Protein AF-A0AB38Z7F6-F1 (afdb_monomer)

Solvent-accessible surface area (backbone atoms only — not comparable to full-atom values): 23213 Å² total; per-residue (Å²): 134,88,69,74,42,47,42,31,42,40,29,32,28,50,55,64,40,100,91,40,76,76,48,71,77,45,78,44,80,48,77,22,74,46,70,71,53,39,54,54,52,50,42,54,49,39,36,71,78,69,65,44,47,69,91,53,35,43,80,74,47,77,43,79,60,77,67,92,59,64,85,48,78,42,36,37,37,38,34,32,38,31,53,54,97,90,45,78,46,79,48,78,48,69,36,78,30,41,35,72,50,56,36,50,49,54,48,51,53,46,36,36,66,81,67,66,35,57,76,91,45,53,42,78,77,46,75,45,81,43,58,81,88,72,60,82,51,65,89,52,58,74,70,70,57,88,83,73,77,82,81,67,73,64,50,80,88,68,62,94,44,76,89,68,60,66,98,72,71,99,67,84,82,79,39,67,64,94,72,93,72,84,89,78,90,81,82,87,81,91,76,74,98,72,76,67,96,70,68,72,42,44,41,32,42,40,31,32,27,49,55,65,41,101,90,39,80,75,48,71,78,44,76,46,79,47,76,24,76,44,70,71,53,39,54,51,52,51,42,54,49,38,34,72,77,68,66,44,46,68,90,53,35,43,82,74,48,78,44,78,60,77,68,92,59,63,87,46,80,44,36,37,37,38,34,32,40,33,50,56,98,87,47,77,46,78,48,77,50,72,36,76,31,43,36,70,48,56,36,52,50,52,48,52,52,46,36,38,67,79,68,65,36,57,74,91,44,51,43,77,76,48,75,45,82,42,58,82,89,72,62,82,53,64,89,54,58,75,71,70,59,88,84,71,77,82,80,68,74,63,50,80,89,68,62,94,46,77,89,66,58,63,97,72,68,97,66,83,80,80,42,65,120

Structure (mmCIF, N/CA/C/O backbone):
data_AF-A0AB38Z7F6-F1
#
_entry.id   AF-A0AB38Z7F6-F1
#
loop_
_atom_site.group_PDB
_atom_site.id
_atom_site.type_symbol
_atom_site.label_atom_id
_atom_site.label_alt_id
_atom_site.label_comp_id
_atom_site.label_asym_id
_atom_site.label_entity_id
_atom_site.label_seq_id
_atom_site.pdbx_PDB_ins_code
_atom_site.Cartn_x
_atom_site.Cartn_y
_atom_site.Cartn_z
_atom_site.occupancy
_atom_site.B_iso_or_equiv
_atom_site.auth_seq_id
_atom_site.auth_comp_id
_atom_site.auth_asym_id
_atom_site.auth_atom_id
_atom_site.pdbx_PDB_model_num
ATOM 1 N N . MET A 1 1 ? 20.007 15.053 19.240 1.00 53.16 1 MET A N 1
ATOM 2 C CA . MET A 1 1 ? 18.920 14.554 18.364 1.00 53.16 1 MET A CA 1
ATOM 3 C C . MET A 1 1 ? 17.788 15.556 18.433 1.00 53.16 1 MET A C 1
ATOM 5 O O . MET A 1 1 ? 17.289 15.779 19.524 1.00 53.16 1 MET A O 1
ATOM 9 N N . ALA A 1 2 ? 17.428 16.191 17.320 1.00 74.56 2 ALA A N 1
ATOM 10 C CA . ALA A 1 2 ? 16.229 17.022 17.270 1.00 74.56 2 ALA A CA 1
ATOM 11 C C . ALA A 1 2 ? 15.061 16.128 16.843 1.00 74.56 2 ALA A C 1
ATOM 13 O O . ALA A 1 2 ? 15.073 15.603 15.730 1.00 74.56 2 ALA A O 1
ATOM 14 N N . PHE A 1 3 ? 14.098 15.905 17.737 1.00 83.62 3 PHE A N 1
ATOM 15 C CA . PHE A 1 3 ? 12.873 15.192 17.389 1.00 83.62 3 PHE A CA 1
ATOM 16 C C . PHE A 1 3 ? 11.905 16.168 16.737 1.00 83.62 3 PHE A C 1
ATOM 18 O O . PHE A 1 3 ? 11.774 17.307 17.168 1.00 83.62 3 PHE A O 1
ATOM 25 N N . ARG A 1 4 ? 11.179 15.726 15.711 1.00 87.31 4 ARG A N 1
ATOM 26 C CA . ARG A 1 4 ? 10.110 16.558 15.142 1.00 87.31 4 ARG A CA 1
ATOM 27 C C . ARG A 1 4 ? 8.886 16.640 16.056 1.00 87.31 4 ARG A C 1
ATOM 29 O O . ARG A 1 4 ? 8.121 17.600 15.988 1.00 87.31 4 ARG A O 1
ATOM 36 N N . PHE A 1 5 ? 8.649 15.594 16.843 1.00 91.06 5 PHE A N 1
ATOM 37 C CA . PHE A 1 5 ? 7.501 15.478 17.731 1.00 91.06 5 PHE A CA 1
ATOM 38 C C . PHE A 1 5 ? 7.971 15.220 19.154 1.00 91.06 5 PHE A C 1
ATOM 40 O O . PHE A 1 5 ? 8.671 14.244 19.415 1.00 91.06 5 PHE A O 1
ATOM 47 N N . HIS A 1 6 ? 7.497 16.057 20.064 1.00 92.81 6 HIS A N 1
ATOM 48 C CA . HIS A 1 6 ? 7.786 15.985 21.484 1.00 92.81 6 HIS A CA 1
ATOM 49 C C . HIS A 1 6 ? 6.554 15.482 22.230 1.00 92.81 6 HIS A C 1
ATOM 51 O O . HIS A 1 6 ? 5.410 15.741 21.827 1.00 92.81 6 HIS A O 1
ATOM 57 N N . GLN A 1 7 ? 6.785 14.723 23.296 1.00 94.31 7 GLN A N 1
ATOM 58 C CA . GLN A 1 7 ? 5.725 14.273 24.180 1.00 94.31 7 GLN A CA 1
ATOM 59 C C . GLN A 1 7 ? 5.397 15.391 25.168 1.00 94.31 7 GLN A C 1
ATOM 61 O O . GLN A 1 7 ? 6.237 15.780 25.968 1.00 94.31 7 GLN A O 1
ATOM 66 N N . TYR A 1 8 ? 4.157 15.865 25.152 1.00 95.25 8 TYR A N 1
ATOM 67 C CA . TYR A 1 8 ? 3.657 16.840 26.112 1.00 95.25 8 TYR A CA 1
ATOM 68 C C . TYR A 1 8 ? 2.679 16.180 27.075 1.00 95.25 8 TYR A C 1
ATOM 70 O O . TYR A 1 8 ? 1.793 15.420 26.667 1.00 95.25 8 TYR A O 1
ATOM 78 N N . GLN A 1 9 ? 2.819 16.514 28.351 1.00 95.38 9 GLN A N 1
ATOM 79 C CA . GLN A 1 9 ? 1.796 16.346 29.365 1.00 95.38 9 GLN A CA 1
ATOM 80 C C . GLN A 1 9 ? 0.998 17.641 29.459 1.00 95.38 9 GLN A C 1
ATOM 82 O O . GLN A 1 9 ? 1.470 18.640 29.994 1.00 95.38 9 GLN A O 1
ATOM 87 N N . VAL A 1 10 ? -0.219 17.607 28.931 1.00 96.06 10 VAL A N 1
ATOM 88 C CA . VAL A 1 10 ? -1.130 18.751 28.905 1.00 96.06 10 VAL A CA 1
ATOM 89 C C . VAL A 1 10 ? -2.188 18.549 29.984 1.00 96.06 10 VAL A C 1
ATOM 91 O O . VAL A 1 10 ? -2.845 17.503 30.009 1.00 96.06 10 VAL A O 1
ATOM 94 N N . VAL A 1 11 ? -2.329 19.522 30.883 1.00 95.94 11 VAL A N 1
ATOM 95 C CA . VAL A 1 11 ? -3.282 19.511 32.000 1.00 95.94 11 VAL A CA 1
ATOM 96 C C . VAL A 1 11 ? -4.228 20.696 31.862 1.00 95.94 11 VAL A C 1
ATOM 98 O O . VAL A 1 11 ? -3.781 21.836 31.759 1.00 95.94 11 VAL A O 1
ATOM 101 N N . GLY A 1 12 ? -5.531 20.448 31.877 1.00 94.44 12 GLY A N 1
ATOM 102 C CA . GLY A 1 12 ? -6.546 21.495 31.786 1.00 94.44 12 GLY A CA 1
ATOM 103 C C . GLY A 1 12 ? -7.879 21.052 32.371 1.00 94.44 12 GLY A C 1
ATOM 104 O O . GLY A 1 12 ? -8.101 19.863 32.600 1.00 94.44 12 GLY A O 1
ATOM 105 N N . ARG A 1 13 ? -8.765 22.011 32.613 1.00 91.56 13 ARG A N 1
ATOM 106 C CA . ARG A 1 13 ? -10.089 21.802 33.216 1.00 91.56 13 ARG A CA 1
ATOM 107 C C . ARG A 1 13 ? -11.142 22.663 32.520 1.00 91.56 13 ARG A C 1
ATOM 109 O O . ARG A 1 13 ? -10.795 23.523 31.708 1.00 91.56 13 ARG A O 1
ATOM 116 N N . ALA A 1 14 ? -12.417 22.413 32.802 1.00 91.94 14 ALA A N 1
ATOM 117 C CA . ALA A 1 14 ? -13.458 23.390 32.486 1.00 91.94 14 ALA A CA 1
ATOM 118 C C . ALA A 1 14 ? -13.260 24.646 33.355 1.00 91.94 14 ALA A C 1
ATOM 120 O O . ALA A 1 14 ? -12.619 24.567 34.404 1.00 91.94 14 ALA A O 1
ATOM 121 N N . LEU A 1 15 ? -13.748 25.798 32.900 1.00 89.56 15 LEU A N 1
ATOM 122 C CA . LEU A 1 15 ? -13.790 26.985 33.749 1.00 89.56 15 LEU A CA 1
ATOM 123 C C . LEU A 1 15 ? -14.744 26.713 34.924 1.00 89.56 15 LEU A C 1
ATOM 125 O O . LEU A 1 15 ? -15.826 26.179 34.671 1.00 89.56 15 LEU A O 1
ATOM 129 N N . PRO A 1 16 ? -14.349 27.034 36.169 1.00 89.81 16 PRO A N 1
ATOM 130 C CA . PRO A 1 16 ? -15.254 26.965 37.311 1.00 89.81 16 PRO A CA 1
ATOM 131 C C . PRO A 1 16 ? -16.500 27.821 37.067 1.00 89.81 16 PRO A C 1
ATOM 133 O O . PRO A 1 16 ? -16.405 28.907 36.493 1.00 89.81 16 PRO A O 1
ATOM 136 N N . SER A 1 17 ? -17.655 27.312 37.478 1.00 86.88 17 SER A N 1
ATOM 137 C CA . SER A 1 17 ? -18.952 27.997 37.449 1.00 86.88 17 SER A CA 1
ATOM 138 C C . SER A 1 17 ? -19.544 27.943 38.854 1.00 86.88 17 SER A C 1
ATOM 140 O O . SER A 1 17 ? -19.206 27.038 39.607 1.00 86.88 17 SER A O 1
ATOM 142 N N . GLU A 1 18 ? -20.472 28.840 39.185 1.00 84.00 18 GLU A N 1
ATOM 143 C CA . GLU A 1 18 ? -21.258 28.781 40.431 1.00 84.00 18 GLU A CA 1
ATOM 144 C C . GLU A 1 18 ? -21.943 27.416 40.643 1.00 84.00 18 GLU A C 1
ATOM 146 O O . GLU A 1 18 ? -22.177 26.996 41.767 1.00 84.00 18 GLU A O 1
ATOM 151 N N . THR A 1 19 ? -22.216 26.681 39.558 1.00 84.50 19 THR A N 1
ATOM 152 C CA . THR A 1 19 ? -22.800 25.327 39.610 1.00 84.50 19 THR A CA 1
ATOM 153 C C . THR A 1 19 ? -21.774 24.194 39.756 1.00 84.50 19 THR A C 1
ATOM 155 O O . THR A 1 19 ? -22.136 23.092 40.160 1.00 84.50 19 THR A O 1
ATOM 158 N N . ASP A 1 20 ? -20.504 24.431 39.415 1.00 83.25 20 ASP A N 1
ATOM 159 C CA . ASP A 1 20 ? -19.399 23.465 39.520 1.00 83.25 20 ASP A CA 1
ATOM 160 C C . ASP A 1 20 ? -18.118 24.227 39.885 1.00 83.25 20 ASP A C 1
ATOM 162 O O . ASP A 1 20 ? -17.327 24.625 39.019 1.00 83.25 20 ASP A O 1
ATOM 166 N N . GLU A 1 21 ? -17.940 24.474 41.185 1.00 81.88 21 GLU A N 1
ATOM 167 C CA . GLU A 1 21 ? -16.805 25.231 41.728 1.00 81.88 21 GLU A CA 1
ATOM 168 C C . GLU A 1 21 ? -15.467 24.498 41.530 1.00 81.88 21 GLU A C 1
ATOM 170 O O . GLU A 1 21 ? -14.397 25.111 41.413 1.00 81.88 21 GLU A O 1
ATOM 175 N N . HIS A 1 22 ? -15.500 23.163 41.456 1.00 86.56 22 HIS A N 1
ATOM 176 C CA . HIS A 1 22 ? -14.315 22.309 41.382 1.00 86.56 22 HIS A CA 1
ATOM 177 C C . HIS A 1 22 ? -14.369 21.344 40.191 1.00 86.56 22 HIS A C 1
ATOM 179 O O . HIS A 1 22 ? -14.389 20.116 40.357 1.00 86.56 22 HIS A O 1
ATOM 185 N N . PRO A 1 23 ? -14.283 21.879 38.957 1.00 88.62 23 PRO A N 1
ATOM 186 C CA . PRO A 1 23 ? -14.394 21.061 37.767 1.00 88.62 23 PRO A CA 1
ATOM 187 C C . PRO A 1 23 ? -13.217 20.092 37.652 1.00 88.62 23 PRO A C 1
ATOM 189 O O . PRO A 1 23 ? -12.049 20.428 37.891 1.00 88.62 23 PRO A O 1
ATOM 192 N N . LYS A 1 24 ? -13.524 18.871 37.201 1.00 91.69 24 LYS A N 1
ATOM 193 C CA . LYS A 1 24 ? -12.549 17.779 37.062 1.00 91.69 24 LYS A CA 1
ATOM 194 C C . LYS A 1 24 ? -11.348 18.195 36.208 1.00 91.69 24 LYS A C 1
ATOM 196 O O . LYS A 1 24 ? -11.489 18.660 35.074 1.00 91.69 24 LYS A O 1
ATOM 201 N N . ILE A 1 25 ? -10.152 17.940 36.733 1.00 94.31 25 ILE A N 1
ATOM 202 C CA . ILE A 1 25 ? -8.894 18.181 36.029 1.00 94.31 25 ILE A CA 1
ATOM 203 C C . ILE A 1 25 ? -8.604 17.019 35.079 1.00 94.31 25 ILE A C 1
ATOM 205 O O . ILE A 1 25 ? -8.550 15.852 35.471 1.00 94.31 25 ILE A O 1
ATOM 209 N N . TYR A 1 26 ? -8.357 17.342 33.813 1.00 94.25 26 TYR A N 1
ATOM 210 C CA . TYR A 1 26 ? -7.997 16.380 32.784 1.00 94.25 26 TYR A CA 1
ATOM 211 C C . TYR A 1 26 ? -6.520 16.492 32.431 1.00 94.25 26 TYR A C 1
ATOM 213 O O . TYR A 1 26 ? -6.010 17.565 32.114 1.00 94.25 26 TYR A O 1
ATOM 221 N N . ARG A 1 27 ? -5.842 15.343 32.409 1.00 93.94 27 ARG A N 1
ATOM 222 C CA . ARG A 1 27 ? -4.443 15.219 31.996 1.00 93.94 27 ARG A CA 1
ATOM 223 C C . ARG A 1 27 ? -4.330 14.309 30.783 1.00 93.94 27 ARG A C 1
ATOM 225 O O . ARG A 1 27 ? -4.857 13.199 30.787 1.00 93.94 27 ARG A O 1
ATOM 232 N N . MET A 1 28 ? -3.591 14.746 29.768 1.00 93.69 28 MET A N 1
ATOM 233 C CA . MET A 1 28 ? -3.363 13.979 28.546 1.00 93.69 28 MET A CA 1
ATOM 234 C C . MET A 1 28 ? -1.892 13.982 28.154 1.00 93.69 28 MET A C 1
ATOM 236 O O . MET A 1 28 ? -1.256 15.032 28.107 1.00 93.69 28 MET A O 1
ATOM 240 N N . LYS A 1 29 ? -1.372 12.799 27.814 1.00 93.88 29 LYS A N 1
ATOM 241 C CA . LYS A 1 29 ? -0.083 12.662 27.132 1.00 93.88 29 LYS A CA 1
ATOM 242 C C . LYS A 1 29 ? -0.327 12.635 25.630 1.00 93.88 29 LYS A C 1
ATOM 244 O O . LYS A 1 29 ? -1.075 11.786 25.147 1.00 93.88 29 LYS A O 1
ATOM 249 N N . LEU A 1 30 ? 0.283 13.556 24.896 1.00 93.31 30 LEU A N 1
ATOM 250 C CA . LEU A 1 30 ? 0.120 13.658 23.447 1.00 93.31 30 LEU A CA 1
ATOM 251 C C . LEU A 1 30 ? 1.422 14.083 22.773 1.00 93.31 30 LEU A C 1
ATOM 253 O O . LEU A 1 30 ? 2.291 14.673 23.401 1.00 93.31 30 LEU A O 1
ATOM 257 N N . TRP A 1 31 ? 1.532 13.801 21.476 1.00 93.69 31 TRP A N 1
ATOM 258 C CA . TRP A 1 31 ? 2.686 14.196 20.671 1.00 93.69 31 TRP A CA 1
ATOM 259 C C . TRP A 1 31 ? 2.337 15.365 19.767 1.00 93.69 31 TRP A C 1
ATOM 261 O O . TRP A 1 31 ? 1.367 15.301 18.992 1.00 93.69 31 TRP A O 1
ATOM 271 N N . ALA A 1 32 ? 3.145 16.413 19.842 1.00 92.75 32 ALA A N 1
ATOM 272 C CA . ALA A 1 32 ? 2.996 17.627 19.057 1.00 92.75 32 ALA A CA 1
ATOM 273 C C . ALA A 1 32 ? 4.367 18.176 18.652 1.00 92.75 32 ALA A C 1
ATOM 275 O O . ALA A 1 32 ? 5.386 17.814 19.225 1.00 92.75 32 ALA A O 1
ATOM 276 N N . THR A 1 33 ? 4.386 19.025 17.628 1.00 92.50 33 THR A N 1
ATOM 277 C CA . THR A 1 33 ? 5.618 19.678 17.161 1.00 92.50 33 THR A CA 1
ATOM 278 C C . THR A 1 33 ? 6.026 20.854 18.043 1.00 92.50 33 THR A C 1
ATOM 280 O O . THR A 1 33 ? 7.168 21.275 17.998 1.00 92.50 33 THR A O 1
ATOM 283 N N . ASN A 1 34 ? 5.072 21.431 18.774 1.00 93.44 34 ASN A N 1
ATOM 284 C CA . ASN A 1 34 ? 5.267 22.538 19.700 1.00 93.44 34 ASN A CA 1
ATOM 285 C C . ASN A 1 34 ? 4.078 22.621 20.672 1.00 93.44 34 ASN A C 1
ATOM 287 O O . ASN A 1 34 ? 3.055 21.943 20.492 1.00 93.44 34 ASN A O 1
ATOM 291 N N . GLU A 1 35 ? 4.186 23.508 21.657 1.00 93.38 35 GLU A N 1
ATOM 292 C CA . GLU A 1 35 ? 3.168 23.745 22.683 1.00 93.38 35 GLU A CA 1
ATOM 293 C C . GLU A 1 35 ? 1.811 24.183 22.095 1.00 93.38 35 GLU A C 1
ATOM 295 O O . GLU A 1 35 ? 0.750 23.715 22.510 1.00 93.38 35 GLU A O 1
ATOM 300 N N . VAL A 1 36 ? 1.815 25.022 21.056 1.00 93.50 36 VAL A N 1
ATOM 301 C CA . VAL A 1 36 ? 0.584 25.505 20.400 1.00 93.50 36 VAL A CA 1
ATOM 302 C C . VAL A 1 36 ? -0.207 24.347 19.784 1.00 93.50 36 VAL A C 1
ATOM 304 O O . VAL A 1 36 ? -1.427 24.229 19.955 1.00 93.50 36 VAL A O 1
ATOM 307 N N . ARG A 1 37 ? 0.481 23.434 19.089 1.00 92.19 37 ARG A N 1
ATOM 308 C CA . ARG A 1 37 ? -0.134 22.218 18.539 1.00 92.19 37 ARG A CA 1
ATOM 309 C C . ARG A 1 37 ? -0.571 21.263 19.645 1.00 92.19 37 ARG A C 1
ATOM 311 O O . ARG A 1 37 ? -1.582 20.581 19.460 1.00 92.19 37 ARG A O 1
ATOM 318 N N . ALA A 1 38 ? 0.133 21.234 20.777 1.00 93.94 38 ALA A N 1
ATOM 319 C CA . ALA A 1 38 ? -0.267 20.461 21.947 1.00 93.94 38 ALA A CA 1
ATOM 320 C C . ALA A 1 38 ? -1.603 20.963 22.522 1.00 93.94 38 ALA A C 1
ATOM 322 O O . ALA A 1 38 ? -2.537 20.166 22.652 1.00 93.94 38 ALA A O 1
ATOM 323 N N . LYS A 1 39 ? -1.747 22.283 22.730 1.00 94.50 39 LYS A N 1
ATOM 324 C CA . LYS A 1 39 ? -3.006 22.942 23.145 1.00 94.50 39 LYS A CA 1
ATOM 325 C C . LYS A 1 39 ? -4.156 22.592 22.202 1.00 94.50 39 LYS A C 1
ATOM 327 O O . LYS A 1 39 ? -5.224 22.166 22.635 1.00 94.50 39 LYS A O 1
ATOM 332 N N . SER A 1 40 ? -3.936 22.730 20.894 1.00 93.69 40 SER A N 1
ATOM 333 C CA . SER A 1 40 ? -4.961 22.441 19.882 1.00 93.69 40 SER A CA 1
ATOM 334 C C . SER A 1 40 ? -5.426 20.978 19.917 1.00 93.69 40 SER A C 1
ATOM 336 O O . SER A 1 40 ? -6.632 20.711 19.917 1.00 93.69 40 SER A O 1
ATOM 338 N N . LYS A 1 41 ? -4.491 20.019 20.006 1.00 92.50 41 LYS A N 1
ATOM 339 C CA . LYS A 1 41 ? -4.830 18.591 20.120 1.00 92.50 41 LYS A CA 1
ATOM 340 C C . LYS A 1 41 ? -5.575 18.274 21.416 1.00 92.50 41 LYS A C 1
ATOM 342 O O . LYS A 1 41 ? -6.527 17.498 21.376 1.00 92.50 41 LYS A O 1
ATOM 347 N N . PHE A 1 42 ? -5.175 18.869 22.537 1.00 94.94 42 PHE A N 1
ATOM 348 C CA . PHE A 1 42 ? -5.833 18.668 23.826 1.00 94.94 42 PHE A CA 1
ATOM 349 C C . PHE A 1 42 ? -7.311 19.073 23.780 1.00 94.94 42 PHE A C 1
ATOM 351 O O . PHE A 1 42 ? -8.185 18.252 24.066 1.00 94.94 42 PHE A O 1
ATOM 358 N N . TRP A 1 43 ? -7.606 20.284 23.296 1.00 95.12 43 TRP A N 1
ATOM 359 C CA . TRP A 1 43 ? -8.986 20.758 23.144 1.00 95.12 43 TRP A CA 1
ATOM 360 C C . TRP A 1 43 ? -9.797 19.932 22.146 1.00 95.12 43 TRP A C 1
ATOM 362 O O . TRP A 1 43 ? -10.982 19.687 22.373 1.00 95.12 43 TRP A O 1
ATOM 372 N N . TYR A 1 44 ? -9.174 19.445 21.066 1.00 93.31 44 TYR A N 1
ATOM 373 C CA . TYR A 1 44 ? -9.835 18.522 20.140 1.00 93.31 44 TYR A CA 1
ATOM 374 C C . TYR A 1 44 ? -10.344 17.265 20.860 1.00 93.31 44 TYR A C 1
ATOM 376 O O . TYR A 1 44 ? -11.496 16.868 20.657 1.00 93.31 44 TYR A O 1
ATOM 384 N N . PHE A 1 45 ? -9.513 16.646 21.706 1.00 92.88 45 PHE A N 1
ATOM 385 C CA . PHE A 1 45 ? -9.904 15.441 22.433 1.00 92.88 45 PHE A CA 1
ATOM 386 C C . PHE A 1 45 ? -10.898 15.726 23.558 1.00 92.88 45 PHE A C 1
ATOM 388 O O . PHE A 1 45 ? -11.875 14.986 23.665 1.00 92.88 45 PHE A O 1
ATOM 395 N N . LEU A 1 46 ? -10.719 16.794 24.343 1.00 93.69 46 LEU A N 1
ATOM 396 C CA . LEU A 1 46 ? -11.678 17.162 25.392 1.00 93.69 46 LEU A CA 1
ATOM 397 C C . LEU A 1 46 ? -13.070 17.435 24.827 1.00 93.69 46 LEU A C 1
ATOM 399 O O . LEU A 1 46 ? -14.051 16.885 25.326 1.00 93.69 46 LEU A O 1
ATOM 403 N N . ARG A 1 47 ? -13.162 18.172 23.718 1.00 95.06 47 ARG A N 1
ATOM 404 C CA . ARG A 1 47 ? -14.438 18.408 23.033 1.00 95.06 47 ARG A CA 1
ATOM 405 C C . ARG A 1 47 ? -15.083 17.107 22.561 1.00 95.06 47 ARG A C 1
ATOM 407 O O . ARG A 1 47 ? -16.301 16.974 22.597 1.00 95.06 47 ARG A O 1
ATOM 414 N N . LYS A 1 48 ? -14.286 16.143 22.093 1.00 92.12 48 LYS A N 1
ATOM 415 C CA . LYS A 1 48 ? -14.801 14.881 21.542 1.00 92.12 48 LYS A CA 1
ATOM 416 C C . LYS A 1 48 ? -15.211 13.879 22.624 1.00 92.12 48 LYS A C 1
ATOM 418 O O . LYS A 1 48 ? -16.204 13.189 22.434 1.00 92.12 48 LYS A O 1
ATOM 423 N N . LEU A 1 49 ? -14.457 13.801 23.722 1.00 92.38 49 LEU A N 1
ATOM 424 C CA . LEU A 1 49 ? -14.638 12.806 24.786 1.00 92.38 49 LEU A CA 1
ATOM 425 C C . LEU A 1 49 ? -15.493 13.307 25.953 1.00 92.38 49 LEU A C 1
ATOM 427 O O . LEU A 1 49 ? -16.231 12.524 26.537 1.00 92.38 49 LEU A O 1
ATOM 431 N N . LYS A 1 50 ? -15.371 14.587 26.312 1.00 91.81 50 LYS A N 1
ATOM 432 C CA . LYS A 1 50 ? -15.999 15.191 27.499 1.00 91.81 50 LYS A CA 1
ATOM 433 C C . LYS A 1 50 ? -16.850 16.420 27.181 1.00 91.81 50 LYS A C 1
ATOM 435 O O . LYS A 1 50 ? -17.349 17.053 28.094 1.00 91.81 50 LYS A O 1
ATOM 440 N N . LYS A 1 51 ? -17.010 16.763 25.896 1.00 91.88 51 LYS A N 1
ATOM 441 C CA . LYS A 1 51 ? -17.823 17.894 25.406 1.00 91.88 51 LYS A CA 1
ATOM 442 C C . LYS A 1 51 ? -17.406 19.280 25.928 1.00 91.88 51 LYS A C 1
ATOM 444 O O . LYS A 1 51 ? -18.104 20.252 25.672 1.00 91.88 51 LYS A O 1
A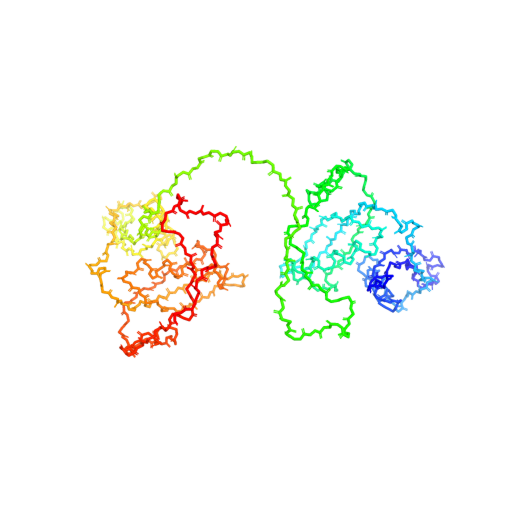TOM 449 N N . VAL A 1 52 ? -16.220 19.406 26.527 1.00 91.06 52 VAL A N 1
ATOM 450 C CA . VAL A 1 52 ? -15.663 20.694 26.970 1.00 91.06 52 VAL A CA 1
ATOM 451 C C . VAL A 1 52 ? -15.086 21.460 25.775 1.00 91.06 52 VAL A C 1
ATOM 453 O O . VAL A 1 52 ? -14.271 20.927 25.014 1.00 91.06 52 VAL A O 1
ATOM 456 N N . LYS A 1 53 ? -15.512 22.713 25.587 1.00 91.75 53 LYS A N 1
ATOM 457 C CA . LYS A 1 53 ? -15.007 23.620 24.540 1.00 91.75 53 LYS A CA 1
ATOM 458 C C . LYS A 1 53 ? -13.832 24.450 25.065 1.00 91.75 53 LYS A C 1
ATOM 460 O O . LYS A 1 53 ? -13.750 24.715 26.255 1.00 91.75 53 LYS A O 1
ATOM 465 N N . LYS A 1 54 ? -12.968 24.921 24.155 1.00 92.12 54 LYS A N 1
ATOM 466 C CA . LYS A 1 54 ? -11.838 25.812 24.486 1.00 92.12 54 LYS A CA 1
ATOM 467 C C . LYS A 1 54 ? -12.289 27.125 25.146 1.00 92.12 54 LYS A C 1
ATOM 469 O O . LYS A 1 54 ? -11.562 27.637 25.977 1.00 92.12 54 LYS A O 1
ATOM 474 N N . SER A 1 55 ? -13.453 27.660 24.768 1.00 91.69 55 SER A N 1
ATOM 475 C CA . SER A 1 55 ? -14.018 28.888 25.349 1.00 91.69 55 SER A CA 1
ATOM 476 C C . SER A 1 55 ? -14.372 28.733 26.828 1.00 91.69 55 SER A C 1
ATOM 478 O O . SER A 1 55 ? -14.205 29.665 27.597 1.00 91.69 55 SER A O 1
ATOM 480 N N . ASN A 1 56 ? -14.821 27.539 27.220 1.00 89.88 56 ASN A N 1
ATOM 481 C CA . ASN A 1 56 ? -15.327 27.249 28.561 1.00 89.88 56 ASN A CA 1
ATOM 482 C C . ASN A 1 56 ? -14.303 26.426 29.352 1.00 89.88 56 ASN A C 1
ATOM 484 O O . ASN A 1 56 ? -14.667 25.601 30.188 1.00 89.88 56 ASN A O 1
ATOM 488 N N . GLY A 1 57 ? -13.023 26.549 29.013 1.00 90.00 57 GLY A N 1
ATOM 489 C CA . GLY A 1 57 ? -11.985 25.707 29.569 1.00 90.00 57 GLY A CA 1
ATOM 490 C C . GLY A 1 57 ? -10.664 26.439 29.714 1.00 90.00 57 GLY A C 1
ATOM 491 O O . GLY A 1 57 ? -10.304 27.291 28.907 1.00 90.00 57 GLY A O 1
ATOM 492 N N . GLN A 1 58 ? -9.926 26.065 30.750 1.00 91.56 58 GLN A N 1
ATOM 493 C CA . GLN A 1 58 ? -8.669 26.684 31.132 1.00 91.56 58 GLN A CA 1
ATOM 494 C C . GLN A 1 58 ? -7.527 25.671 31.043 1.00 91.56 58 GLN A C 1
ATOM 496 O O . GLN A 1 58 ? -7.655 24.506 31.435 1.00 91.56 58 GLN A O 1
ATOM 501 N N . MET A 1 59 ? -6.391 26.131 30.524 1.00 92.88 59 MET A N 1
ATOM 502 C CA . MET A 1 59 ? -5.135 25.391 30.577 1.00 92.88 59 MET A CA 1
ATOM 503 C C . MET A 1 59 ? -4.464 25.618 31.930 1.00 92.88 59 MET A C 1
ATOM 505 O O . MET A 1 59 ? -4.255 26.763 32.303 1.00 92.88 59 MET A O 1
ATOM 509 N N . LEU A 1 60 ? -4.114 24.540 32.634 1.00 93.69 60 LEU A N 1
ATOM 510 C CA . LEU A 1 60 ? -3.411 24.615 33.918 1.00 93.69 60 LEU A CA 1
ATOM 511 C C . LEU A 1 60 ? -1.897 24.524 33.727 1.00 93.69 60 LEU A C 1
ATOM 513 O O . LEU A 1 60 ? -1.160 25.352 34.242 1.00 93.69 60 LEU A O 1
ATOM 517 N N . ALA A 1 61 ? -1.429 23.526 32.975 1.00 94.88 61 ALA A N 1
ATOM 518 C CA . ALA A 1 61 ? -0.001 23.317 32.749 1.00 94.88 61 ALA A CA 1
ATOM 519 C C . ALA A 1 61 ? 0.267 22.575 31.437 1.00 94.88 61 ALA A C 1
ATOM 521 O O . ALA A 1 61 ? -0.536 21.744 30.993 1.00 94.88 61 ALA A O 1
ATOM 522 N N . ILE A 1 62 ? 1.422 22.851 30.830 1.00 95.69 62 ILE A N 1
ATOM 523 C CA . ILE A 1 62 ? 1.935 22.117 29.673 1.00 95.69 62 ILE A CA 1
ATOM 524 C C . ILE A 1 62 ? 3.405 21.843 29.900 1.00 95.69 62 ILE A C 1
ATOM 526 O O . ILE A 1 62 ? 4.236 22.735 29.785 1.00 95.69 62 ILE A O 1
ATOM 530 N N . ASN A 1 63 ? 3.709 20.583 30.181 1.00 95.38 63 ASN A N 1
ATOM 531 C CA . ASN A 1 63 ? 5.065 20.163 30.488 1.00 95.38 63 ASN A CA 1
ATOM 532 C C . ASN A 1 63 ? 5.550 19.235 29.383 1.00 95.38 63 ASN A C 1
ATOM 534 O O . ASN A 1 63 ? 4.858 18.281 29.014 1.00 95.38 63 ASN A O 1
ATOM 538 N N . GLU A 1 64 ? 6.737 19.499 28.855 1.00 93.75 64 GLU A N 1
ATOM 539 C CA . GLU A 1 64 ? 7.405 18.562 27.962 1.00 93.75 64 GLU A CA 1
ATOM 540 C C . GLU A 1 64 ? 7.977 17.389 28.768 1.00 93.75 64 GLU A C 1
ATOM 542 O O . GLU A 1 64 ? 8.555 17.573 29.838 1.00 93.75 64 GLU A O 1
ATOM 547 N N . ILE A 1 65 ? 7.770 16.165 28.280 1.00 93.25 65 ILE A N 1
ATOM 548 C CA . ILE A 1 65 ? 8.274 14.943 28.904 1.00 93.25 65 ILE A CA 1
ATOM 549 C C . ILE A 1 65 ? 9.539 14.501 28.175 1.00 93.25 65 ILE A C 1
ATOM 551 O O . ILE A 1 65 ? 9.518 14.229 26.971 1.00 93.25 65 ILE A O 1
ATOM 555 N N . TYR A 1 66 ? 10.604 14.329 28.950 1.00 89.69 66 TYR A N 1
ATOM 556 C CA . TYR A 1 66 ? 11.861 13.748 28.499 1.00 89.69 66 TYR A CA 1
ATOM 557 C C . TYR A 1 66 ? 11.986 12.288 28.951 1.00 89.69 66 TYR A C 1
ATOM 559 O O . TYR A 1 66 ? 11.478 11.885 30.001 1.00 89.69 66 TYR A O 1
ATOM 567 N N . GLU A 1 67 ? 12.645 11.473 28.127 1.00 88.88 67 GLU A N 1
ATOM 568 C CA . GLU A 1 67 ? 12.927 10.075 28.455 1.00 88.88 67 GLU A CA 1
ATOM 569 C C . GLU A 1 67 ? 13.979 10.008 29.569 1.00 88.88 67 GLU A C 1
ATOM 571 O O . GLU A 1 67 ? 15.025 10.640 29.458 1.00 88.88 67 GLU A O 1
ATOM 576 N N . LYS A 1 68 ? 13.731 9.205 30.612 1.00 85.25 68 LYS A N 1
ATOM 577 C CA . LYS A 1 68 ? 14.637 9.103 31.770 1.00 85.25 68 LYS A CA 1
ATOM 578 C C . LYS A 1 68 ? 16.036 8.592 31.394 1.00 85.25 68 LYS A C 1
ATOM 580 O O . LYS A 1 68 ? 17.027 9.173 31.808 1.00 85.25 68 LYS A O 1
ATOM 585 N N . ASN A 1 69 ? 16.101 7.522 30.590 1.00 86.81 69 ASN A N 1
ATOM 586 C CA . ASN A 1 69 ? 17.351 6.826 30.245 1.00 86.81 69 ASN A CA 1
ATOM 587 C C . ASN A 1 69 ? 17.505 6.708 28.714 1.00 86.81 69 ASN A C 1
ATOM 589 O O . ASN A 1 69 ? 17.229 5.636 28.159 1.00 86.81 69 ASN A O 1
ATOM 593 N N . PRO A 1 70 ? 17.934 7.777 28.014 1.00 87.50 70 PRO A N 1
ATOM 594 C CA . PRO A 1 70 ? 17.971 7.839 26.548 1.00 87.50 70 PRO A CA 1
ATOM 595 C C . PRO A 1 70 ? 19.118 7.037 25.907 1.00 87.50 70 PRO A C 1
ATOM 597 O O . PRO A 1 70 ? 19.245 7.015 24.686 1.00 87.50 70 PRO A O 1
ATOM 600 N N . THR A 1 71 ? 19.965 6.386 26.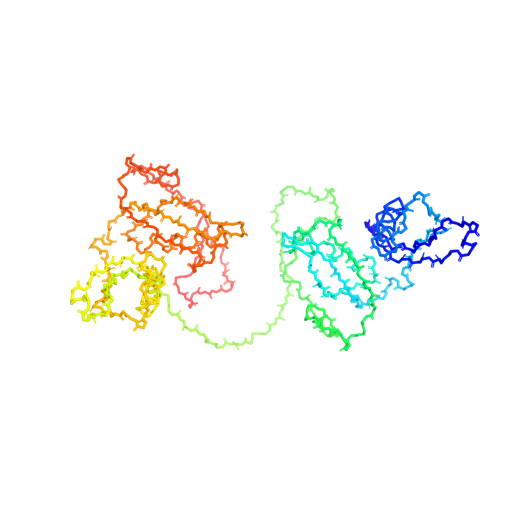704 1.00 90.44 71 THR A N 1
ATOM 601 C CA . THR A 1 71 ? 21.060 5.517 26.241 1.00 90.44 71 THR A CA 1
ATOM 602 C C . THR A 1 71 ? 20.632 4.055 26.112 1.00 90.44 71 THR A C 1
ATOM 604 O O . THR A 1 71 ? 21.224 3.291 25.353 1.00 90.44 71 THR A O 1
ATOM 607 N N . THR A 1 72 ? 19.581 3.655 26.832 1.00 91.12 72 THR A N 1
ATOM 608 C CA . THR A 1 72 ? 19.120 2.264 26.882 1.00 91.12 72 THR A CA 1
ATOM 609 C C . THR A 1 72 ? 18.088 1.981 25.797 1.00 91.12 72 THR A C 1
ATOM 611 O O . THR A 1 72 ? 17.113 2.714 25.649 1.00 91.12 72 THR A O 1
ATOM 614 N N . ILE A 1 73 ? 18.273 0.892 25.048 1.00 92.00 73 ILE A N 1
ATOM 615 C CA . ILE A 1 73 ? 17.304 0.473 24.031 1.00 92.00 73 ILE A CA 1
ATOM 616 C C . ILE A 1 73 ? 16.125 -0.223 24.710 1.00 92.00 73 ILE A C 1
ATOM 618 O O . ILE A 1 73 ? 16.303 -1.203 25.435 1.00 92.00 73 ILE A O 1
ATOM 622 N N . LYS A 1 74 ? 14.911 0.235 24.411 1.00 93.31 74 LYS A N 1
ATOM 623 C CA . LYS A 1 74 ? 13.658 -0.356 24.889 1.00 93.31 74 LYS A CA 1
ATOM 624 C C . LYS A 1 74 ? 12.775 -0.730 23.703 1.00 93.31 74 LYS A C 1
ATOM 626 O O . LYS A 1 74 ? 12.939 -0.234 22.588 1.00 93.31 74 LYS A O 1
ATOM 631 N N . ASN A 1 75 ? 11.816 -1.616 23.948 1.00 94.88 75 ASN A N 1
ATOM 632 C CA . ASN A 1 75 ? 10.755 -1.890 22.988 1.00 94.88 75 ASN A CA 1
ATOM 633 C C . ASN A 1 75 ? 9.504 -1.119 23.422 1.00 94.88 75 ASN A C 1
ATOM 635 O O . ASN A 1 75 ? 9.069 -1.229 24.568 1.00 94.88 75 ASN A O 1
ATOM 639 N N . TYR A 1 76 ? 8.921 -0.348 22.512 1.00 95.44 76 TYR A N 1
ATOM 640 C CA . TYR A 1 76 ? 7.739 0.469 22.755 1.00 95.44 76 TYR A CA 1
ATOM 641 C C . TYR A 1 76 ? 6.554 -0.075 21.964 1.00 95.44 76 TYR A C 1
ATOM 643 O O . TYR A 1 76 ? 6.573 -0.105 20.733 1.00 95.44 76 TYR A O 1
ATOM 651 N N . GLY A 1 77 ? 5.509 -0.480 22.678 1.00 96.19 77 GLY A N 1
ATOM 652 C CA . GLY A 1 77 ? 4.204 -0.804 22.120 1.00 96.19 77 GLY A CA 1
ATOM 653 C C . GLY A 1 77 ? 3.375 0.465 21.949 1.00 96.19 77 GLY A C 1
ATOM 654 O O . GLY A 1 77 ? 3.159 1.207 22.909 1.00 96.19 77 GLY A O 1
ATOM 655 N N . ILE A 1 78 ? 2.901 0.711 20.732 1.00 96.56 78 ILE A N 1
ATOM 656 C CA . ILE A 1 78 ? 2.084 1.865 20.355 1.00 96.56 78 ILE A CA 1
ATOM 657 C C . ILE A 1 78 ? 0.752 1.354 19.809 1.00 96.56 78 ILE A C 1
ATOM 659 O O . ILE A 1 78 ? 0.691 0.718 18.754 1.00 96.56 78 ILE A O 1
ATOM 663 N N . TRP A 1 79 ? -0.328 1.673 20.517 1.00 96.50 79 TRP A N 1
ATOM 664 C CA . TRP A 1 79 ? -1.692 1.513 20.024 1.00 96.50 79 TRP A CA 1
ATOM 665 C C . TRP A 1 79 ? -2.111 2.809 19.361 1.00 96.50 79 TRP A C 1
ATOM 667 O O . TRP A 1 79 ? -2.108 3.868 19.989 1.00 96.50 79 TRP A O 1
ATOM 677 N N . LEU A 1 80 ? -2.482 2.726 18.093 1.00 95.31 80 LEU A N 1
ATOM 678 C CA . LEU A 1 80 ? -2.870 3.874 17.296 1.00 95.31 80 LEU A CA 1
ATOM 679 C C . LEU A 1 80 ? -4.198 3.621 16.590 1.00 95.31 80 LEU A C 1
ATOM 681 O O . LEU A 1 80 ? -4.505 2.512 16.159 1.00 95.31 80 LEU A O 1
ATOM 685 N N . ARG A 1 81 ? -4.968 4.687 16.436 1.00 95.25 81 ARG A N 1
ATOM 686 C CA . ARG A 1 81 ? -6.125 4.766 15.557 1.00 95.25 81 ARG A CA 1
ATOM 687 C C . ARG A 1 81 ? -5.773 5.703 14.423 1.00 95.25 81 ARG A C 1
ATOM 689 O O . ARG A 1 81 ? -5.315 6.817 14.664 1.00 95.25 81 ARG A O 1
ATOM 696 N N . TYR A 1 82 ? -5.994 5.279 13.190 1.00 95.06 82 TYR A N 1
ATOM 697 C CA . TYR A 1 82 ? -5.717 6.122 12.035 1.00 95.06 82 TYR A CA 1
ATOM 698 C C . TYR A 1 82 ? -6.905 6.196 11.091 1.00 95.06 82 TYR A C 1
ATOM 700 O O . TYR A 1 82 ? -7.677 5.248 10.954 1.00 95.06 82 TYR A O 1
ATOM 708 N N . GLN A 1 83 ? -7.047 7.341 10.431 1.00 92.50 83 GLN A N 1
ATOM 709 C CA . GLN A 1 83 ? -8.034 7.525 9.379 1.00 92.50 83 GLN A CA 1
ATOM 710 C C . GLN A 1 83 ? -7.479 6.988 8.060 1.00 92.50 83 GLN A C 1
ATOM 712 O O . GLN A 1 83 ? -6.504 7.501 7.509 1.00 92.50 83 GLN A O 1
ATOM 717 N N . SER A 1 84 ? -8.109 5.935 7.559 1.00 88.00 84 SER A N 1
ATOM 718 C CA . SER A 1 84 ? -7.939 5.463 6.190 1.00 88.00 84 SER A CA 1
ATOM 719 C C . SER A 1 84 ? -8.974 6.114 5.269 1.00 88.00 84 SER A C 1
ATOM 721 O O . SER A 1 84 ? -9.847 6.860 5.709 1.00 88.00 84 SER A O 1
ATOM 723 N N . ARG A 1 85 ? -8.930 5.760 3.983 1.00 79.62 85 ARG A N 1
ATOM 724 C CA . ARG A 1 85 ? -9.930 6.197 2.998 1.00 79.62 85 ARG A CA 1
ATOM 725 C C . ARG A 1 85 ? -11.346 5.689 3.287 1.00 79.62 85 ARG A C 1
ATOM 727 O O . ARG A 1 85 ? -12.288 6.308 2.824 1.00 79.62 85 ARG A O 1
ATOM 734 N N . THR A 1 86 ? -11.493 4.574 4.003 1.00 86.19 86 THR A N 1
ATOM 735 C CA . THR A 1 86 ? -12.802 3.954 4.274 1.00 86.19 86 THR A CA 1
ATOM 736 C C . THR A 1 86 ? -13.353 4.287 5.656 1.00 86.19 86 THR A C 1
ATOM 738 O O . THR A 1 86 ? -14.498 3.971 5.945 1.00 86.19 86 THR A O 1
ATOM 741 N N . GLY A 1 87 ? -12.545 4.888 6.531 1.00 89.44 87 GLY A N 1
ATOM 742 C CA . GLY A 1 87 ? -12.895 5.097 7.932 1.00 89.44 87 GLY A CA 1
ATOM 743 C C . GLY A 1 87 ? -11.702 4.900 8.859 1.00 89.44 87 GLY A C 1
ATOM 744 O O . GLY A 1 87 ? -10.548 4.863 8.417 1.00 89.44 87 GLY A O 1
ATOM 745 N N . TYR A 1 88 ? -11.979 4.782 10.155 1.00 92.44 88 TYR A N 1
ATOM 746 C CA . TYR A 1 88 ? -10.952 4.647 11.183 1.00 92.44 88 TYR A CA 1
ATOM 747 C C . TYR A 1 88 ? -10.592 3.189 11.458 1.00 92.44 88 TYR A C 1
ATOM 749 O O . TYR A 1 88 ? -11.479 2.361 11.628 1.00 92.44 88 TYR A O 1
ATOM 757 N N . HIS A 1 89 ? -9.297 2.909 11.591 1.00 94.56 89 HIS A N 1
ATOM 758 C CA . HIS A 1 89 ? -8.779 1.579 11.913 1.00 94.56 89 HIS A CA 1
ATOM 759 C C . HIS A 1 89 ? -7.863 1.643 13.124 1.00 94.56 89 HIS A C 1
ATOM 761 O O . HIS A 1 89 ? -7.056 2.569 13.246 1.00 94.56 89 HIS A O 1
ATOM 767 N N . ASN A 1 90 ? -7.977 0.643 13.994 1.00 95.44 90 ASN A N 1
ATOM 768 C CA . ASN A 1 90 ? -7.080 0.460 15.126 1.00 95.44 90 ASN A CA 1
ATOM 769 C C . ASN A 1 90 ? -5.905 -0.423 14.709 1.00 95.44 90 ASN A C 1
ATOM 771 O O . ASN A 1 90 ? -6.060 -1.394 13.970 1.00 95.44 90 ASN A O 1
ATOM 775 N N . MET A 1 91 ? -4.718 -0.086 15.192 1.00 95.19 91 MET A N 1
ATOM 776 C CA . MET A 1 91 ? -3.495 -0.810 14.906 1.00 95.19 91 MET A CA 1
ATOM 777 C C . MET A 1 91 ? -2.596 -0.804 16.135 1.00 95.19 91 MET A C 1
ATOM 779 O O . MET A 1 91 ? -2.492 0.184 16.855 1.00 95.19 91 MET A O 1
ATOM 783 N N . TYR A 1 92 ? -1.921 -1.923 16.352 1.00 95.38 92 TYR A N 1
ATOM 784 C CA . TYR A 1 92 ? -0.882 -2.052 17.360 1.00 95.38 92 TYR A CA 1
ATOM 785 C C . TYR A 1 92 ? 0.467 -2.254 16.673 1.00 95.38 92 TYR A C 1
ATOM 787 O O . TYR A 1 92 ? 0.589 -3.127 15.810 1.00 95.38 92 TYR A O 1
ATOM 795 N N . LYS A 1 93 ? 1.475 -1.466 17.033 1.00 94.81 93 LYS A N 1
ATOM 796 C CA . LYS A 1 93 ? 2.835 -1.544 16.487 1.00 94.81 93 LYS A CA 1
ATOM 797 C C . LYS A 1 93 ? 3.854 -1.573 17.615 1.00 94.81 93 LYS A C 1
ATOM 799 O O . LYS A 1 93 ? 3.608 -1.021 18.678 1.00 94.81 93 LYS A O 1
ATOM 804 N N . GLU A 1 94 ? 4.987 -2.211 17.362 1.00 95.38 94 GLU A N 1
ATOM 805 C CA . GLU A 1 94 ? 6.100 -2.298 18.305 1.00 95.38 94 GLU A CA 1
ATOM 806 C C . GLU A 1 94 ? 7.349 -1.760 17.620 1.00 95.38 94 GLU A C 1
ATOM 808 O O . GLU A 1 94 ? 7.676 -2.213 16.523 1.00 95.38 94 GLU A O 1
ATOM 813 N N . TYR A 1 95 ? 8.035 -0.824 18.266 1.00 95.12 95 TYR A N 1
ATOM 814 C CA . TYR A 1 95 ? 9.275 -0.235 17.766 1.00 95.12 95 TYR A CA 1
ATOM 815 C C . TYR A 1 95 ? 10.381 -0.418 18.795 1.00 95.12 95 TYR A C 1
ATOM 817 O O . TYR A 1 95 ? 10.133 -0.345 19.997 1.00 95.12 95 TYR A O 1
ATOM 825 N N . ARG A 1 96 ? 11.599 -0.663 18.315 1.00 93.38 96 ARG A N 1
ATOM 826 C CA . ARG A 1 96 ? 12.803 -0.738 19.140 1.00 93.38 96 ARG A CA 1
ATOM 827 C C . ARG A 1 96 ? 13.561 0.571 18.971 1.00 93.38 96 ARG A C 1
ATOM 829 O O . ARG A 1 96 ? 14.013 0.872 17.870 1.00 93.38 96 ARG A O 1
ATOM 836 N N . ASP A 1 97 ? 13.648 1.349 20.040 1.00 94.25 97 ASP A N 1
ATOM 837 C CA . ASP A 1 97 ? 14.254 2.682 20.031 1.00 94.25 97 ASP A CA 1
ATOM 838 C C . ASP A 1 97 ? 14.842 2.989 21.418 1.00 94.25 97 ASP A C 1
ATOM 840 O O . ASP A 1 97 ? 14.552 2.294 22.396 1.00 94.25 97 ASP A O 1
ATOM 844 N N . THR A 1 98 ? 15.676 4.015 21.526 1.00 92.50 98 THR A N 1
ATOM 845 C CA . THR A 1 98 ? 16.198 4.493 22.809 1.00 92.50 98 THR A CA 1
ATOM 846 C C . THR A 1 98 ? 15.207 5.404 23.528 1.00 92.50 98 THR A C 1
ATOM 848 O O . THR A 1 98 ? 15.149 5.415 24.755 1.00 92.50 98 THR A O 1
ATOM 851 N N . THR A 1 99 ? 14.353 6.116 22.786 1.00 93.81 99 THR A N 1
ATOM 852 C CA . THR A 1 99 ? 13.371 7.055 23.353 1.00 93.81 99 THR A CA 1
ATOM 853 C C . THR A 1 99 ? 11.966 6.814 22.818 1.00 93.81 99 THR A C 1
ATOM 855 O O . THR A 1 99 ? 11.777 6.363 21.684 1.00 93.81 99 THR A O 1
ATOM 858 N N . LEU A 1 100 ? 10.954 7.171 23.611 1.00 93.50 100 LEU A N 1
ATOM 859 C CA . LEU A 1 100 ? 9.567 7.100 23.158 1.00 93.50 100 LEU A CA 1
ATOM 860 C C . LEU A 1 100 ? 9.271 8.075 21.999 1.00 93.50 100 LEU A C 1
ATOM 862 O O . LEU A 1 100 ? 8.468 7.756 21.122 1.00 93.50 100 LEU A O 1
ATOM 866 N N . ASN A 1 101 ? 9.940 9.233 21.957 1.00 93.50 101 ASN A N 1
ATOM 867 C CA . ASN A 1 101 ? 9.803 10.198 20.858 1.00 93.50 101 ASN A CA 1
ATOM 868 C C . ASN A 1 101 ? 10.344 9.630 19.538 1.00 93.50 101 ASN A C 1
ATOM 870 O O . ASN A 1 101 ? 9.649 9.709 18.524 1.00 93.50 101 ASN A O 1
ATOM 874 N N . GLY A 1 102 ? 11.506 8.967 19.566 1.00 93.25 102 GLY A N 1
ATOM 875 C CA . GLY A 1 102 ? 12.049 8.253 18.407 1.00 93.25 102 GLY A CA 1
ATOM 876 C C . GLY A 1 102 ? 11.099 7.162 17.903 1.00 93.25 102 GLY A C 1
ATOM 877 O O . GLY A 1 102 ? 10.754 7.128 16.720 1.00 93.25 102 GLY A O 1
ATOM 878 N N . ALA A 1 103 ? 10.549 6.350 18.814 1.00 94.19 103 ALA A N 1
ATOM 879 C CA . ALA A 1 103 ? 9.590 5.303 18.459 1.00 94.19 103 ALA A CA 1
ATOM 880 C C . ALA A 1 103 ? 8.323 5.863 17.780 1.00 94.19 103 ALA A C 1
ATOM 882 O O . ALA A 1 103 ? 7.801 5.283 16.823 1.00 94.19 103 ALA A O 1
ATOM 883 N N . VAL A 1 104 ? 7.825 7.012 18.245 1.00 94.44 104 VAL A N 1
ATOM 884 C CA . VAL A 1 104 ? 6.670 7.692 17.645 1.00 94.44 104 VAL A CA 1
ATOM 885 C C . VAL A 1 104 ? 7.014 8.313 16.287 1.00 94.44 104 VAL A C 1
ATOM 887 O O . VAL A 1 104 ? 6.187 8.272 15.375 1.00 94.44 104 VAL A O 1
ATOM 890 N N . GLU A 1 105 ? 8.221 8.839 16.100 1.00 93.56 105 GLU A N 1
ATOM 891 C CA . GLU A 1 105 ? 8.681 9.362 14.809 1.00 93.56 105 GLU A CA 1
ATOM 892 C C . GLU A 1 105 ? 8.845 8.254 13.756 1.00 93.56 105 GLU A C 1
ATOM 894 O O . GLU A 1 105 ? 8.380 8.400 12.615 1.00 93.56 105 GLU A O 1
ATOM 899 N N . GLN A 1 106 ? 9.400 7.103 14.151 1.00 94.12 106 GLN A N 1
ATOM 900 C CA . GLN A 1 106 ? 9.420 5.899 13.316 1.00 94.12 106 GLN A CA 1
ATOM 901 C C . GLN A 1 106 ? 7.996 5.478 12.931 1.00 94.12 106 GLN A C 1
ATOM 903 O O . GLN A 1 106 ? 7.722 5.225 11.755 1.00 94.12 106 GLN A O 1
ATOM 908 N N . MET A 1 107 ? 7.065 5.485 13.893 1.00 95.38 107 MET A N 1
ATOM 909 C CA . MET A 1 107 ? 5.654 5.178 13.650 1.00 95.38 107 MET A CA 1
ATOM 910 C C . MET A 1 107 ? 5.022 6.128 12.634 1.00 95.38 107 MET A C 1
ATOM 912 O O . MET A 1 107 ? 4.399 5.672 11.675 1.00 95.38 107 MET A O 1
ATOM 916 N N . TYR A 1 108 ? 5.207 7.439 12.791 1.00 94.69 108 TYR A N 1
ATOM 917 C CA . TYR A 1 108 ? 4.686 8.425 11.845 1.00 94.69 108 TYR A CA 1
ATOM 918 C C . TYR A 1 108 ? 5.245 8.218 10.433 1.00 94.69 108 TYR A C 1
ATOM 920 O O . TYR A 1 108 ? 4.484 8.264 9.463 1.00 94.69 108 TYR A O 1
ATOM 928 N N . THR A 1 109 ? 6.543 7.941 10.312 1.00 93.44 109 THR A N 1
ATOM 929 C CA . THR A 1 109 ? 7.206 7.682 9.025 1.00 93.44 109 THR A CA 1
ATOM 930 C C . THR A 1 109 ? 6.672 6.412 8.365 1.00 93.44 109 THR A C 1
ATOM 932 O O . THR A 1 109 ? 6.344 6.403 7.174 1.00 93.44 109 THR A O 1
ATOM 935 N N . GLU A 1 110 ? 6.507 5.340 9.138 1.00 93.94 110 GLU A N 1
ATOM 936 C CA . GLU A 1 110 ? 5.933 4.090 8.653 1.00 93.94 110 GLU A CA 1
ATOM 937 C C . GLU A 1 110 ? 4.480 4.268 8.193 1.00 93.94 110 GLU A C 1
ATOM 939 O O . GLU A 1 110 ? 4.108 3.794 7.115 1.00 93.94 110 GLU A O 1
ATOM 944 N N . MET A 1 111 ? 3.660 4.979 8.970 1.00 94.56 111 MET A N 1
ATOM 945 C CA . MET A 1 111 ? 2.260 5.248 8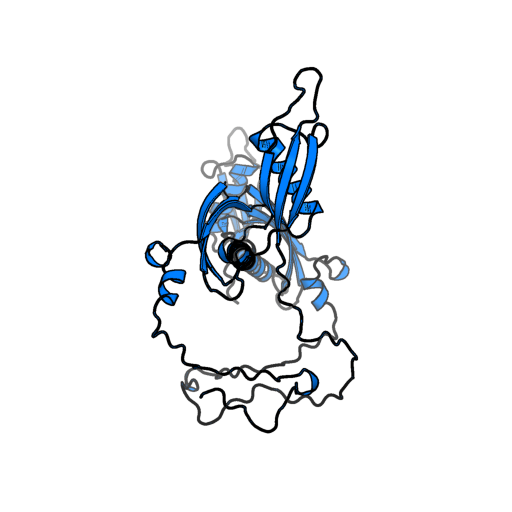.636 1.00 94.56 111 MET A CA 1
ATOM 946 C C . MET A 1 111 ? 2.125 6.125 7.387 1.00 94.56 111 MET A C 1
ATOM 948 O O . MET A 1 111 ? 1.247 5.878 6.552 1.00 94.56 111 MET A O 1
ATOM 952 N N . ALA A 1 112 ? 3.018 7.101 7.211 1.00 92.19 112 ALA A N 1
ATOM 953 C CA . ALA A 1 112 ? 3.087 7.915 6.002 1.00 92.19 112 ALA A CA 1
ATOM 954 C C . ALA A 1 112 ? 3.490 7.081 4.775 1.00 92.19 112 ALA A C 1
ATOM 956 O O . ALA A 1 112 ? 2.899 7.232 3.708 1.00 92.19 112 ALA A O 1
ATOM 957 N N . SER A 1 113 ? 4.439 6.154 4.923 1.00 92.00 113 SER A N 1
ATOM 958 C CA . SER A 1 113 ? 4.936 5.325 3.818 1.00 92.00 113 SER A CA 1
ATOM 959 C C . SER A 1 113 ? 3.977 4.186 3.447 1.00 92.00 113 SER A C 1
ATOM 961 O O . SER A 1 113 ? 3.455 4.128 2.328 1.00 92.00 113 SER A O 1
ATOM 963 N N . ARG A 1 114 ? 3.688 3.283 4.392 1.00 91.62 114 ARG A N 1
ATOM 964 C CA . ARG A 1 114 ? 2.922 2.050 4.142 1.00 91.62 114 ARG A CA 1
ATOM 965 C C . ARG A 1 114 ? 1.429 2.308 4.001 1.00 91.62 114 ARG A C 1
ATOM 967 O O . ARG A 1 114 ? 0.778 1.725 3.134 1.00 91.62 114 ARG A O 1
ATOM 974 N N . HIS A 1 115 ? 0.891 3.194 4.836 1.00 90.12 115 HIS A N 1
ATOM 975 C CA . HIS A 1 115 ? -0.548 3.443 4.921 1.00 90.12 115 HIS A CA 1
ATOM 976 C C . HIS A 1 115 ? -0.974 4.771 4.279 1.00 90.12 115 HIS A C 1
ATOM 978 O O . HIS A 1 115 ? -2.174 5.006 4.131 1.00 90.12 115 HIS A O 1
ATOM 984 N N . ARG A 1 116 ? -0.019 5.603 3.825 1.00 88.50 116 ARG A N 1
ATOM 985 C CA . ARG A 1 116 ? -0.266 6.922 3.207 1.00 88.50 116 ARG A CA 1
ATOM 986 C C . ARG A 1 116 ? -1.088 7.848 4.099 1.00 88.50 116 ARG A C 1
ATOM 988 O O . ARG A 1 116 ? -1.931 8.604 3.614 1.00 88.50 116 ARG A O 1
ATOM 995 N N . VAL A 1 117 ? -0.869 7.757 5.406 1.00 91.44 117 VAL A N 1
ATOM 996 C CA . VAL A 1 117 ? -1.619 8.527 6.397 1.00 91.44 117 VAL A CA 1
ATOM 997 C C . VAL A 1 117 ? -0.884 9.828 6.691 1.00 91.44 117 VAL A C 1
ATOM 999 O O . VAL A 1 117 ? 0.320 9.833 6.932 1.00 91.44 117 VAL A O 1
ATOM 1002 N N . ARG A 1 118 ? -1.618 10.943 6.684 1.00 90.56 118 ARG A N 1
ATOM 1003 C CA . ARG A 1 118 ? -1.092 12.245 7.113 1.00 90.56 118 ARG A CA 1
ATOM 1004 C C . ARG A 1 118 ? -1.023 12.302 8.641 1.00 90.56 118 ARG A C 1
ATOM 1006 O O . ARG A 1 118 ? -1.896 11.762 9.311 1.00 90.56 118 ARG A O 1
ATOM 1013 N N . PHE A 1 119 ? -0.049 13.014 9.204 1.00 88.19 119 PHE A N 1
ATOM 1014 C CA . PHE A 1 119 ? 0.142 13.078 10.663 1.00 88.19 119 PHE A CA 1
ATOM 1015 C C . PHE A 1 119 ? -1.102 13.502 11.473 1.00 88.19 119 PHE A C 1
ATOM 1017 O O . PHE A 1 119 ? -1.351 12.886 12.508 1.00 88.19 119 PHE A O 1
ATOM 1024 N N . PRO A 1 120 ? -1.938 14.467 11.027 1.00 87.31 120 PRO A N 1
ATOM 1025 C CA . PRO A 1 120 ? -3.164 14.831 11.749 1.00 87.31 120 PRO A CA 1
ATOM 1026 C C . PRO A 1 120 ? -4.210 13.709 11.823 1.00 87.31 120 PRO A C 1
ATOM 1028 O O . PRO A 1 120 ? -5.083 13.729 12.685 1.00 87.31 120 PRO A O 1
ATOM 1031 N N . CYS A 1 121 ? -4.126 12.725 10.927 1.00 91.06 121 CYS A N 1
ATOM 1032 C CA . CYS A 1 121 ? -5.061 11.609 10.828 1.00 91.06 121 CYS A CA 1
ATOM 1033 C C . CYS A 1 121 ? -4.696 10.430 11.743 1.00 91.06 121 CYS A C 1
ATOM 1035 O O . CYS A 1 121 ? -5.349 9.388 11.661 1.00 91.06 121 CYS A O 1
ATOM 1037 N N . ILE A 1 122 ? -3.660 10.562 12.576 1.00 93.19 122 ILE A N 1
ATOM 1038 C CA . ILE A 1 122 ? -3.188 9.520 13.492 1.00 93.19 122 ILE A CA 1
ATOM 1039 C C . ILE A 1 122 ? -3.447 9.971 14.925 1.00 93.19 122 ILE A C 1
ATOM 1041 O O . ILE A 1 122 ? -3.096 11.076 15.336 1.00 93.19 122 ILE A O 1
ATOM 1045 N N . GLN A 1 123 ? -4.056 9.082 15.693 1.00 92.00 123 GLN A N 1
ATOM 1046 C CA . GLN A 1 123 ? -4.334 9.243 17.108 1.00 92.00 123 GLN A CA 1
ATOM 1047 C C . GLN A 1 123 ? -3.605 8.130 17.844 1.00 92.00 123 GLN A C 1
ATOM 1049 O O . GLN A 1 123 ? -3.831 6.955 17.570 1.00 92.00 123 GLN A O 1
ATOM 1054 N N . ILE A 1 124 ? -2.721 8.491 18.766 1.00 94.00 124 ILE A N 1
ATOM 1055 C CA . ILE A 1 124 ? -2.078 7.520 19.648 1.00 94.00 124 ILE A CA 1
ATOM 1056 C C . ILE A 1 124 ? -3.024 7.312 20.828 1.00 94.00 124 ILE A C 1
ATOM 1058 O O . ILE A 1 124 ? -3.396 8.270 21.497 1.00 94.00 124 ILE A O 1
ATOM 1062 N N . ILE A 1 125 ? -3.451 6.070 21.033 1.00 92.94 125 ILE A N 1
ATOM 1063 C CA . ILE A 1 125 ? -4.370 5.675 22.105 1.00 92.94 125 ILE A CA 1
ATOM 1064 C C . ILE A 1 125 ? -3.578 5.431 23.386 1.00 92.94 125 ILE A C 1
ATOM 1066 O O . ILE A 1 125 ? -3.925 5.930 24.451 1.00 92.94 125 ILE A O 1
ATOM 1070 N N . LYS A 1 126 ? -2.512 4.635 23.276 1.00 93.38 126 LYS A N 1
ATOM 1071 C CA . LYS A 1 126 ? -1.682 4.218 24.403 1.00 93.38 126 LYS A CA 1
ATOM 1072 C C . LYS A 1 126 ? -0.268 3.940 23.922 1.00 93.38 126 LYS A C 1
ATOM 1074 O O . LYS A 1 126 ? -0.067 3.436 22.816 1.00 93.38 126 LYS A O 1
ATOM 1079 N N . THR A 1 127 ? 0.691 4.217 24.791 1.00 94.56 127 THR A N 1
ATOM 1080 C CA . THR A 1 127 ? 2.086 3.806 24.645 1.00 94.56 127 THR A CA 1
ATOM 1081 C C . THR A 1 127 ? 2.521 3.064 25.898 1.00 94.56 127 THR A C 1
ATOM 1083 O O . THR A 1 127 ? 2.155 3.473 27.001 1.00 94.56 127 THR A O 1
ATOM 1086 N N . ALA A 1 128 ? 3.298 1.999 25.746 1.00 94.56 128 ALA A N 1
ATOM 1087 C CA . ALA A 1 128 ? 3.876 1.265 26.867 1.00 94.56 128 ALA A CA 1
ATOM 1088 C C . ALA A 1 128 ? 5.255 0.716 26.498 1.00 94.56 128 ALA A C 1
ATOM 1090 O O . ALA A 1 128 ? 5.492 0.357 25.345 1.00 94.56 128 ALA A O 1
ATOM 1091 N N . THR A 1 129 ? 6.149 0.619 27.475 1.00 94.31 129 THR A N 1
ATOM 1092 C CA . THR A 1 129 ? 7.371 -0.178 27.352 1.00 94.31 129 THR A CA 1
ATOM 1093 C C . THR A 1 129 ? 7.010 -1.658 27.462 1.00 94.31 129 THR A C 1
ATOM 1095 O O . THR A 1 129 ? 6.263 -2.061 28.351 1.00 94.31 129 THR A O 1
ATOM 1098 N N . VAL A 1 130 ? 7.505 -2.470 26.532 1.00 94.12 130 VAL A N 1
ATOM 1099 C CA . VAL A 1 130 ? 7.180 -3.896 26.424 1.00 94.12 130 VAL A CA 1
ATOM 1100 C C . VAL A 1 130 ? 8.447 -4.718 26.685 1.00 94.12 130 VAL A C 1
ATOM 1102 O O . VAL A 1 130 ? 9.443 -4.538 25.982 1.00 94.12 130 VAL A O 1
ATOM 1105 N N . PRO A 1 131 ? 8.443 -5.639 27.665 1.00 93.69 131 PRO A N 1
ATOM 1106 C CA . PRO A 1 131 ? 9.544 -6.577 27.871 1.00 93.69 131 PRO A CA 1
ATOM 1107 C C . PRO A 1 131 ? 9.811 -7.442 26.630 1.00 93.69 131 PRO A C 1
ATOM 1109 O O . PRO A 1 131 ? 8.887 -7.794 25.894 1.00 93.69 131 PRO A O 1
ATOM 1112 N N . ALA A 1 132 ? 11.064 -7.850 26.414 1.00 90.81 132 ALA A N 1
ATOM 1113 C CA . ALA A 1 132 ? 11.468 -8.614 25.227 1.00 90.81 132 ALA A CA 1
ATOM 1114 C C . ALA A 1 132 ? 10.658 -9.914 25.023 1.00 90.81 132 ALA A C 1
ATOM 1116 O O . ALA A 1 132 ? 10.301 -10.239 23.891 1.00 90.81 132 ALA A O 1
ATOM 1117 N N . LYS A 1 133 ? 10.301 -10.605 26.117 1.00 91.00 133 LYS A N 1
ATOM 1118 C CA . LYS A 1 133 ? 9.489 -11.838 26.111 1.00 91.00 133 LYS A CA 1
ATOM 1119 C C . LYS A 1 133 ? 8.043 -11.614 25.645 1.00 91.00 133 LYS A C 1
ATOM 1121 O O . LYS A 1 133 ? 7.442 -12.516 25.075 1.00 91.00 133 LYS A O 1
ATOM 1126 N N . LEU A 1 134 ? 7.492 -10.417 25.863 1.00 92.75 134 LEU A N 1
ATOM 1127 C CA . LEU A 1 134 ? 6.098 -10.079 25.544 1.00 92.75 134 LEU A CA 1
ATOM 1128 C C . LEU A 1 134 ? 5.926 -9.404 24.177 1.00 92.75 134 LEU A C 1
ATOM 1130 O O . LEU A 1 134 ? 4.793 -9.192 23.741 1.00 92.75 134 LEU A O 1
ATOM 1134 N N . CYS A 1 135 ? 7.021 -9.066 23.492 1.00 92.38 135 CYS A N 1
ATOM 1135 C CA . CYS A 1 135 ? 6.959 -8.494 22.150 1.00 92.38 135 CYS A CA 1
ATOM 1136 C C . CYS A 1 135 ? 6.320 -9.498 21.188 1.00 92.38 135 CYS A C 1
ATOM 1138 O O . CYS A 1 135 ? 6.699 -10.668 21.160 1.00 92.38 135 CYS A O 1
ATOM 1140 N N . LYS A 1 136 ? 5.358 -9.054 20.379 1.00 90.62 136 LYS A N 1
ATOM 1141 C CA . LYS A 1 136 ? 4.599 -9.916 19.461 1.00 90.62 136 LYS A CA 1
ATOM 1142 C C . LYS A 1 136 ? 5.087 -9.814 18.017 1.00 90.62 136 LYS A C 1
ATOM 1144 O O . LYS A 1 136 ? 4.932 -10.778 17.271 1.00 90.62 136 LYS A O 1
ATOM 1149 N N . ARG A 1 137 ? 5.682 -8.690 17.602 1.00 89.06 137 ARG A N 1
ATOM 1150 C CA . ARG A 1 137 ? 6.032 -8.416 16.195 1.00 89.06 137 ARG A CA 1
ATOM 1151 C C . ARG A 1 137 ? 7.375 -9.035 15.792 1.00 89.06 137 ARG A C 1
ATOM 1153 O O . ARG A 1 137 ? 8.404 -8.750 16.396 1.00 89.06 137 ARG A O 1
ATOM 1160 N N . GLU A 1 138 ? 7.374 -9.821 14.713 1.00 89.94 138 GLU A N 1
ATOM 1161 C CA . GLU A 1 138 ? 8.568 -10.493 14.162 1.00 89.94 138 GLU A CA 1
ATOM 1162 C C . GLU A 1 138 ? 9.716 -9.524 13.853 1.00 89.94 138 GLU A C 1
ATOM 1164 O O . GLU A 1 138 ? 10.864 -9.786 14.207 1.00 89.94 138 GLU A O 1
ATOM 1169 N N . SER A 1 139 ? 9.392 -8.359 13.280 1.00 87.81 139 SER A N 1
ATOM 1170 C CA . SER A 1 139 ? 10.365 -7.310 12.948 1.00 87.81 139 SER A CA 1
ATOM 1171 C C . SER A 1 139 ? 11.155 -6.801 14.151 1.00 87.81 139 SER A C 1
ATOM 1173 O O . SER A 1 139 ? 12.259 -6.297 13.977 1.00 87.81 139 SER A O 1
ATOM 1175 N N . THR A 1 140 ? 10.589 -6.902 15.352 1.00 89.12 140 THR A N 1
ATOM 1176 C CA . THR A 1 140 ? 11.211 -6.461 16.604 1.00 89.12 140 THR A CA 1
ATOM 1177 C C . THR A 1 140 ? 11.903 -7.640 17.287 1.00 89.12 140 THR A C 1
ATOM 1179 O O . THR A 1 140 ? 13.046 -7.515 17.720 1.00 89.12 140 THR A O 1
ATOM 1182 N N . LYS A 1 141 ? 11.259 -8.819 17.283 1.00 90.38 141 LYS A N 1
ATOM 1183 C CA . LYS A 1 141 ? 11.796 -10.075 17.837 1.00 90.38 141 LYS A CA 1
ATOM 1184 C C . LYS A 1 141 ? 13.138 -10.479 17.233 1.00 90.38 141 LYS A C 1
ATOM 1186 O O . LYS A 1 141 ? 14.004 -10.953 17.963 1.00 90.38 141 LYS A O 1
ATOM 1191 N N . GLN A 1 142 ? 13.328 -10.266 15.929 1.00 88.81 142 GLN A N 1
ATOM 1192 C CA . GLN A 1 142 ? 14.569 -10.637 15.238 1.00 88.81 142 GLN A CA 1
ATOM 1193 C C . GLN A 1 142 ? 15.824 -9.969 15.825 1.00 88.81 142 GLN A C 1
ATOM 1195 O O . GLN A 1 142 ? 16.916 -10.468 15.597 1.00 88.81 142 GLN A O 1
ATOM 1200 N N . PHE A 1 143 ? 15.680 -8.874 16.584 1.00 87.94 143 PHE A N 1
ATOM 1201 C CA . PHE A 1 143 ? 16.789 -8.109 17.165 1.00 87.94 143 PHE A CA 1
ATOM 1202 C C . PHE A 1 143 ? 17.068 -8.414 18.646 1.00 87.94 143 PHE A C 1
ATOM 1204 O O . PHE A 1 143 ? 17.845 -7.701 19.276 1.00 87.94 143 PHE A O 1
ATOM 1211 N N . HIS A 1 144 ? 16.431 -9.432 19.233 1.00 88.38 144 HIS A N 1
ATOM 1212 C CA . HIS A 1 144 ? 16.625 -9.780 20.649 1.00 88.38 144 HIS A CA 1
ATOM 1213 C C . HIS A 1 144 ? 17.816 -10.712 20.909 1.00 88.38 144 HIS A C 1
ATOM 1215 O O . HIS A 1 144 ? 18.220 -10.873 22.056 1.00 88.38 144 HIS A O 1
ATOM 1221 N N . ASN A 1 145 ? 18.380 -11.328 19.870 1.00 88.50 145 ASN A N 1
ATOM 1222 C CA . ASN A 1 145 ? 19.529 -12.215 20.013 1.00 88.50 145 ASN A CA 1
ATOM 1223 C C . ASN A 1 145 ? 20.829 -11.392 20.143 1.00 88.50 145 ASN A C 1
ATOM 1225 O O . ASN A 1 145 ? 21.133 -10.554 19.300 1.00 88.50 145 ASN A O 1
ATOM 1229 N N . SER A 1 146 ? 21.616 -11.636 21.191 1.00 87.19 146 SER A N 1
ATOM 1230 C CA . SER A 1 146 ? 22.903 -10.958 21.411 1.00 87.19 146 SER A CA 1
ATOM 1231 C C . SER A 1 146 ? 23.982 -11.364 20.400 1.00 87.19 146 SER A C 1
ATOM 1233 O O . SER A 1 146 ? 24.927 -10.616 20.176 1.00 87.19 146 SER A O 1
ATOM 1235 N N . LYS A 1 147 ? 23.832 -12.521 19.743 1.00 92.25 147 LYS A N 1
ATOM 1236 C CA . LYS A 1 147 ? 24.786 -13.065 18.762 1.00 92.25 147 LYS A CA 1
ATOM 1237 C C . LYS A 1 147 ? 24.529 -12.592 17.324 1.00 92.25 147 LYS A C 1
ATOM 1239 O O . LYS A 1 147 ? 25.117 -13.140 16.391 1.00 92.25 147 LYS A O 1
ATOM 1244 N N . ILE A 1 148 ? 23.641 -11.617 17.109 1.00 89.06 148 ILE A N 1
ATOM 1245 C CA . ILE A 1 148 ? 23.321 -11.125 15.761 1.00 89.06 148 ILE A CA 1
ATOM 1246 C C . ILE A 1 148 ? 24.533 -10.407 15.169 1.00 89.06 148 ILE A C 1
ATOM 1248 O O . ILE A 1 148 ? 25.102 -9.506 15.779 1.00 89.06 148 ILE A O 1
ATOM 1252 N N . LYS A 1 149 ? 24.888 -10.776 13.936 1.00 89.25 149 LYS A N 1
ATOM 1253 C CA . LYS A 1 149 ? 25.931 -10.117 13.148 1.00 89.25 149 LYS A CA 1
ATOM 1254 C C . LYS A 1 149 ? 25.319 -9.572 11.864 1.00 89.25 149 LYS A C 1
ATOM 1256 O O . LYS A 1 149 ? 24.602 -10.286 11.167 1.00 89.25 149 LYS A O 1
ATOM 1261 N N . PHE A 1 150 ? 25.631 -8.322 11.538 1.00 86.00 150 PHE A N 1
ATOM 1262 C CA . PHE A 1 150 ? 25.237 -7.695 10.277 1.00 86.00 150 PHE A CA 1
ATOM 1263 C C . PHE A 1 150 ? 26.465 -7.595 9.367 1.00 86.00 150 PHE A C 1
ATOM 1265 O O . PHE A 1 150 ? 27.246 -6.653 9.514 1.00 86.00 150 PHE A O 1
ATOM 1272 N N . PRO A 1 151 ? 26.686 -8.557 8.453 1.00 86.06 151 PRO A N 1
ATOM 1273 C CA . PRO A 1 151 ? 27.811 -8.476 7.534 1.00 86.06 151 PRO A CA 1
ATOM 1274 C C . PRO A 1 151 ? 27.637 -7.271 6.604 1.00 86.06 151 PRO A C 1
ATOM 1276 O O . PRO A 1 151 ? 26.588 -7.079 5.984 1.00 86.06 151 PRO A O 1
ATOM 1279 N N . LEU A 1 152 ? 28.683 -6.455 6.481 1.00 81.44 152 LEU A N 1
ATOM 1280 C CA . LEU A 1 152 ? 28.721 -5.346 5.531 1.00 81.44 152 LEU A CA 1
ATOM 1281 C C . LEU A 1 152 ? 29.014 -5.883 4.123 1.00 81.44 152 LEU A C 1
ATOM 1283 O O . LEU A 1 152 ? 30.146 -5.831 3.653 1.00 81.44 152 LEU A O 1
ATOM 1287 N N . VAL A 1 153 ? 27.979 -6.396 3.449 1.00 81.44 153 VAL A N 1
ATOM 1288 C CA . VAL A 1 153 ? 28.092 -7.001 2.104 1.00 81.44 153 VAL A CA 1
ATOM 1289 C C . VAL A 1 153 ? 28.599 -5.995 1.064 1.00 81.44 153 VAL A C 1
ATOM 1291 O O . VAL A 1 153 ? 29.375 -6.348 0.181 1.00 81.44 153 VAL A O 1
ATOM 1294 N N . PHE A 1 154 ? 28.179 -4.732 1.185 1.00 79.94 154 PHE A N 1
ATOM 1295 C CA . PHE A 1 154 ? 28.607 -3.647 0.308 1.00 79.94 154 PHE A CA 1
ATOM 1296 C C . PHE A 1 154 ? 28.915 -2.385 1.115 1.00 79.94 154 PHE A C 1
ATOM 1298 O O . PHE A 1 154 ? 28.026 -1.797 1.738 1.00 79.94 154 PHE A O 1
ATOM 1305 N N . LYS A 1 155 ? 30.158 -1.908 1.056 1.00 78.81 155 LYS A N 1
ATOM 1306 C CA . LYS A 1 155 ? 30.561 -0.621 1.627 1.00 78.81 155 LYS A CA 1
ATOM 1307 C C . LYS A 1 155 ? 30.397 0.470 0.574 1.00 78.81 155 LYS A C 1
ATOM 1309 O O . LYS A 1 155 ? 31.267 0.689 -0.263 1.00 78.81 155 LYS A O 1
ATOM 1314 N N . LYS A 1 156 ? 29.268 1.187 0.612 1.00 81.00 156 LYS A N 1
ATOM 1315 C CA . LYS A 1 156 ? 29.086 2.387 -0.221 1.00 81.00 156 LYS A CA 1
ATOM 1316 C C . LYS A 1 156 ? 30.114 3.438 0.201 1.00 81.00 156 LYS A C 1
ATOM 1318 O O . LYS A 1 156 ? 30.007 3.980 1.299 1.00 81.00 156 LYS A O 1
ATOM 1323 N N . VAL A 1 157 ? 31.067 3.751 -0.675 1.00 81.06 157 VAL A N 1
ATOM 1324 C CA . VAL A 1 157 ? 32.047 4.815 -0.429 1.00 81.06 157 VAL A CA 1
ATOM 1325 C C . VAL A 1 157 ? 31.319 6.155 -0.376 1.00 81.06 157 VAL A C 1
ATOM 1327 O O . VAL A 1 157 ? 30.702 6.589 -1.350 1.00 81.06 157 VAL A O 1
ATOM 1330 N N . ARG A 1 158 ? 31.350 6.788 0.796 1.00 83.06 158 ARG A N 1
ATOM 1331 C CA . ARG A 1 158 ? 30.856 8.146 1.026 1.00 83.06 158 ARG A CA 1
ATOM 1332 C C . ARG A 1 158 ? 32.070 9.000 1.400 1.00 83.06 158 ARG A C 1
ATOM 1334 O O . ARG A 1 158 ? 32.804 8.580 2.293 1.00 83.06 158 ARG A O 1
ATOM 1341 N N . PRO A 1 159 ? 32.328 10.131 0.718 1.00 85.06 159 PRO A N 1
ATOM 1342 C CA . PRO A 1 159 ? 33.436 11.002 1.090 1.00 85.06 159 PRO A CA 1
ATOM 1343 C C . PRO A 1 159 ? 33.208 11.523 2.522 1.00 85.06 159 PRO A C 1
ATOM 1345 O O . PRO A 1 159 ? 32.076 11.910 2.824 1.00 85.06 159 PRO A O 1
ATOM 1348 N N . PRO A 1 160 ? 34.232 11.527 3.398 1.00 87.88 160 PRO A N 1
ATOM 1349 C CA . PRO A 1 160 ? 34.084 11.970 4.789 1.00 87.88 160 PRO A CA 1
ATOM 1350 C C . PRO A 1 160 ? 33.631 13.426 4.910 1.00 87.88 160 PRO A C 1
ATOM 1352 O O . PRO A 1 160 ? 32.858 13.771 5.797 1.00 87.88 160 PRO A O 1
ATOM 1355 N N . THR A 1 161 ? 34.078 14.276 3.984 1.00 91.56 161 THR A N 1
ATOM 1356 C CA . THR A 1 161 ? 33.750 15.702 3.941 1.00 91.56 161 THR A CA 1
ATOM 1357 C C . THR A 1 161 ? 33.333 16.117 2.534 1.00 91.56 161 THR A C 1
ATOM 1359 O O . THR A 1 161 ? 33.678 15.470 1.540 1.00 91.56 161 THR A O 1
ATOM 1362 N N . ARG A 1 162 ? 32.596 17.230 2.425 1.00 85.88 162 ARG A N 1
ATOM 1363 C CA . ARG A 1 162 ? 32.165 17.769 1.125 1.00 85.88 162 ARG A CA 1
ATOM 1364 C C . ARG A 1 162 ? 33.351 18.192 0.251 1.00 85.88 162 ARG A C 1
ATOM 1366 O O . ARG A 1 162 ? 33.270 18.011 -0.957 1.00 85.88 162 ARG A O 1
ATOM 1373 N N . LYS A 1 163 ? 34.453 18.664 0.849 1.00 89.06 163 LYS A N 1
ATOM 1374 C CA . LYS A 1 163 ? 35.699 19.029 0.146 1.00 89.06 163 LYS A CA 1
ATOM 1375 C C . LYS A 1 163 ? 36.287 17.857 -0.652 1.00 89.06 163 LYS A C 1
ATOM 1377 O O . LYS A 1 163 ? 36.823 18.053 -1.730 1.00 89.06 163 LYS A O 1
ATOM 1382 N N . LEU A 1 164 ? 36.130 16.630 -0.151 1.00 83.25 164 LEU A N 1
ATOM 1383 C CA . LEU A 1 164 ? 36.628 15.401 -0.784 1.00 83.25 164 LEU A CA 1
ATOM 1384 C C . LEU A 1 164 ? 35.631 14.779 -1.780 1.00 83.25 164 LEU A C 1
ATOM 1386 O O . LEU A 1 164 ? 35.850 13.669 -2.282 1.00 83.25 164 LEU A O 1
ATOM 1390 N N . LYS A 1 165 ? 34.498 15.447 -2.036 1.00 84.19 165 LYS A N 1
ATOM 1391 C CA . LYS A 1 165 ? 33.488 14.995 -2.992 1.00 84.19 165 LYS A CA 1
ATOM 1392 C C . LYS A 1 165 ? 33.900 15.427 -4.396 1.00 84.19 165 LYS A C 1
ATOM 1394 O O . LYS A 1 165 ? 33.779 16.592 -4.748 1.00 84.19 165 LYS A O 1
ATOM 1399 N N . THR A 1 166 ? 34.311 14.463 -5.209 1.00 82.06 166 THR A N 1
ATOM 1400 C CA . THR A 1 166 ? 34.621 14.674 -6.626 1.00 82.06 166 THR A CA 1
ATOM 1401 C C . THR A 1 166 ? 33.565 14.014 -7.513 1.00 82.06 166 THR A C 1
ATOM 1403 O O . THR A 1 166 ? 32.963 13.007 -7.128 1.00 82.06 166 THR A O 1
ATOM 1406 N N . THR A 1 167 ? 33.317 14.589 -8.693 1.00 77.62 167 THR A N 1
ATOM 1407 C CA . THR A 1 167 ? 32.392 14.027 -9.697 1.00 77.62 167 THR A CA 1
ATOM 1408 C C . THR A 1 167 ? 32.985 12.784 -10.361 1.00 77.62 167 THR A C 1
ATOM 1410 O O . THR A 1 167 ? 32.279 11.808 -10.604 1.00 77.62 167 THR A O 1
ATOM 1413 N N . TYR A 1 168 ? 34.300 12.792 -10.580 1.00 78.00 168 TYR A N 1
ATOM 1414 C CA . TYR A 1 168 ? 35.081 11.693 -11.138 1.00 78.00 168 TYR A CA 1
ATOM 1415 C C . TYR A 1 168 ? 36.252 11.344 -10.210 1.00 78.00 168 TYR A C 1
ATOM 1417 O O . TYR A 1 168 ? 36.717 12.167 -9.416 1.00 78.00 168 TYR A O 1
ATOM 1425 N N . LYS A 1 169 ? 36.706 10.090 -10.274 1.00 74.75 169 LYS A N 1
ATOM 1426 C CA . LYS A 1 169 ? 37.928 9.598 -9.625 1.00 74.75 169 LYS A CA 1
ATOM 1427 C C . LYS A 1 169 ? 38.646 8.671 -10.594 1.00 74.75 169 LYS A C 1
ATOM 1429 O O . LYS A 1 169 ? 37.983 7.915 -11.299 1.00 74.75 169 LYS A O 1
ATOM 1434 N N . ALA A 1 170 ? 39.975 8.718 -10.591 1.00 80.44 170 ALA A N 1
ATOM 1435 C CA . ALA A 1 170 ? 40.806 7.898 -11.470 1.00 80.44 170 ALA A CA 1
ATOM 1436 C C . ALA A 1 170 ? 40.661 6.388 -11.191 1.00 80.44 170 ALA A C 1
ATOM 1438 O O . ALA A 1 170 ? 40.777 5.572 -12.098 1.00 80.44 170 ALA A O 1
ATOM 1439 N N . SER A 1 171 ? 40.346 6.007 -9.948 1.00 75.75 171 SER A N 1
ATOM 1440 C CA . SER A 1 171 ? 40.177 4.613 -9.536 1.00 75.75 171 SER A CA 1
ATOM 1441 C C . SER A 1 171 ? 38.746 4.301 -9.087 1.00 75.75 171 SER A C 1
ATOM 1443 O O . SER A 1 171 ? 38.049 5.116 -8.470 1.00 75.75 171 SER A O 1
ATOM 1445 N N . ARG A 1 172 ? 38.281 3.083 -9.403 1.00 73.94 172 ARG A N 1
ATOM 1446 C CA . ARG A 1 172 ? 36.956 2.600 -8.986 1.00 73.94 172 ARG A CA 1
ATOM 1447 C C . ARG A 1 172 ? 37.014 2.151 -7.521 1.00 73.94 172 ARG A C 1
ATOM 1449 O O . ARG A 1 172 ? 37.917 1.398 -7.164 1.00 73.94 172 ARG A O 1
ATOM 1456 N N . PRO A 1 173 ? 36.047 2.545 -6.677 1.00 75.62 173 PRO A N 1
ATOM 1457 C CA . PRO A 1 173 ? 36.033 2.125 -5.283 1.00 75.62 173 PRO A CA 1
ATOM 1458 C C . PRO A 1 173 ? 35.785 0.618 -5.161 1.00 75.62 173 PRO A C 1
ATOM 1460 O O . PRO A 1 173 ? 34.877 0.084 -5.805 1.00 75.62 173 PRO A O 1
ATOM 1463 N N . ASN A 1 174 ? 36.538 -0.053 -4.289 1.00 77.25 174 ASN A N 1
ATOM 1464 C CA . ASN A 1 174 ? 36.212 -1.413 -3.880 1.00 77.25 174 ASN A CA 1
ATOM 1465 C C . ASN A 1 174 ? 35.017 -1.380 -2.913 1.00 77.25 174 ASN A C 1
ATOM 1467 O O . ASN A 1 174 ? 35.046 -0.691 -1.893 1.00 77.25 174 ASN A O 1
ATOM 1471 N N . LEU A 1 175 ? 33.946 -2.091 -3.266 1.00 69.69 175 LEU A N 1
ATOM 1472 C CA . LEU A 1 175 ? 32.701 -2.123 -2.498 1.00 69.69 175 LEU A CA 1
ATOM 1473 C C . LEU A 1 175 ? 32.602 -3.353 -1.587 1.00 69.69 175 LEU A C 1
ATOM 1475 O O . LEU A 1 175 ? 31.715 -3.378 -0.739 1.00 69.69 175 LEU A O 1
ATOM 1479 N N . PHE A 1 176 ? 33.478 -4.349 -1.738 1.00 66.62 176 PHE A N 1
ATOM 1480 C CA . PHE A 1 176 ? 33.441 -5.593 -0.968 1.00 66.62 176 PHE A CA 1
ATOM 1481 C C . PHE A 1 176 ? 34.492 -5.570 0.144 1.00 66.62 176 PHE A C 1
ATOM 1483 O O . PHE A 1 176 ? 35.638 -5.188 -0.085 1.00 66.62 176 PHE A O 1
ATOM 1490 N N . VAL A 1 177 ? 34.102 -5.980 1.352 1.00 54.25 177 VAL A N 1
ATOM 1491 C CA . VAL A 1 177 ? 35.020 -6.167 2.484 1.00 54.25 177 VAL A CA 1
ATOM 1492 C C . VAL A 1 177 ? 35.402 -7.647 2.506 1.00 54.25 177 VAL A C 1
ATOM 1494 O O . VAL A 1 177 ? 34.513 -8.494 2.561 1.00 54.25 177 VAL A O 1
ATOM 1497 N N . GLY A 1 178 ? 36.695 -7.960 2.380 1.00 44.41 178 GLY A N 1
ATOM 1498 C CA . GLY A 1 178 ? 37.192 -9.334 2.282 1.00 44.41 178 GLY A CA 1
ATOM 1499 C C . GLY A 1 178 ? 36.772 -10.186 3.480 1.00 44.41 178 GLY A C 1
ATOM 1500 O O . GLY A 1 178 ? 37.214 -9.945 4.597 1.00 44.41 178 GLY A O 1
ATOM 1501 N N . PHE A 1 179 ? 35.927 -11.184 3.231 1.00 37.94 179 PHE A N 1
ATOM 1502 C CA . PHE A 1 179 ? 35.654 -12.287 4.144 1.00 37.94 179 PHE A CA 1
ATOM 1503 C C . PHE A 1 179 ? 36.026 -13.580 3.421 1.00 37.94 179 PHE A C 1
ATOM 1505 O O . PHE A 1 179 ? 35.390 -13.951 2.435 1.00 37.94 179 PHE A O 1
ATOM 1512 N N . VAL A 1 180 ? 37.073 -14.246 3.908 1.00 39.19 180 VAL A N 1
ATOM 1513 C CA . VAL A 1 180 ? 37.356 -15.648 3.595 1.00 39.19 180 VAL A CA 1
ATOM 1514 C C . VAL A 1 180 ? 36.386 -16.480 4.425 1.00 39.19 180 VAL A C 1
ATOM 1516 O O . VAL A 1 180 ? 36.507 -16.526 5.647 1.00 39.19 180 VAL A O 1
ATOM 1519 N N . THR A 1 181 ? 35.417 -17.135 3.790 1.00 31.19 181 THR A N 1
ATOM 1520 C CA . THR A 1 181 ? 34.657 -18.213 4.432 1.00 31.19 181 THR A CA 1
ATOM 1521 C C . THR A 1 181 ? 34.447 -19.377 3.471 1.00 31.19 181 THR A C 1
ATOM 1523 O O . THR A 1 181 ? 34.045 -19.209 2.320 1.00 31.19 181 THR A O 1
ATOM 1526 N N . LYS A 1 182 ? 34.772 -20.568 3.991 1.00 30.58 182 LYS A N 1
ATOM 1527 C CA . LYS A 1 182 ? 34.628 -21.890 3.379 1.00 30.58 182 LYS A CA 1
ATOM 1528 C C . LYS A 1 182 ? 33.238 -22.085 2.769 1.00 30.58 182 LYS A C 1
ATOM 1530 O O . LYS A 1 182 ? 32.221 -21.750 3.376 1.00 30.58 182 LYS A O 1
ATOM 1535 N N . ALA A 1 183 ? 33.235 -22.670 1.577 1.00 26.58 183 ALA A N 1
ATOM 1536 C CA . ALA A 1 183 ? 32.045 -23.099 0.868 1.00 26.58 183 ALA A CA 1
ATOM 1537 C C . ALA A 1 183 ? 31.322 -24.214 1.640 1.00 26.58 183 ALA A C 1
ATOM 1539 O O . ALA A 1 183 ? 31.924 -25.224 1.993 1.00 26.58 183 ALA A O 1
ATOM 1540 N N . LEU A 1 184 ? 30.019 -24.036 1.847 1.00 30.36 184 LEU A N 1
ATOM 1541 C CA . LEU A 1 184 ? 29.084 -25.107 2.169 1.00 30.36 184 LEU A CA 1
ATOM 1542 C C . LEU A 1 184 ? 28.155 -25.266 0.969 1.00 30.36 184 LEU A C 1
ATOM 1544 O O . LEU A 1 184 ? 27.470 -24.326 0.557 1.00 30.36 184 LEU A O 1
ATOM 1548 N N . ALA A 1 185 ? 28.214 -26.453 0.377 1.00 33.38 185 ALA A N 1
ATOM 1549 C CA . ALA A 1 185 ? 27.369 -26.875 -0.719 1.00 33.38 185 ALA A CA 1
ATOM 1550 C C . ALA A 1 185 ? 25.913 -26.991 -0.251 1.00 33.38 185 ALA A C 1
ATOM 1552 O O . ALA A 1 185 ? 25.641 -27.558 0.804 1.00 33.38 185 ALA A O 1
ATOM 1553 N N . VAL A 1 186 ? 24.977 -26.507 -1.070 1.00 29.25 186 VAL A N 1
ATOM 1554 C CA . VAL A 1 186 ? 23.583 -26.954 -1.025 1.00 29.25 186 VAL A CA 1
ATOM 1555 C C . VAL A 1 186 ? 23.134 -27.284 -2.440 1.00 29.25 186 VAL A C 1
ATOM 1557 O O . VAL A 1 186 ? 23.286 -26.509 -3.388 1.00 29.25 186 VAL A O 1
ATOM 1560 N N . THR A 1 187 ? 22.630 -28.502 -2.530 1.00 30.47 187 THR A N 1
ATOM 1561 C CA . THR A 1 187 ? 22.134 -29.249 -3.671 1.00 30.47 187 THR A CA 1
ATOM 1562 C C . THR A 1 187 ? 20.859 -28.659 -4.283 1.00 30.47 187 THR A C 1
ATOM 1564 O O . THR A 1 187 ? 20.040 -28.029 -3.625 1.00 30.47 187 THR A O 1
ATOM 1567 N N . GLN A 1 188 ? 20.749 -28.902 -5.593 1.00 31.53 188 GLN A N 1
ATOM 1568 C CA . GLN A 1 188 ? 19.548 -29.095 -6.416 1.00 31.53 188 GLN A CA 1
ATOM 1569 C C . GLN A 1 188 ? 18.363 -28.114 -6.309 1.00 31.53 188 GLN A C 1
ATOM 1571 O O . GLN A 1 188 ? 17.620 -28.055 -5.343 1.00 31.53 188 GLN A O 1
ATOM 1576 N N . LEU A 1 189 ? 18.073 -27.477 -7.448 1.00 29.17 189 LEU A N 1
ATOM 1577 C CA . LEU A 1 189 ? 16.832 -27.766 -8.178 1.00 29.17 189 LEU A CA 1
ATOM 1578 C C . LEU A 1 189 ? 16.957 -27.212 -9.598 1.00 29.17 189 LEU A C 1
ATOM 1580 O O . LEU A 1 189 ? 16.956 -26.002 -9.861 1.00 29.17 189 LEU A O 1
ATOM 1584 N N . THR A 1 190 ? 17.151 -28.154 -10.509 1.00 34.06 190 THR A N 1
ATOM 1585 C CA . THR A 1 190 ? 16.960 -28.029 -11.944 1.00 34.06 190 THR A CA 1
ATOM 1586 C C . THR A 1 190 ? 15.477 -27.829 -12.216 1.00 34.06 190 THR A C 1
ATOM 1588 O O . THR A 1 190 ? 14.664 -28.709 -11.955 1.00 34.06 190 THR A O 1
ATOM 1591 N N . ARG A 1 191 ? 15.119 -26.684 -12.790 1.00 32.41 191 ARG A N 1
ATOM 1592 C CA . ARG A 1 191 ? 13.952 -26.619 -13.661 1.00 32.41 191 ARG A CA 1
ATOM 1593 C C . ARG A 1 191 ? 14.367 -25.884 -14.923 1.00 32.41 191 ARG A C 1
ATOM 1595 O O . ARG A 1 191 ? 14.875 -24.764 -14.877 1.00 32.41 191 ARG A O 1
ATOM 1602 N N . SER A 1 192 ? 14.298 -26.653 -15.993 1.00 31.62 192 SER A N 1
ATOM 1603 C CA . SER A 1 192 ? 14.657 -26.374 -17.369 1.00 31.62 192 SER A CA 1
ATOM 1604 C C . SER A 1 192 ? 14.063 -25.057 -17.862 1.00 31.62 192 SER A C 1
ATOM 1606 O O . SER A 1 192 ? 12.912 -24.717 -17.603 1.00 31.62 192 SER A O 1
ATOM 1608 N N . LEU A 1 193 ? 14.889 -24.318 -18.602 1.00 31.05 193 LEU A N 1
ATOM 1609 C CA . LEU A 1 193 ? 14.563 -23.094 -19.335 1.00 31.05 193 LEU A CA 1
ATOM 1610 C C . LEU A 1 193 ? 13.848 -23.413 -20.658 1.00 31.05 193 LEU A C 1
ATOM 1612 O O . LEU A 1 193 ? 14.225 -22.916 -21.708 1.00 31.05 193 LEU A O 1
ATOM 1616 N N . PHE A 1 194 ? 12.813 -24.239 -20.577 1.00 34.75 194 PHE A N 1
ATOM 1617 C CA . PHE A 1 194 ? 11.795 -24.408 -21.611 1.00 34.75 194 PHE A CA 1
ATOM 1618 C C . PHE A 1 194 ? 10.458 -24.581 -20.889 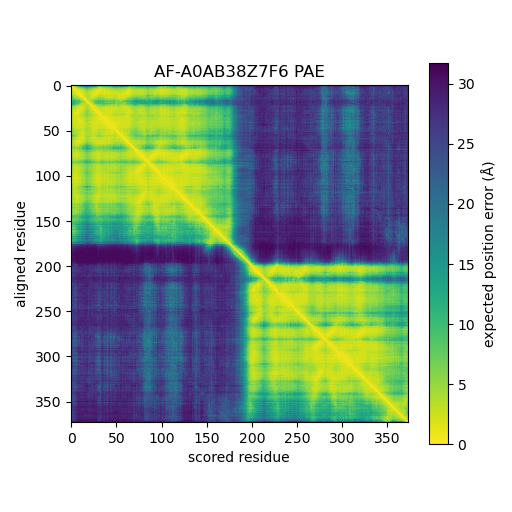1.00 34.75 194 PHE A C 1
ATOM 1620 O O . PHE A 1 194 ? 9.797 -25.606 -20.976 1.00 34.75 194 PHE A O 1
ATOM 1627 N N . ALA A 1 195 ? 10.102 -23.585 -20.075 1.00 32.00 195 ALA A N 1
ATOM 1628 C CA . ALA A 1 195 ? 8.704 -23.397 -19.737 1.00 32.00 195 ALA A CA 1
ATOM 1629 C C . ALA A 1 195 ? 8.074 -22.792 -20.989 1.00 32.00 195 ALA A C 1
ATOM 1631 O O . ALA A 1 195 ? 8.359 -21.646 -21.343 1.00 32.00 195 ALA A O 1
ATOM 1632 N N . GLU A 1 196 ? 7.333 -23.641 -21.686 1.00 37.75 196 GLU A N 1
ATOM 1633 C CA . GLU A 1 196 ? 6.452 -23.348 -22.804 1.00 37.75 196 GLU A CA 1
ATOM 1634 C C . GLU A 1 196 ? 5.789 -21.972 -22.653 1.00 37.75 196 GLU A C 1
ATOM 1636 O O . GLU A 1 196 ? 5.475 -21.530 -21.544 1.00 37.75 196 GLU A O 1
ATOM 1641 N N . MET A 1 197 ? 5.527 -21.302 -23.777 1.00 44.62 197 MET A N 1
ATOM 1642 C CA . MET A 1 197 ? 4.592 -20.174 -23.878 1.00 44.62 197 MET A CA 1
ATOM 1643 C C . MET A 1 197 ? 3.152 -20.645 -23.570 1.00 44.62 197 MET A C 1
ATOM 1645 O O . MET A 1 197 ? 2.237 -20.506 -24.375 1.00 44.62 197 MET A O 1
ATOM 1649 N N . ALA A 1 198 ? 2.947 -21.248 -22.402 1.00 58.34 198 ALA A N 1
ATOM 1650 C CA . ALA A 1 198 ? 1.658 -21.650 -21.891 1.00 58.34 198 ALA A CA 1
ATOM 1651 C C . ALA A 1 198 ? 0.965 -20.390 -21.372 1.00 58.34 198 ALA A C 1
ATOM 1653 O O . ALA A 1 198 ? 1.277 -19.880 -20.291 1.00 58.34 198 ALA A O 1
ATOM 1654 N N . PHE A 1 199 ? 0.048 -19.857 -22.178 1.00 67.88 199 PHE A N 1
ATOM 1655 C CA . PHE A 1 199 ? -0.818 -18.764 -21.755 1.00 67.88 199 PHE A CA 1
ATOM 1656 C C . PHE A 1 199 ? -1.563 -19.181 -20.494 1.00 67.88 199 PHE A C 1
ATOM 1658 O O . PHE A 1 199 ? -2.179 -20.240 -20.440 1.00 67.88 199 PHE A O 1
ATOM 1665 N N . ARG A 1 200 ? -1.558 -18.332 -19.465 1.00 81.56 200 ARG A N 1
ATOM 1666 C CA . ARG A 1 200 ? -2.282 -18.651 -18.224 1.00 81.56 200 ARG A CA 1
ATOM 1667 C C . ARG A 1 200 ? -3.803 -18.614 -18.406 1.00 81.56 200 ARG A C 1
ATOM 1669 O O . ARG A 1 200 ? -4.543 -19.168 -17.590 1.00 81.56 200 ARG A O 1
ATOM 1676 N N . PHE A 1 201 ? -4.277 -17.884 -19.411 1.00 87.44 201 PHE A N 1
ATOM 1677 C CA . PHE A 1 201 ? -5.690 -17.695 -19.703 1.00 87.44 201 PHE A CA 1
ATOM 1678 C C . PHE A 1 201 ? -6.005 -18.172 -21.115 1.00 87.44 201 PHE A C 1
ATOM 1680 O O . PHE A 1 201 ? -5.390 -17.729 -22.080 1.00 87.44 201 PHE A O 1
ATOM 1687 N N . HIS A 1 202 ? -7.039 -18.994 -21.208 1.00 90.44 202 HIS A N 1
ATOM 1688 C CA . HIS A 1 202 ? -7.533 -19.576 -22.443 1.00 90.44 202 HIS A CA 1
ATOM 1689 C C . HIS A 1 202 ? -8.900 -18.990 -22.772 1.00 90.44 202 HIS A C 1
ATOM 1691 O O . HIS A 1 202 ? -9.691 -18.665 -21.872 1.00 90.44 202 HIS A O 1
ATOM 1697 N N . GLN A 1 203 ? -9.172 -18.832 -24.063 1.00 93.31 203 GLN A N 1
ATOM 1698 C CA . GLN A 1 203 ? -10.470 -18.398 -24.549 1.00 93.31 203 GLN A CA 1
ATOM 1699 C C . GLN A 1 203 ? -11.398 -19.607 -24.645 1.00 93.31 203 GLN A C 1
ATOM 1701 O O . GLN A 1 203 ? -11.120 -20.547 -25.375 1.00 93.31 203 GLN A O 1
ATOM 1706 N N . TYR A 1 204 ? -12.532 -19.555 -23.957 1.00 94.25 204 TYR A N 1
ATOM 1707 C CA . TYR A 1 204 ? -13.571 -20.575 -24.024 1.00 94.25 204 TYR A CA 1
ATOM 1708 C C . TYR A 1 204 ? -14.837 -20.008 -24.653 1.00 94.25 204 TYR A C 1
ATOM 1710 O O . TYR A 1 204 ? -15.278 -18.900 -24.326 1.00 94.25 204 TYR A O 1
ATOM 1718 N N . GLN A 1 205 ? -15.452 -20.803 -25.517 1.00 94.38 205 GLN A N 1
ATOM 1719 C CA . GLN A 1 205 ? -16.825 -20.650 -25.959 1.00 94.38 205 GLN A CA 1
ATOM 1720 C C . GLN A 1 205 ? -17.702 -21.582 -25.133 1.00 94.38 205 GLN A C 1
ATOM 1722 O O . GLN A 1 205 ? -17.653 -22.798 -25.286 1.00 94.38 205 GLN A O 1
ATOM 1727 N N . VAL A 1 206 ? -18.509 -20.991 -24.259 1.00 94.62 206 VAL A N 1
ATOM 1728 C CA . VAL A 1 206 ? -19.416 -21.719 -23.372 1.00 94.62 206 VAL A CA 1
ATOM 1729 C C . VAL A 1 206 ? -20.841 -21.520 -23.876 1.00 94.62 206 VAL A C 1
ATOM 1731 O O . VAL A 1 206 ? -21.266 -20.378 -24.090 1.00 94.62 206 VAL A O 1
ATOM 1734 N N . VAL A 1 207 ? -21.557 -22.622 -24.096 1.00 94.00 207 VAL A N 1
ATOM 1735 C CA . VAL A 1 207 ? -22.942 -22.649 -24.583 1.00 94.00 207 VAL A CA 1
ATOM 1736 C C . VAL A 1 207 ? -23.824 -23.354 -23.562 1.00 94.00 207 VAL A C 1
ATOM 1738 O O . VAL A 1 207 ? -23.555 -24.494 -23.198 1.00 94.00 207 VAL A O 1
ATOM 1741 N N . GLY A 1 208 ? -24.893 -22.706 -23.116 1.00 93.25 208 GLY A N 1
ATOM 1742 C CA . GLY A 1 208 ? -25.828 -23.279 -22.151 1.00 93.25 208 GLY A CA 1
ATOM 1743 C C . GLY A 1 208 ? -27.213 -22.659 -22.258 1.00 93.25 208 GLY A C 1
ATOM 1744 O O . GLY A 1 208 ? -27.386 -21.598 -22.859 1.00 93.25 208 GLY A O 1
ATOM 1745 N N . ARG A 1 209 ? -28.199 -23.330 -21.671 1.00 90.50 209 ARG A N 1
ATOM 1746 C CA . ARG A 1 209 ? -29.613 -22.928 -21.678 1.00 90.50 209 ARG A CA 1
ATOM 1747 C C . ARG A 1 209 ? -30.232 -23.102 -20.291 1.00 90.50 209 ARG A C 1
ATOM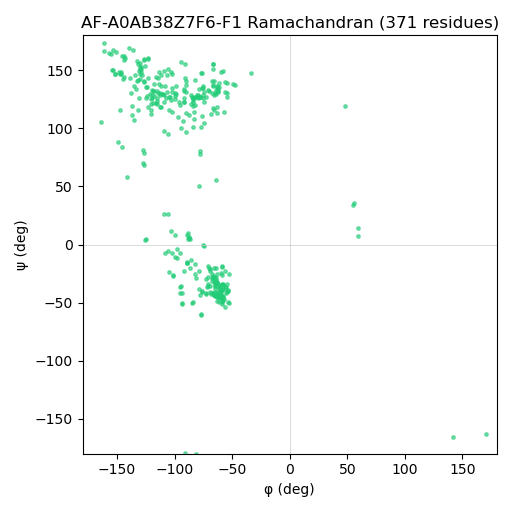 1749 O O . ARG A 1 209 ? -29.619 -23.713 -19.413 1.00 90.50 209 ARG A O 1
ATOM 1756 N N . ALA A 1 210 ? -31.420 -22.544 -20.084 1.00 89.00 210 ALA A N 1
ATOM 1757 C CA . ALA A 1 210 ? -32.250 -22.950 -18.951 1.00 89.00 210 ALA A CA 1
ATOM 1758 C C . ALA A 1 210 ? -32.700 -24.410 -19.145 1.00 89.00 210 ALA A C 1
ATOM 1760 O O . ALA A 1 210 ? -32.709 -24.901 -20.275 1.00 89.00 210 ALA A O 1
ATOM 1761 N N . LEU A 1 211 ? -33.008 -25.111 -18.055 1.00 88.31 211 LEU A N 1
ATOM 1762 C CA . LEU A 1 211 ? -33.639 -26.425 -18.160 1.00 88.31 211 LEU A CA 1
ATOM 1763 C C . LEU A 1 211 ? -35.012 -26.261 -18.833 1.00 88.31 211 LEU A C 1
ATOM 1765 O O . LEU A 1 211 ? -35.729 -25.332 -18.454 1.00 88.31 211 LEU A O 1
ATOM 1769 N N . PRO A 1 212 ? -35.354 -27.109 -19.820 1.00 87.75 212 PRO A N 1
ATOM 1770 C CA . PRO A 1 212 ? -36.705 -27.156 -20.367 1.00 87.75 212 PRO A CA 1
ATOM 1771 C C . PRO A 1 212 ? -37.728 -27.383 -19.253 1.00 87.75 212 PRO A C 1
ATOM 1773 O O . PRO A 1 212 ? -37.471 -28.147 -18.321 1.00 87.75 212 PRO A O 1
ATOM 1776 N N . SER A 1 213 ? -38.849 -26.680 -19.342 1.00 84.19 213 SER A N 1
ATOM 1777 C CA . SER A 1 213 ? -39.984 -26.752 -18.418 1.00 84.19 213 SER A CA 1
ATOM 1778 C C . SER A 1 213 ? -41.241 -27.013 -19.242 1.00 84.19 213 SER A C 1
ATOM 1780 O O . SER A 1 213 ? -41.252 -26.688 -20.425 1.00 84.19 213 SER A O 1
ATOM 1782 N N . GLU A 1 214 ? -42.312 -27.524 -18.636 1.00 79.06 214 GLU A N 1
ATOM 1783 C CA . GLU A 1 214 ? -43.609 -27.737 -19.315 1.00 79.06 214 GLU A CA 1
ATOM 1784 C C . GLU A 1 214 ? -44.169 -26.444 -19.939 1.00 79.06 214 GLU A C 1
ATOM 1786 O O . GLU A 1 214 ? -44.933 -26.467 -20.892 1.00 79.06 214 GLU A O 1
ATOM 1791 N N . THR A 1 215 ? -43.737 -25.292 -19.425 1.00 79.38 215 THR A N 1
ATOM 1792 C CA . THR A 1 215 ? -44.086 -23.954 -19.914 1.00 79.38 215 THR A CA 1
ATOM 1793 C C . THR A 1 215 ? -43.150 -23.396 -20.996 1.00 79.38 215 THR A C 1
ATOM 1795 O O . THR A 1 215 ? -43.505 -22.415 -21.644 1.00 79.38 215 THR A O 1
ATOM 1798 N N . ASP A 1 216 ? -41.955 -23.966 -21.186 1.00 79.69 216 ASP A N 1
ATOM 1799 C CA . ASP A 1 216 ? -40.972 -23.552 -22.202 1.00 79.69 216 ASP A CA 1
ATOM 1800 C C . ASP A 1 216 ? -40.155 -24.778 -22.651 1.00 79.69 216 ASP A C 1
ATOM 1802 O O . ASP A 1 216 ? -39.099 -25.102 -22.088 1.00 79.69 216 ASP A O 1
ATOM 1806 N N . GLU A 1 217 ? -40.677 -25.482 -23.658 1.00 76.94 217 GLU A N 1
ATOM 1807 C CA . GLU A 1 217 ? -40.089 -26.705 -24.223 1.00 76.94 217 GLU A CA 1
ATOM 1808 C C . GLU A 1 217 ? -38.763 -26.436 -24.957 1.00 76.94 217 GLU A C 1
ATOM 1810 O O . GLU A 1 217 ? -37.879 -27.301 -25.038 1.00 76.94 217 GLU A O 1
ATOM 1815 N N . HIS A 1 218 ? -38.568 -25.209 -25.455 1.00 82.81 218 HIS A N 1
ATOM 1816 C CA . HIS A 1 218 ? -37.386 -24.811 -26.221 1.00 82.81 218 HIS A CA 1
ATOM 1817 C C . HIS A 1 218 ? -36.711 -23.548 -25.663 1.00 82.81 218 HIS A C 1
ATOM 1819 O O . HIS A 1 218 ? -36.644 -22.512 -26.338 1.00 82.81 218 HIS A O 1
ATOM 1825 N N . PRO A 1 219 ? -36.072 -23.645 -24.475 1.00 86.50 219 PRO A N 1
ATOM 1826 C CA . PRO A 1 219 ? -35.439 -22.496 -23.854 1.00 86.50 219 PRO A CA 1
ATOM 1827 C C . PRO A 1 219 ? -34.315 -21.922 -24.710 1.00 86.50 219 PRO A C 1
ATOM 1829 O O . PRO A 1 219 ? -33.453 -22.638 -25.236 1.00 86.50 219 PRO A O 1
ATOM 1832 N N . LYS A 1 220 ? -34.255 -20.590 -24.760 1.00 90.06 220 LYS A N 1
ATOM 1833 C CA . LYS A 1 220 ? -33.248 -19.853 -25.531 1.00 90.06 220 LYS A CA 1
ATOM 1834 C C . LYS A 1 220 ? -31.818 -20.274 -25.175 1.00 90.06 220 LYS A C 1
ATOM 1836 O O . LYS A 1 220 ? -31.390 -20.206 -24.020 1.00 90.06 220 LYS A O 1
ATOM 184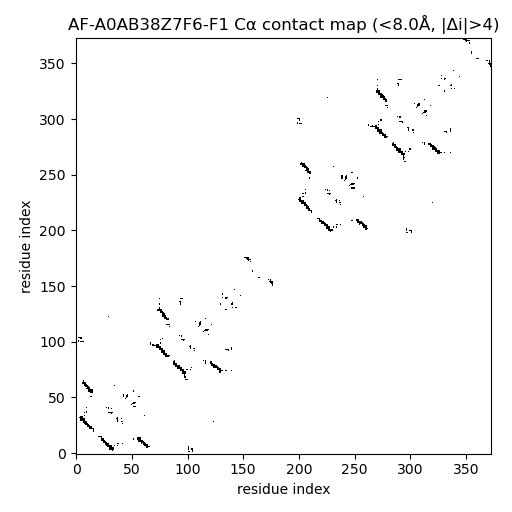1 N N . ILE A 1 221 ? -31.046 -20.627 -26.201 1.00 93.00 221 ILE A N 1
ATOM 1842 C CA . ILE A 1 221 ? -29.641 -21.015 -26.068 1.00 93.00 221 ILE A CA 1
ATOM 1843 C C . ILE A 1 221 ? -28.759 -19.767 -25.961 1.00 93.00 221 ILE A C 1
ATOM 1845 O O . ILE A 1 221 ? -28.808 -18.861 -26.796 1.00 93.00 221 ILE A O 1
ATOM 1849 N N . TYR A 1 222 ? -27.902 -19.733 -24.942 1.00 92.88 222 TYR A N 1
ATOM 1850 C CA . TYR A 1 222 ? -26.955 -18.650 -24.708 1.00 92.88 222 TYR A CA 1
ATOM 1851 C C . TYR A 1 222 ? -25.528 -19.103 -24.992 1.00 92.88 222 TYR A C 1
ATOM 1853 O O . TYR A 1 222 ? -25.045 -20.085 -24.433 1.00 92.88 222 TYR A O 1
ATOM 1861 N N . ARG A 1 223 ? -24.821 -18.325 -25.815 1.00 92.75 223 ARG A N 1
ATOM 1862 C CA . ARG A 1 223 ? -23.400 -18.513 -26.121 1.00 92.75 223 ARG A CA 1
ATOM 1863 C C . ARG A 1 223 ? -22.591 -17.328 -25.618 1.00 92.75 223 ARG A C 1
ATOM 1865 O O . ARG A 1 223 ? -22.914 -16.183 -25.927 1.00 92.75 223 ARG A O 1
ATOM 1872 N N . MET A 1 224 ? -21.494 -17.597 -24.915 1.00 92.62 224 MET A N 1
ATOM 1873 C CA . MET A 1 224 ? -20.576 -16.559 -24.450 1.00 92.62 224 MET A CA 1
ATOM 1874 C C . MET A 1 224 ? -19.122 -16.946 -24.700 1.00 92.62 224 MET A C 1
ATOM 1876 O O . MET A 1 224 ? -18.707 -18.068 -24.417 1.00 92.62 224 MET A O 1
ATOM 1880 N N . LYS A 1 225 ? -18.341 -15.981 -25.193 1.00 93.44 225 LYS A N 1
ATOM 1881 C CA . LYS A 1 225 ? -16.880 -16.070 -25.246 1.00 93.44 225 LYS A CA 1
ATOM 1882 C C . LYS A 1 225 ? -16.307 -15.447 -23.980 1.00 93.44 225 LYS A C 1
ATOM 1884 O O . LYS A 1 225 ? -16.634 -14.306 -23.658 1.00 93.44 225 LYS A O 1
ATOM 1889 N N . LEU A 1 226 ? -15.477 -16.185 -23.255 1.00 93.06 226 LEU A N 1
ATOM 1890 C CA . LEU A 1 226 ? -14.883 -15.731 -21.998 1.00 93.06 226 LEU A CA 1
ATOM 1891 C C . LEU A 1 226 ? -13.457 -16.256 -21.845 1.00 93.06 226 LEU A C 1
ATOM 1893 O O . LEU A 1 226 ? -13.083 -17.232 -22.481 1.00 93.06 226 LEU A O 1
ATOM 1897 N N . TRP A 1 227 ? -12.688 -15.643 -20.946 1.00 93.38 227 TRP A N 1
ATOM 1898 C CA . TRP A 1 227 ? -11.332 -16.087 -20.623 1.00 93.38 227 TRP A CA 1
ATOM 1899 C C . TRP A 1 227 ? -11.265 -16.682 -19.224 1.00 93.38 227 TRP A C 1
ATOM 1901 O O . TRP A 1 227 ? -11.718 -16.064 -18.248 1.00 93.38 227 TRP A O 1
ATOM 1911 N N . ALA A 1 228 ? -10.683 -17.868 -19.108 1.00 91.50 228 ALA A N 1
ATOM 1912 C CA . ALA A 1 228 ? -10.496 -18.567 -17.843 1.00 91.50 228 ALA A CA 1
ATOM 1913 C C . ALA A 1 228 ? -9.183 -19.354 -17.848 1.00 91.50 228 ALA A C 1
ATOM 1915 O O . ALA A 1 228 ? -8.594 -19.585 -18.893 1.00 91.50 228 ALA A O 1
ATOM 1916 N N . THR A 1 229 ? -8.712 -19.740 -16.664 1.00 90.75 229 THR A N 1
ATOM 1917 C CA . THR A 1 229 ? -7.488 -20.548 -16.532 1.00 90.75 229 THR A CA 1
ATOM 1918 C C . THR A 1 229 ? -7.744 -22.038 -16.755 1.00 90.75 229 THR A C 1
ATOM 1920 O O . THR A 1 229 ? -6.802 -22.801 -16.866 1.00 90.75 229 THR A O 1
ATOM 1923 N N . ASN A 1 230 ? -9.006 -22.462 -16.695 1.00 91.62 230 ASN A N 1
ATOM 1924 C CA . ASN A 1 230 ? -9.446 -23.832 -16.922 1.00 91.62 230 ASN A CA 1
ATOM 1925 C C . ASN A 1 230 ? -10.952 -23.854 -17.223 1.00 91.62 230 ASN A C 1
ATOM 1927 O O . ASN A 1 230 ? -11.676 -22.889 -16.933 1.00 91.62 230 ASN A O 1
ATOM 1931 N N . GLU A 1 231 ? -11.433 -24.987 -17.724 1.00 90.88 231 GLU A N 1
ATOM 1932 C CA . GLU A 1 231 ? -12.838 -25.219 -18.069 1.00 90.88 231 GLU A CA 1
ATOM 1933 C C . GLU A 1 231 ? -13.787 -25.032 -16.867 1.00 90.88 231 GLU A C 1
ATOM 1935 O O . GLU A 1 231 ? -14.849 -24.418 -16.971 1.00 90.88 231 GLU A O 1
ATOM 1940 N N . VAL A 1 232 ? -13.388 -25.477 -15.672 1.00 92.25 232 VAL A N 1
ATOM 1941 C CA . VAL A 1 232 ? -14.209 -25.339 -14.455 1.00 92.25 232 VAL A CA 1
ATOM 1942 C C . VAL A 1 232 ? -14.452 -23.867 -14.108 1.00 92.25 232 VAL A C 1
ATOM 1944 O O . VAL A 1 232 ? -15.577 -23.461 -13.792 1.00 92.25 232 VAL A O 1
ATOM 1947 N N . ARG A 1 233 ? -13.421 -23.016 -14.206 1.00 91.25 233 ARG A N 1
ATOM 1948 C CA . ARG A 1 233 ? -13.597 -21.570 -14.012 1.00 91.25 233 ARG A CA 1
ATOM 1949 C C . ARG A 1 233 ? -14.351 -20.925 -15.164 1.00 91.25 233 ARG A C 1
ATOM 1951 O O . ARG A 1 233 ? -15.042 -19.936 -14.917 1.00 91.25 233 ARG A O 1
ATOM 1958 N N . ALA A 1 234 ? -14.267 -21.474 -16.375 1.00 92.81 234 ALA A N 1
ATOM 1959 C CA . ALA A 1 234 ? -15.100 -21.046 -17.492 1.00 92.81 234 ALA A CA 1
ATOM 1960 C C . ALA A 1 234 ? -16.590 -21.275 -17.189 1.00 92.81 234 ALA A C 1
ATOM 1962 O O . ALA A 1 234 ? -17.365 -20.316 -17.240 1.00 92.81 234 ALA A O 1
ATOM 1963 N N . LYS A 1 235 ? -16.966 -22.483 -16.737 1.00 93.31 235 LYS A N 1
ATOM 1964 C CA . LYS A 1 235 ? -18.326 -22.817 -16.260 1.00 93.31 235 LYS A CA 1
ATOM 1965 C C . LYS A 1 235 ? -18.796 -21.839 -15.187 1.00 93.31 235 LYS A C 1
ATOM 1967 O O . LYS A 1 235 ? -19.881 -21.270 -15.281 1.00 93.31 235 LYS A O 1
ATOM 1972 N N . SER A 1 236 ? -17.972 -21.598 -14.167 1.00 92.81 236 SER A N 1
ATOM 1973 C CA . SER A 1 236 ? -18.334 -20.688 -13.072 1.00 92.81 236 SER A CA 1
ATOM 1974 C C . SER A 1 236 ? -18.554 -19.245 -13.549 1.00 92.81 236 SER A C 1
ATOM 1976 O O . SER A 1 236 ? -19.553 -18.624 -13.176 1.00 92.81 236 SER A O 1
ATOM 1978 N N . LYS A 1 237 ? -17.669 -18.715 -14.407 1.00 91.81 237 LYS A N 1
ATOM 1979 C CA . LYS A 1 237 ? -17.839 -17.376 -14.992 1.00 91.81 237 LYS A CA 1
ATOM 1980 C C . LYS A 1 237 ? -19.096 -17.291 -15.855 1.00 91.81 237 LYS A C 1
ATOM 1982 O O . LYS A 1 237 ? -19.806 -16.293 -15.768 1.00 91.81 237 LYS A O 1
ATOM 1987 N N . PHE A 1 238 ? -19.390 -18.322 -16.645 1.00 93.75 238 PHE A N 1
ATOM 1988 C CA . PHE A 1 238 ? -20.601 -18.390 -17.461 1.00 93.75 238 PHE A CA 1
ATOM 1989 C C . PHE A 1 238 ? -21.867 -18.233 -16.618 1.00 93.75 238 PHE A C 1
ATOM 1991 O O . PHE A 1 238 ? -22.638 -17.296 -16.834 1.00 93.75 238 PHE A O 1
ATOM 1998 N N . TRP A 1 239 ? -22.016 -19.048 -15.571 1.00 94.00 239 TRP A N 1
ATOM 1999 C CA . TRP A 1 239 ? -23.163 -18.965 -14.664 1.00 94.00 239 TRP A CA 1
ATOM 2000 C C . TRP A 1 239 ? -23.241 -17.643 -13.897 1.00 94.00 239 TRP A C 1
ATOM 2002 O O . TRP A 1 239 ? -24.338 -17.143 -13.642 1.00 94.00 239 TRP A O 1
ATOM 2012 N N . TYR A 1 240 ? -22.100 -17.032 -13.556 1.00 92.50 240 TYR A N 1
ATOM 2013 C CA . TYR A 1 240 ? -22.085 -15.698 -12.952 1.00 92.50 240 TYR A CA 1
ATOM 2014 C C . TYR A 1 240 ? -22.765 -14.659 -13.857 1.00 92.50 240 TYR A C 1
ATOM 2016 O O . TYR A 1 240 ? -23.613 -13.900 -13.376 1.00 92.50 240 TYR A O 1
ATOM 2024 N N . PHE A 1 241 ? -22.424 -14.637 -15.149 1.00 91.12 241 PHE A N 1
ATOM 2025 C CA . PHE A 1 241 ? -22.993 -13.683 -16.103 1.00 91.12 241 PHE A CA 1
ATOM 2026 C C . PHE A 1 241 ? -24.445 -14.006 -16.458 1.00 91.12 241 PHE A C 1
ATOM 2028 O O . PHE A 1 241 ? -25.267 -13.092 -16.465 1.00 91.12 241 PHE A O 1
ATOM 2035 N N . LEU A 1 242 ? -24.795 -15.278 -16.662 1.00 91.94 242 LEU A N 1
ATOM 2036 C CA . LEU A 1 242 ? -26.174 -15.692 -16.954 1.00 91.94 242 LEU A CA 1
ATOM 2037 C C . LEU A 1 242 ? -27.136 -15.319 -15.826 1.00 91.94 242 LEU A C 1
ATOM 2039 O O . LEU A 1 242 ? -28.178 -14.715 -16.078 1.00 91.94 242 LEU A O 1
ATOM 2043 N N . ARG A 1 243 ? -26.732 -15.535 -14.571 1.00 93.81 243 ARG A N 1
ATOM 2044 C CA . ARG A 1 243 ? -27.511 -15.104 -13.404 1.00 93.81 243 ARG A CA 1
ATOM 2045 C C . ARG A 1 243 ? -27.690 -13.587 -13.351 1.00 93.81 243 ARG A C 1
ATOM 2047 O O . ARG A 1 243 ? -28.740 -13.105 -12.936 1.00 93.81 243 ARG A O 1
ATOM 2054 N N . LYS A 1 244 ? -26.664 -12.816 -13.722 1.00 90.19 244 LYS A N 1
ATOM 2055 C CA . LYS A 1 244 ? -26.707 -11.346 -13.668 1.00 90.19 244 LYS A CA 1
ATOM 2056 C C . LYS A 1 244 ? -27.520 -10.733 -14.809 1.00 90.19 244 LYS A C 1
ATOM 2058 O O . LYS A 1 244 ? -28.252 -9.786 -14.548 1.00 90.19 244 LYS A O 1
ATOM 2063 N N . LEU A 1 245 ? -27.400 -11.265 -16.025 1.00 90.31 245 LEU A N 1
ATOM 2064 C CA . LEU A 1 245 ? -28.001 -10.695 -17.237 1.00 90.31 245 LEU A CA 1
ATOM 2065 C C . LEU A 1 245 ? -29.370 -11.290 -17.578 1.00 90.31 245 LEU A C 1
ATOM 2067 O O . LEU A 1 245 ? -30.225 -10.578 -18.089 1.00 90.31 245 LEU A O 1
ATOM 2071 N N . LYS A 1 246 ? -29.570 -12.586 -17.326 1.00 89.81 246 LYS A N 1
ATOM 2072 C CA . LYS A 1 246 ? -30.763 -13.345 -17.740 1.00 89.81 246 LYS A CA 1
ATOM 2073 C C . LYS A 1 246 ? -31.472 -14.052 -16.586 1.00 89.81 246 LYS A C 1
ATOM 2075 O O . LYS A 1 246 ? -32.411 -14.791 -16.822 1.00 89.81 246 LYS A O 1
ATOM 2080 N N . LYS A 1 247 ? -31.026 -13.836 -15.342 1.00 90.44 247 LYS A N 1
ATOM 2081 C CA . LYS A 1 247 ? -31.617 -14.385 -14.104 1.00 90.44 247 LYS A CA 1
ATOM 2082 C C . LYS A 1 247 ? -31.673 -15.920 -14.010 1.00 90.44 247 LYS A C 1
ATOM 2084 O O . LYS A 1 247 ? -32.153 -16.436 -13.008 1.00 90.44 247 LYS A O 1
ATOM 2089 N N . VAL A 1 248 ? -31.073 -16.647 -14.953 1.00 89.38 248 VAL A N 1
ATOM 2090 C CA . VAL A 1 248 ? -30.948 -18.111 -14.905 1.00 89.38 248 VAL A CA 1
ATOM 2091 C C . VAL A 1 248 ? -29.874 -18.518 -13.890 1.00 89.38 248 VAL A C 1
ATOM 2093 O O . VAL A 1 248 ? -28.745 -18.016 -13.914 1.00 89.38 248 VAL A O 1
ATOM 2096 N N . LYS A 1 249 ? -30.218 -19.433 -12.979 1.00 90.75 249 LYS A N 1
ATOM 2097 C CA . LYS A 1 249 ? -29.297 -20.007 -11.984 1.00 90.75 249 LYS A CA 1
ATOM 2098 C C . LYS A 1 249 ? -28.699 -21.318 -12.502 1.00 90.75 249 LYS A C 1
ATOM 2100 O O . LYS A 1 249 ? -29.314 -21.998 -13.309 1.00 90.75 249 LYS A O 1
ATOM 2105 N N . LYS A 1 250 ? -27.536 -21.705 -11.964 1.00 90.06 250 LYS A N 1
ATOM 2106 C CA . LYS A 1 250 ? -26.880 -22.987 -12.281 1.00 90.06 250 LYS A CA 1
ATOM 2107 C C . LYS A 1 250 ? -27.770 -24.204 -11.977 1.00 90.06 250 LYS A C 1
ATOM 2109 O O . LYS A 1 250 ? -27.680 -25.184 -12.692 1.00 90.06 250 LYS A O 1
ATOM 2114 N N . SER A 1 251 ? -28.595 -24.140 -10.928 1.00 90.06 251 SER A N 1
ATOM 2115 C CA . SER A 1 251 ? -29.518 -25.223 -10.552 1.00 90.06 251 SER A CA 1
ATOM 2116 C C . SER A 1 251 ? -30.587 -25.487 -11.611 1.00 90.06 251 SER A C 1
ATOM 2118 O O . SER A 1 251 ? -30.983 -26.625 -11.801 1.00 90.06 251 SER A O 1
ATOM 2120 N N . ASN A 1 252 ? -31.016 -24.438 -12.316 1.00 87.81 252 ASN A N 1
ATOM 2121 C CA . ASN A 1 252 ? -32.124 -24.490 -13.268 1.00 87.81 252 ASN A CA 1
ATOM 2122 C C . ASN A 1 252 ? -31.601 -24.357 -14.706 1.00 87.81 252 ASN A C 1
ATOM 2124 O O . ASN A 1 252 ? -32.272 -23.798 -15.572 1.00 87.81 252 ASN A O 1
ATOM 2128 N N . GLY A 1 253 ? -30.353 -24.756 -14.946 1.00 88.06 253 GLY A N 1
ATOM 2129 C CA . GLY A 1 253 ? -29.687 -24.539 -16.217 1.00 88.06 253 GLY A CA 1
ATOM 2130 C C . GLY A 1 253 ? -28.780 -25.696 -16.598 1.00 88.06 253 GLY A C 1
ATOM 2131 O O . GLY A 1 253 ? -28.117 -26.299 -15.758 1.00 88.06 253 GLY A O 1
ATOM 2132 N N . GLN A 1 254 ? -28.729 -25.970 -17.896 1.00 90.12 254 GLN A N 1
ATOM 2133 C CA . GLN A 1 254 ? -27.958 -27.053 -18.487 1.00 90.12 254 GLN A CA 1
ATOM 2134 C C . GLN A 1 254 ? -26.804 -26.487 -19.316 1.00 90.12 254 GLN A C 1
ATOM 2136 O O . GLN A 1 254 ? -26.962 -25.532 -20.084 1.00 90.12 254 GLN A O 1
ATOM 2141 N N . MET A 1 255 ? -25.627 -27.095 -19.168 1.00 90.38 255 MET A N 1
ATOM 2142 C CA . MET A 1 255 ? -24.492 -26.849 -20.052 1.00 90.38 255 MET A CA 1
ATOM 2143 C C . MET A 1 255 ? -24.617 -27.716 -21.305 1.00 90.38 255 MET A C 1
ATOM 2145 O O . MET A 1 255 ? -24.746 -28.925 -21.178 1.00 90.38 255 MET A O 1
ATOM 2149 N N . LEU A 1 256 ? -24.552 -27.102 -22.488 1.00 91.19 256 LEU A N 1
ATOM 2150 C CA . LEU A 1 256 ? -24.623 -27.808 -23.771 1.00 91.19 256 LEU A CA 1
ATOM 2151 C C . LEU A 1 256 ? -23.225 -28.146 -24.296 1.00 91.19 256 LEU A C 1
ATOM 2153 O O . LEU A 1 256 ? -22.954 -29.290 -24.628 1.00 91.19 256 LEU A O 1
ATOM 2157 N N . ALA A 1 257 ? -22.328 -27.157 -24.354 1.00 92.88 257 ALA A N 1
ATOM 2158 C CA . ALA A 1 257 ? -20.978 -27.351 -24.880 1.00 92.88 257 ALA A CA 1
ATOM 2159 C C . ALA A 1 257 ? -19.977 -26.354 -24.291 1.00 92.88 257 ALA A C 1
ATOM 2161 O O . ALA A 1 257 ? -20.329 -25.211 -23.967 1.00 92.88 257 ALA A O 1
ATOM 2162 N N . ILE A 1 258 ? -18.716 -26.779 -24.187 1.00 94.00 258 ILE A N 1
ATOM 2163 C CA . ILE A 1 258 ? -17.584 -25.922 -23.825 1.00 94.00 258 ILE A CA 1
ATOM 2164 C C . ILE A 1 258 ? -16.417 -26.245 -24.731 1.00 94.00 258 ILE A C 1
ATOM 2166 O O . ILE A 1 258 ? -15.808 -27.299 -24.606 1.00 94.00 258 ILE A O 1
ATOM 2170 N N . ASN A 1 259 ? -16.089 -25.295 -25.598 1.00 93.75 259 ASN A N 1
ATOM 2171 C CA . ASN A 1 259 ? -15.017 -25.459 -26.565 1.00 93.75 259 ASN A CA 1
ATOM 2172 C C . ASN A 1 259 ? -13.942 -24.415 -26.287 1.00 93.75 259 ASN A C 1
ATOM 2174 O O . ASN A 1 259 ? -14.249 -23.229 -26.124 1.00 93.75 259 ASN A O 1
ATOM 2178 N N . GLU A 1 260 ? -12.685 -24.837 -26.237 1.00 91.81 260 GLU A N 1
ATOM 2179 C CA . GLU A 1 260 ? -11.557 -23.911 -26.226 1.00 91.81 260 GLU A CA 1
ATOM 2180 C C . GLU A 1 260 ? -11.345 -23.346 -27.638 1.00 91.81 260 GLU A C 1
ATOM 2182 O O . GLU A 1 260 ? -11.448 -24.063 -28.631 1.00 91.81 260 GLU A O 1
ATOM 2187 N N . ILE A 1 261 ? -11.116 -22.036 -27.736 1.00 90.56 261 ILE A N 1
ATOM 2188 C CA . ILE A 1 261 ? -10.862 -21.343 -28.998 1.00 90.56 261 ILE A CA 1
ATOM 2189 C C . ILE A 1 261 ? -9.370 -21.045 -29.093 1.00 90.56 261 ILE A C 1
ATOM 2191 O O . ILE A 1 261 ? -8.801 -20.371 -28.229 1.00 90.56 261 ILE A O 1
ATOM 2195 N N . TYR A 1 262 ? -8.781 -21.469 -30.207 1.00 87.19 262 TYR A N 1
ATOM 2196 C CA . TYR A 1 262 ? -7.408 -21.159 -30.579 1.00 87.19 262 TYR A CA 1
ATOM 2197 C C . TYR A 1 262 ? -7.362 -20.118 -31.702 1.00 87.19 262 TYR A C 1
ATOM 2199 O O . TYR A 1 262 ? -8.278 -20.002 -32.521 1.00 87.19 262 TYR A O 1
ATOM 2207 N N . GLU A 1 263 ? -6.290 -19.327 -31.720 1.00 85.31 263 GLU A N 1
ATOM 2208 C CA . GLU A 1 263 ? -6.046 -18.349 -32.779 1.00 85.31 263 GLU A CA 1
ATOM 2209 C C . GLU A 1 263 ? -5.666 -19.080 -34.073 1.00 85.31 263 GLU A C 1
ATOM 2211 O O . GLU A 1 263 ? -4.797 -19.946 -34.052 1.00 85.31 263 GLU A O 1
ATOM 2216 N N . LYS A 1 264 ? -6.279 -18.708 -35.205 1.00 81.81 264 LYS A N 1
ATOM 2217 C CA . LYS A 1 264 ? -6.040 -19.383 -36.494 1.00 81.81 264 LYS A CA 1
ATOM 2218 C C . LYS A 1 264 ? -4.589 -19.253 -36.978 1.00 81.81 264 LYS A C 1
ATOM 2220 O O . LYS A 1 264 ? -3.999 -20.236 -37.399 1.00 81.81 264 LYS A O 1
ATOM 2225 N N . ASN A 1 265 ? -4.021 -18.043 -36.891 1.00 81.75 265 ASN A N 1
ATOM 2226 C CA . ASN A 1 265 ? -2.697 -17.713 -37.437 1.00 81.75 265 ASN A CA 1
ATOM 2227 C C . ASN A 1 265 ? -1.800 -17.068 -36.359 1.00 81.75 265 ASN A C 1
ATOM 2229 O O . ASN A 1 265 ? -1.681 -15.836 -36.330 1.00 81.75 265 ASN A O 1
ATOM 2233 N N . PRO A 1 266 ? -1.158 -17.861 -35.479 1.00 83.50 266 PRO A N 1
ATOM 2234 C CA . PRO A 1 266 ? -0.348 -17.361 -34.360 1.00 83.50 266 PRO A CA 1
ATOM 2235 C C . PRO A 1 266 ? 1.019 -16.792 -34.778 1.00 83.50 266 PRO A C 1
ATOM 2237 O O . PRO A 1 266 ? 1.778 -16.326 -33.934 1.00 83.50 266 PRO A O 1
ATOM 2240 N N . THR A 1 267 ? 1.359 -16.825 -36.065 1.00 87.75 267 THR A N 1
ATOM 2241 C CA . THR A 1 267 ? 2.608 -16.272 -36.617 1.00 87.75 267 THR A CA 1
ATOM 2242 C C . THR A 1 267 ? 2.480 -14.801 -37.016 1.00 87.75 267 THR A C 1
ATOM 2244 O O . THR A 1 267 ? 3.480 -14.110 -37.190 1.00 87.75 267 THR A O 1
ATOM 2247 N N . THR A 1 268 ? 1.249 -14.298 -37.145 1.00 88.12 268 THR A N 1
ATOM 2248 C CA . THR A 1 268 ? 0.976 -12.935 -37.621 1.00 88.12 268 THR A CA 1
ATOM 2249 C C . THR A 1 268 ? 0.723 -11.980 -36.462 1.00 88.12 268 THR A C 1
ATOM 2251 O O . THR A 1 268 ? -0.101 -12.249 -35.591 1.00 88.12 268 THR A O 1
ATOM 2254 N N . ILE A 1 269 ? 1.410 -10.834 -36.451 1.00 90.88 269 ILE A N 1
ATOM 2255 C CA . ILE A 1 269 ? 1.196 -9.804 -35.428 1.00 90.88 269 ILE A CA 1
ATOM 2256 C C . ILE A 1 269 ? -0.075 -9.023 -35.757 1.00 90.88 269 ILE A C 1
ATOM 2258 O O . ILE A 1 269 ? -0.204 -8.451 -36.842 1.00 90.88 269 ILE A O 1
ATOM 2262 N N . LYS A 1 270 ? -0.986 -8.932 -34.790 1.00 92.62 270 LYS A N 1
ATOM 2263 C CA . LYS A 1 270 ? -2.228 -8.163 -34.897 1.00 92.62 270 LYS A CA 1
ATOM 2264 C C . LYS A 1 270 ? -2.308 -7.142 -33.767 1.00 92.62 270 LYS A C 1
ATOM 2266 O O . LYS A 1 270 ? -1.650 -7.263 -32.733 1.00 92.62 270 LYS A O 1
ATOM 2271 N N . ASN A 1 271 ? -3.133 -6.119 -33.963 1.00 94.25 271 ASN A N 1
ATOM 2272 C CA . ASN A 1 271 ? -3.500 -5.207 -32.886 1.00 94.25 271 ASN A CA 1
ATOM 2273 C C . ASN A 1 271 ? -4.880 -5.613 -32.361 1.00 94.25 271 ASN A C 1
ATOM 2275 O O . ASN A 1 271 ? -5.819 -5.787 -33.138 1.00 94.25 271 ASN A O 1
ATOM 2279 N N . TYR A 1 272 ? -5.015 -5.748 -31.049 1.00 95.25 272 TYR A N 1
ATOM 2280 C CA . TYR A 1 272 ? -6.241 -6.158 -30.378 1.00 95.25 272 TYR A CA 1
ATOM 2281 C C . TYR A 1 272 ? -6.761 -5.029 -29.499 1.00 95.25 272 TYR A C 1
ATOM 2283 O O . TYR A 1 272 ? -6.090 -4.589 -28.568 1.00 95.25 272 TYR A O 1
ATOM 2291 N N . GLY A 1 273 ? -7.982 -4.582 -29.776 1.00 95.88 273 GLY A N 1
ATOM 2292 C CA . GLY A 1 273 ? -8.751 -3.701 -28.910 1.00 95.88 273 GLY A CA 1
ATOM 2293 C C . GLY A 1 273 ? -9.524 -4.512 -27.874 1.00 95.88 273 GLY A C 1
ATOM 2294 O O . GLY A 1 273 ? -10.258 -5.437 -28.224 1.00 95.88 273 GLY A O 1
ATOM 2295 N N . ILE A 1 274 ? -9.386 -4.148 -26.603 1.00 96.44 274 ILE A N 1
ATOM 2296 C CA . ILE A 1 274 ? -10.054 -4.779 -25.465 1.00 96.44 274 ILE A CA 1
ATOM 2297 C C . ILE A 1 274 ? -10.855 -3.712 -24.720 1.00 96.44 274 ILE A C 1
ATOM 2299 O O . ILE A 1 274 ? -10.301 -2.757 -24.170 1.00 96.44 274 ILE A O 1
ATOM 2303 N N . TRP A 1 275 ? -12.171 -3.902 -24.673 1.00 96.38 275 TRP A N 1
ATOM 2304 C CA . TRP A 1 275 ? -13.078 -3.121 -23.840 1.00 96.38 275 TRP A CA 1
ATOM 2305 C C . TRP A 1 275 ? -13.309 -3.889 -22.556 1.00 96.38 275 TRP A C 1
ATOM 2307 O O . TRP A 1 275 ? -13.764 -5.034 -22.579 1.00 96.38 275 TRP A O 1
ATOM 2317 N N . LEU A 1 276 ? -13.002 -3.260 -21.434 1.00 95.31 276 LEU A N 1
ATOM 2318 C CA . LEU A 1 276 ? -13.094 -3.877 -20.127 1.00 95.31 276 LEU A CA 1
ATOM 2319 C C . LEU A 1 276 ? -13.832 -2.965 -19.157 1.00 95.31 276 LEU A C 1
ATOM 2321 O O . LEU A 1 276 ? -13.648 -1.751 -19.144 1.00 95.31 276 LEU A O 1
ATOM 2325 N N . ARG A 1 277 ? -14.643 -3.576 -18.306 1.00 95.19 277 ARG A N 1
ATOM 2326 C CA . ARG A 1 277 ? -15.163 -2.963 -17.092 1.00 95.19 277 ARG A CA 1
ATOM 2327 C C . ARG A 1 277 ? -14.369 -3.504 -15.927 1.00 95.19 277 ARG A C 1
ATOM 2329 O O . ARG A 1 277 ? -14.204 -4.715 -15.795 1.00 95.19 277 ARG A O 1
ATOM 2336 N N . TYR A 1 278 ? -13.896 -2.628 -15.059 1.00 95.38 278 TYR A N 1
ATOM 2337 C CA . TYR A 1 278 ? -13.182 -3.051 -13.868 1.00 95.38 278 TYR A CA 1
ATOM 2338 C C . TYR A 1 278 ? -13.716 -2.370 -12.620 1.00 95.38 278 TYR A C 1
ATOM 2340 O O . TYR A 1 278 ? -14.202 -1.239 -12.651 1.00 95.38 278 TYR A O 1
ATOM 2348 N N . GLN A 1 279 ? -13.618 -3.085 -11.506 1.00 93.12 279 GLN A N 1
ATOM 2349 C CA . GLN A 1 279 ? -13.909 -2.546 -10.190 1.00 93.12 279 GLN A CA 1
ATOM 2350 C C . GLN A 1 279 ? -12.637 -1.903 -9.629 1.00 93.12 279 GLN A C 1
ATOM 2352 O O . GLN A 1 279 ? -11.651 -2.582 -9.327 1.00 93.12 279 GLN A O 1
ATOM 2357 N N . SER A 1 280 ? -12.649 -0.579 -9.516 1.00 89.12 280 SER A N 1
ATOM 2358 C CA . SER A 1 280 ? -11.661 0.166 -8.749 1.00 89.12 280 SER A CA 1
ATOM 2359 C C . SER A 1 280 ? -12.034 0.152 -7.263 1.00 89.12 280 SER A C 1
ATOM 2361 O O . SER A 1 280 ? -13.040 -0.414 -6.840 1.00 89.12 280 SER A O 1
ATOM 2363 N N . ARG A 1 281 ? -11.212 0.801 -6.437 1.00 84.00 281 ARG A N 1
ATOM 2364 C CA . ARG A 1 281 ? -11.520 0.973 -5.010 1.00 84.00 281 ARG A CA 1
ATOM 2365 C C . ARG A 1 281 ? -12.672 1.950 -4.760 1.00 84.00 281 ARG A C 1
ATOM 2367 O O . ARG A 1 281 ? -13.196 1.959 -3.656 1.00 84.00 281 ARG A O 1
ATOM 2374 N N . THR A 1 282 ? -13.000 2.791 -5.737 1.00 88.12 282 THR A N 1
ATOM 2375 C CA . THR A 1 282 ? -14.008 3.853 -5.627 1.00 88.12 282 THR A CA 1
ATOM 2376 C C . THR A 1 282 ? -15.303 3.508 -6.353 1.00 88.12 282 THR A C 1
ATOM 2378 O O . THR A 1 282 ? -16.343 4.043 -5.999 1.00 88.12 282 THR A O 1
ATOM 2381 N N . GLY A 1 283 ? -15.268 2.616 -7.345 1.00 90.44 283 GLY A N 1
ATOM 2382 C CA . GLY A 1 283 ? -16.452 2.256 -8.117 1.00 90.44 283 GLY A CA 1
ATOM 2383 C C . GLY A 1 283 ? -16.132 1.392 -9.332 1.00 90.44 283 GLY A C 1
ATOM 2384 O O . GLY A 1 283 ? -15.057 0.803 -9.433 1.00 90.44 283 GLY A O 1
ATOM 2385 N N . TYR A 1 284 ? -17.075 1.309 -10.266 1.00 93.88 284 TYR A N 1
ATOM 2386 C CA . TYR A 1 284 ? -16.893 0.594 -11.528 1.00 93.88 284 TYR A CA 1
ATOM 2387 C C . TYR A 1 284 ? -16.535 1.569 -12.644 1.00 93.88 284 TYR A C 1
ATOM 2389 O O . TYR A 1 284 ? -17.167 2.611 -12.773 1.00 93.88 284 TYR A O 1
ATOM 2397 N N . HIS A 1 285 ? -15.560 1.205 -13.474 1.00 94.69 285 HIS A N 1
ATOM 2398 C CA . HIS A 1 285 ? -15.136 2.028 -14.602 1.00 94.69 285 HIS A CA 1
ATOM 2399 C C . HIS A 1 285 ? -15.016 1.187 -15.863 1.00 94.69 285 HIS A C 1
ATOM 2401 O O . HIS A 1 285 ? -14.522 0.057 -15.824 1.00 94.69 285 HIS A O 1
ATOM 2407 N N . ASN A 1 286 ? -15.441 1.768 -16.980 1.00 95.62 286 ASN A N 1
ATOM 2408 C CA . ASN A 1 286 ? -15.218 1.214 -18.304 1.00 95.62 286 ASN A CA 1
ATOM 2409 C C . ASN A 1 286 ? -13.913 1.775 -18.864 1.00 95.62 286 ASN A C 1
ATOM 2411 O O . ASN A 1 286 ? -13.559 2.930 -18.632 1.00 95.62 286 ASN A O 1
ATOM 2415 N N . MET A 1 287 ? -13.183 0.941 -19.585 1.00 95.12 287 MET A N 1
ATOM 2416 C CA . MET A 1 287 ? -11.883 1.274 -20.132 1.00 95.12 287 MET A CA 1
ATOM 2417 C C . MET A 1 287 ? -11.689 0.552 -21.457 1.00 95.12 287 MET A C 1
ATOM 2419 O O . MET A 1 287 ? -12.156 -0.566 -21.661 1.00 95.12 287 MET A O 1
ATOM 2423 N N . TYR A 1 288 ? -10.970 1.210 -22.353 1.00 95.38 288 TYR A N 1
ATOM 2424 C CA . TYR A 1 288 ? -10.559 0.653 -23.628 1.00 95.38 288 TYR A CA 1
ATOM 2425 C C . TYR A 1 288 ? -9.035 0.634 -23.700 1.00 95.38 288 TYR A C 1
ATOM 2427 O O . TYR A 1 288 ? -8.402 1.669 -23.456 1.00 95.38 288 TYR A O 1
ATOM 2435 N N . LYS A 1 289 ? -8.449 -0.515 -24.033 1.00 94.44 289 LYS A N 1
ATOM 2436 C CA . LYS A 1 289 ? -7.005 -0.682 -24.234 1.00 94.44 289 LYS A CA 1
ATOM 2437 C C . LYS A 1 289 ? -6.706 -1.413 -25.529 1.00 94.44 289 LYS A C 1
ATOM 2439 O O . LYS A 1 289 ? -7.539 -2.157 -26.031 1.00 94.44 289 LYS A O 1
ATOM 2444 N N . GLU A 1 290 ? -5.511 -1.177 -26.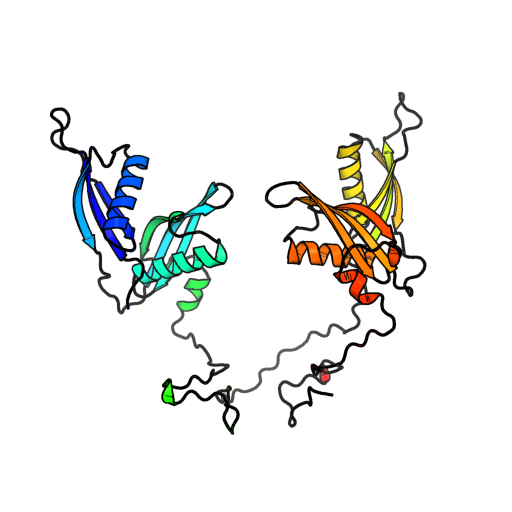045 1.00 94.94 290 GLU A N 1
ATOM 2445 C CA . GLU A 1 290 ? -5.010 -1.788 -27.268 1.00 94.94 290 GLU A CA 1
ATOM 2446 C C . GLU A 1 290 ? -3.694 -2.491 -26.957 1.00 94.94 290 GLU A C 1
ATOM 2448 O O . GLU A 1 290 ? -2.845 -1.921 -26.271 1.00 94.94 290 GLU A O 1
ATOM 2453 N N . TYR A 1 291 ? -3.537 -3.705 -27.471 1.00 94.38 291 TYR A N 1
ATOM 2454 C CA . TYR A 1 291 ? -2.330 -4.512 -27.324 1.00 94.38 291 TYR A CA 1
ATOM 2455 C C . TYR A 1 291 ? -1.893 -5.028 -28.685 1.00 94.38 291 TYR A C 1
ATOM 2457 O O . TYR A 1 291 ? -2.732 -5.384 -29.513 1.00 94.38 291 TYR A O 1
ATOM 2465 N N . ARG A 1 292 ? -0.583 -5.078 -28.910 1.00 92.44 292 ARG A N 1
ATOM 2466 C CA . ARG A 1 292 ? 0.017 -5.673 -30.103 1.00 92.44 292 ARG A CA 1
ATOM 2467 C C . ARG A 1 292 ? 0.608 -7.018 -29.711 1.00 92.44 292 ARG A C 1
ATOM 2469 O O . ARG A 1 292 ? 1.507 -7.068 -28.877 1.00 92.44 292 ARG A O 1
ATOM 2476 N N . ASP A 1 293 ? 0.062 -8.085 -30.271 1.00 92.69 293 ASP A N 1
ATOM 2477 C CA . ASP A 1 293 ? 0.451 -9.458 -29.948 1.00 92.69 293 ASP A CA 1
ATOM 2478 C C . ASP A 1 293 ? 0.160 -10.373 -31.147 1.00 92.69 293 ASP A C 1
ATOM 2480 O O . ASP A 1 293 ? -0.527 -9.977 -32.093 1.00 92.69 293 ASP A O 1
ATOM 2484 N N . THR A 1 294 ? 0.674 -11.595 -31.132 1.00 90.88 294 THR A N 1
ATOM 2485 C CA . THR A 1 294 ? 0.371 -12.597 -32.158 1.00 90.88 294 THR A CA 1
ATOM 2486 C C . THR A 1 294 ? -0.951 -13.317 -31.899 1.00 90.88 294 THR A C 1
ATOM 2488 O O . THR A 1 294 ? -1.617 -13.749 -32.836 1.00 90.88 294 THR A O 1
ATOM 2491 N N . THR A 1 295 ? -1.401 -13.384 -30.641 1.00 91.94 295 THR A N 1
ATOM 2492 C CA . THR A 1 295 ? -2.651 -14.060 -30.254 1.00 91.94 295 THR A CA 1
ATOM 2493 C C . THR A 1 295 ? -3.545 -13.183 -29.384 1.00 91.94 295 THR A C 1
ATOM 2495 O O . THR A 1 295 ? -3.075 -12.331 -28.624 1.00 91.94 295 THR A O 1
ATOM 2498 N N . LEU A 1 296 ? -4.858 -13.425 -29.440 1.00 92.00 296 LEU A N 1
ATOM 2499 C CA . LEU A 1 296 ? -5.808 -12.746 -28.557 1.00 92.00 296 LEU A CA 1
ATOM 2500 C C . LEU A 1 296 ? -5.607 -13.123 -27.076 1.00 92.00 296 LEU A C 1
ATOM 2502 O O . LEU A 1 296 ? -5.807 -12.284 -26.196 1.00 92.00 296 LEU A O 1
ATOM 2506 N N . ASN A 1 297 ? -5.180 -14.358 -26.792 1.00 92.06 297 ASN A N 1
ATOM 2507 C CA . ASN A 1 297 ? -4.883 -14.809 -25.428 1.00 92.06 297 ASN A CA 1
ATOM 2508 C C . ASN A 1 297 ? -3.677 -14.062 -24.840 1.00 92.06 297 ASN A C 1
ATOM 2510 O O . ASN A 1 297 ? -3.771 -13.569 -23.714 1.00 92.06 297 ASN A O 1
ATOM 2514 N N . GLY A 1 298 ? -2.610 -13.874 -25.624 1.00 91.12 298 GLY A N 1
ATOM 2515 C CA . GLY A 1 298 ? -1.463 -13.052 -25.232 1.00 91.12 298 GLY A CA 1
ATOM 2516 C C . GLY A 1 298 ? -1.862 -11.605 -24.930 1.00 91.12 298 GLY A C 1
ATOM 2517 O O . GLY A 1 298 ? -1.551 -11.080 -23.859 1.00 91.12 298 GLY A O 1
ATOM 2518 N N . ALA A 1 299 ? -2.684 -10.993 -25.789 1.00 93.00 299 ALA A N 1
ATOM 2519 C CA . ALA A 1 299 ? -3.197 -9.641 -25.561 1.00 93.00 299 ALA A CA 1
ATOM 2520 C C . ALA A 1 299 ? -4.012 -9.521 -24.255 1.00 93.00 299 ALA A C 1
ATOM 2522 O O . ALA A 1 299 ? -3.882 -8.542 -23.513 1.00 93.00 299 ALA A O 1
ATOM 2523 N N . VAL A 1 300 ? -4.838 -10.522 -23.932 1.00 93.56 300 VAL A N 1
ATOM 2524 C CA . VAL A 1 300 ? -5.605 -10.565 -22.675 1.00 93.56 300 VAL A CA 1
ATOM 2525 C C . VAL A 1 300 ? -4.697 -10.775 -21.458 1.00 93.56 300 VAL A C 1
ATOM 2527 O O . VAL A 1 300 ? -4.942 -10.187 -20.402 1.00 93.56 300 VAL A O 1
ATOM 2530 N N . GLU A 1 301 ? -3.629 -11.558 -21.577 1.00 92.31 301 GLU A N 1
ATOM 2531 C CA . GLU A 1 301 ? -2.648 -11.748 -20.505 1.00 92.31 301 GLU A CA 1
ATOM 2532 C C . GLU A 1 301 ? -1.834 -10.476 -20.228 1.00 92.31 301 GLU A C 1
ATOM 2534 O O . GLU A 1 301 ? -1.671 -10.078 -19.064 1.00 92.31 301 GLU A O 1
ATOM 2539 N N . GLN A 1 302 ? -1.408 -9.773 -21.281 1.00 92.81 302 GLN A N 1
ATOM 2540 C CA . GLN A 1 302 ? -0.804 -8.444 -21.166 1.00 92.81 302 GLN A CA 1
ATOM 2541 C C . GLN A 1 302 ? -1.762 -7.469 -20.472 1.00 92.81 302 GLN A C 1
ATOM 2543 O O . GLN A 1 302 ? -1.359 -6.763 -19.542 1.00 92.81 302 GLN A O 1
ATOM 2548 N N . MET A 1 303 ? -3.048 -7.488 -20.843 1.00 94.81 303 MET A N 1
ATOM 2549 C CA . MET A 1 303 ? -4.085 -6.682 -20.197 1.00 94.81 303 MET A CA 1
ATOM 2550 C C . MET A 1 303 ? -4.203 -6.980 -18.706 1.00 94.81 303 MET A C 1
ATOM 2552 O O . MET A 1 303 ? -4.162 -6.058 -17.888 1.00 94.81 303 MET A O 1
ATOM 2556 N N . TYR A 1 304 ? -4.294 -8.253 -18.322 1.00 94.19 304 TYR A N 1
ATOM 2557 C CA . TYR A 1 304 ? -4.377 -8.634 -16.914 1.00 94.19 304 TYR A CA 1
ATOM 2558 C C . TYR A 1 304 ? -3.145 -8.184 -16.123 1.00 94.19 304 TYR A C 1
ATOM 2560 O O . TYR A 1 304 ? -3.285 -7.639 -15.023 1.00 94.19 304 TYR A O 1
ATOM 2568 N N . THR A 1 305 ? -1.952 -8.351 -16.690 1.00 92.31 305 THR A N 1
ATOM 2569 C CA . THR A 1 305 ? -0.685 -7.937 -16.071 1.00 92.31 305 THR A CA 1
ATOM 2570 C C . THR A 1 305 ? -0.622 -6.423 -15.893 1.00 92.31 305 THR A C 1
ATOM 2572 O O . THR A 1 305 ? -0.277 -5.918 -14.820 1.00 92.31 305 THR A O 1
ATOM 2575 N N . GLU A 1 306 ? -1.023 -5.672 -16.913 1.00 92.94 306 GLU A N 1
ATOM 2576 C CA . GLU A 1 306 ? -1.057 -4.219 -16.858 1.00 92.94 306 GLU A CA 1
ATOM 2577 C C . GLU A 1 306 ? -2.092 -3.704 -15.850 1.00 92.94 306 GLU A C 1
ATOM 2579 O O . GLU A 1 306 ? -1.802 -2.785 -15.079 1.00 92.94 306 GLU A O 1
ATOM 2584 N N . MET A 1 307 ? -3.287 -4.297 -15.813 1.00 93.88 307 MET A N 1
ATOM 2585 C CA . MET A 1 307 ? -4.333 -3.928 -14.857 1.00 93.88 307 MET A CA 1
ATOM 2586 C C . MET A 1 307 ? -3.918 -4.230 -13.414 1.00 93.88 307 MET A C 1
ATOM 2588 O O . MET A 1 307 ? -4.217 -3.440 -12.513 1.00 93.88 307 MET A O 1
ATOM 2592 N N . ALA A 1 308 ? -3.173 -5.314 -13.188 1.00 91.88 308 ALA A N 1
ATOM 2593 C CA . ALA A 1 308 ? -2.592 -5.628 -11.887 1.00 91.88 308 ALA A CA 1
ATOM 2594 C C . ALA A 1 308 ? -1.476 -4.643 -11.497 1.00 91.88 308 ALA A C 1
ATOM 2596 O O . ALA A 1 308 ? -1.422 -4.199 -10.351 1.00 91.88 308 ALA A O 1
ATOM 2597 N N . SER A 1 309 ? -0.617 -4.256 -12.440 1.00 91.06 309 SER A N 1
ATOM 2598 C CA . SER A 1 309 ? 0.523 -3.370 -12.179 1.00 91.06 309 SER A CA 1
ATOM 2599 C C . SER A 1 309 ? 0.108 -1.900 -12.031 1.00 91.06 309 SER A C 1
ATOM 2601 O O . SER A 1 309 ? 0.287 -1.294 -10.970 1.00 91.06 309 SER A O 1
ATOM 2603 N N . ARG A 1 310 ? -0.509 -1.326 -13.072 1.00 91.12 310 ARG A N 1
ATOM 2604 C CA . ARG A 1 310 ? -0.828 0.110 -13.153 1.00 91.12 310 ARG A CA 1
ATOM 2605 C C . ARG A 1 310 ? -2.059 0.473 -12.333 1.00 91.12 310 ARG A C 1
ATOM 2607 O O . ARG A 1 310 ? -2.050 1.465 -11.609 1.00 91.12 310 ARG A O 1
ATOM 2614 N N . HIS A 1 311 ? -3.105 -0.349 -12.409 1.00 88.88 311 HIS A N 1
ATOM 2615 C CA . HIS A 1 311 ? -4.397 -0.056 -11.777 1.00 88.88 311 HIS A CA 1
ATOM 2616 C C . HIS A 1 311 ? -4.632 -0.836 -10.473 1.00 88.88 311 HIS A C 1
ATOM 2618 O O . HIS A 1 311 ? -5.584 -0.537 -9.749 1.00 88.88 311 HIS A O 1
ATOM 2624 N N . ARG A 1 312 ? -3.752 -1.790 -10.124 1.00 88.62 312 ARG A N 1
ATOM 2625 C CA . ARG A 1 312 ? -3.848 -2.633 -8.915 1.00 88.62 312 ARG A CA 1
ATOM 2626 C C . ARG A 1 312 ? -5.173 -3.383 -8.808 1.00 88.62 312 ARG A C 1
ATOM 2628 O O . ARG A 1 312 ? -5.699 -3.575 -7.708 1.00 88.62 312 ARG A O 1
ATOM 2635 N N . VAL A 1 313 ? -5.717 -3.783 -9.951 1.00 92.06 313 VAL A N 1
ATOM 2636 C CA . VAL A 1 313 ? -6.989 -4.497 -10.037 1.00 92.06 313 VAL A CA 1
ATOM 2637 C C . VAL A 1 313 ? -6.724 -5.996 -10.002 1.00 92.06 313 VAL A C 1
ATOM 2639 O O . VAL A 1 313 ? -5.837 -6.502 -10.684 1.00 92.06 313 VAL A O 1
ATOM 2642 N N . ARG A 1 314 ? -7.500 -6.720 -9.191 1.00 90.56 314 ARG A N 1
ATOM 2643 C CA . ARG A 1 314 ? -7.440 -8.185 -9.128 1.00 90.56 314 ARG A CA 1
ATOM 2644 C C . ARG A 1 314 ? -8.154 -8.791 -10.336 1.00 90.56 314 ARG A C 1
ATOM 2646 O O . ARG A 1 314 ? -9.176 -8.266 -10.763 1.00 90.56 314 ARG A O 1
ATOM 2653 N N . PHE A 1 315 ? -7.692 -9.940 -10.826 1.00 88.75 315 PHE A N 1
ATOM 2654 C CA . PHE A 1 315 ? -8.283 -10.593 -12.005 1.00 88.75 315 PHE A CA 1
ATOM 2655 C C . PHE A 1 315 ? -9.801 -10.848 -11.920 1.00 88.75 315 PHE A C 1
ATOM 2657 O O . PHE A 1 315 ? -10.480 -10.604 -12.917 1.00 88.75 315 PHE A O 1
ATOM 2664 N N . PRO A 1 316 ? -10.382 -11.264 -10.772 1.00 88.94 316 PRO A N 1
ATOM 2665 C CA . PRO A 1 316 ? -11.834 -11.449 -10.658 1.00 88.94 316 PRO A CA 1
ATOM 2666 C C . PRO A 1 316 ? -12.642 -10.148 -10.771 1.00 88.94 316 PRO A C 1
ATOM 2668 O O . PRO A 1 316 ? -13.832 -10.185 -11.057 1.00 88.94 316 PRO A O 1
ATOM 2671 N N . CYS A 1 317 ? -11.999 -9.000 -10.550 1.00 91.62 317 CYS A N 1
ATOM 2672 C CA . CYS A 1 317 ? -12.615 -7.676 -10.585 1.00 91.62 317 CYS A CA 1
ATOM 2673 C C . CYS A 1 317 ? -12.598 -7.045 -11.987 1.00 91.62 317 CYS A C 1
ATOM 2675 O O . CYS A 1 317 ? -12.909 -5.861 -12.119 1.00 91.62 317 CYS A O 1
ATOM 2677 N N . ILE A 1 318 ? -12.202 -7.799 -13.016 1.00 93.75 318 ILE A N 1
ATOM 2678 C CA . ILE A 1 318 ? -12.119 -7.344 -14.405 1.00 93.75 318 ILE A CA 1
ATOM 2679 C C . ILE A 1 318 ? -13.089 -8.172 -15.240 1.00 93.75 318 ILE A C 1
ATOM 2681 O O . ILE A 1 318 ? -13.051 -9.403 -15.239 1.00 93.75 318 ILE A O 1
ATOM 2685 N N . GLN A 1 319 ? -13.935 -7.477 -15.984 1.00 92.50 319 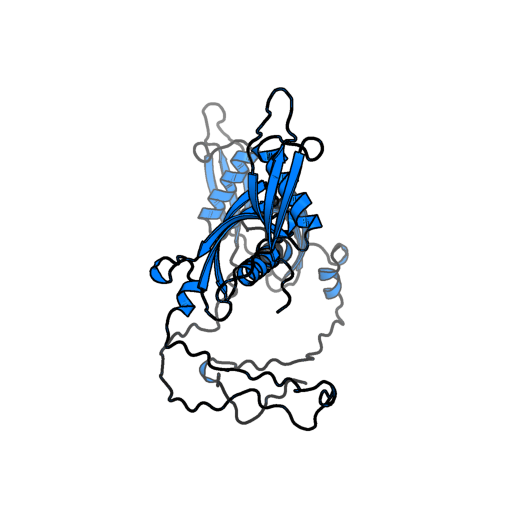GLN A N 1
ATOM 2686 C CA . GLN A 1 319 ? -14.883 -8.039 -16.931 1.00 92.50 319 GLN A CA 1
ATOM 2687 C C . GLN A 1 319 ? -14.496 -7.556 -18.324 1.00 92.50 319 GLN A C 1
ATOM 2689 O O . GLN A 1 319 ? -14.436 -6.354 -18.570 1.00 92.50 319 GLN A O 1
ATOM 2694 N N . ILE A 1 320 ? -14.222 -8.487 -19.231 1.00 94.31 320 ILE A N 1
ATOM 2695 C CA . ILE A 1 320 ? -13.990 -8.168 -20.640 1.00 94.31 320 ILE A CA 1
ATOM 2696 C C . ILE A 1 320 ? -15.364 -8.078 -21.301 1.00 94.31 320 ILE A C 1
ATOM 2698 O O . ILE A 1 320 ? -16.124 -9.040 -21.268 1.00 94.31 320 ILE A O 1
ATOM 2702 N N . ILE A 1 321 ? -15.690 -6.911 -21.848 1.00 92.94 321 ILE A N 1
ATOM 2703 C CA . ILE A 1 321 ? -16.969 -6.637 -22.513 1.00 92.94 321 ILE A CA 1
ATOM 2704 C C . ILE A 1 321 ? -16.894 -7.098 -23.965 1.00 92.94 321 ILE A C 1
ATOM 2706 O O . ILE A 1 321 ? -17.768 -7.805 -24.456 1.00 92.94 321 ILE A O 1
ATOM 2710 N N . LYS A 1 322 ? -15.840 -6.670 -24.660 1.00 93.25 322 LYS A N 1
ATOM 2711 C CA . LYS A 1 322 ? -15.640 -6.916 -26.085 1.00 93.25 322 LYS A CA 1
ATOM 2712 C C . LYS A 1 322 ? -14.151 -7.015 -26.372 1.00 93.25 322 LYS A C 1
ATOM 2714 O O . LYS A 1 322 ? -13.337 -6.351 -25.731 1.00 93.25 322 LYS A O 1
ATOM 2719 N N . THR A 1 323 ? -13.821 -7.823 -27.367 1.00 94.44 323 THR A N 1
ATOM 2720 C CA . THR A 1 323 ? -12.501 -7.861 -27.996 1.00 94.44 323 THR A CA 1
ATOM 2721 C C . THR A 1 323 ? -12.682 -7.729 -29.503 1.00 94.44 323 THR A C 1
ATOM 2723 O O . THR A 1 323 ? -13.704 -8.164 -30.038 1.00 94.44 323 THR A O 1
ATOM 2726 N N . ALA A 1 324 ? -11.742 -7.077 -30.178 1.00 94.31 324 ALA A N 1
ATOM 2727 C CA . ALA A 1 324 ? -11.738 -6.960 -31.632 1.00 94.31 324 ALA A CA 1
ATOM 2728 C C . ALA A 1 324 ? -10.307 -6.819 -32.150 1.00 94.31 324 ALA A C 1
ATOM 2730 O O . ALA A 1 324 ? -9.476 -6.181 -31.506 1.00 94.31 324 ALA A O 1
ATOM 2731 N N . THR A 1 325 ? -10.033 -7.364 -33.329 1.00 93.88 325 THR A N 1
ATOM 2732 C CA . THR A 1 325 ? -8.827 -7.043 -34.096 1.00 93.88 325 THR A CA 1
ATOM 2733 C C . THR A 1 325 ? -8.991 -5.665 -34.729 1.00 93.88 325 THR A C 1
ATOM 2735 O O . THR A 1 325 ? -9.987 -5.409 -35.405 1.00 93.88 325 THR A O 1
ATOM 2738 N N . VAL A 1 326 ? -8.038 -4.770 -34.494 1.00 93.88 326 VAL A N 1
ATOM 2739 C CA . VAL A 1 326 ? -8.080 -3.371 -34.933 1.00 93.88 326 VAL A CA 1
ATOM 2740 C C . VAL A 1 326 ? -7.050 -3.168 -36.051 1.00 93.88 326 VAL A C 1
ATOM 2742 O O . VAL A 1 326 ? -5.864 -3.427 -35.837 1.00 93.88 326 VAL A O 1
ATOM 2745 N N . PRO A 1 327 ? -7.455 -2.702 -37.245 1.00 93.19 327 PRO A N 1
ATOM 2746 C CA . PRO A 1 327 ? -6.515 -2.317 -38.295 1.00 93.19 327 PRO A CA 1
ATOM 2747 C C . PRO A 1 327 ? -5.575 -1.196 -37.837 1.00 93.19 327 PRO A C 1
ATOM 2749 O O . PRO A 1 327 ? -5.981 -0.313 -37.084 1.00 93.19 327 PRO A O 1
ATOM 2752 N N . ALA A 1 328 ? -4.338 -1.170 -38.343 1.00 90.25 328 ALA A N 1
ATOM 2753 C CA . ALA A 1 328 ? -3.317 -0.201 -37.924 1.00 90.25 328 ALA A CA 1
ATOM 2754 C C . ALA A 1 328 ? -3.762 1.273 -38.039 1.00 90.25 328 ALA A C 1
ATOM 2756 O O . ALA A 1 328 ? -3.407 2.085 -37.185 1.00 90.25 328 ALA A O 1
ATOM 2757 N N . LYS A 1 329 ? -4.584 1.601 -39.048 1.00 90.75 329 LYS A N 1
ATOM 2758 C CA . LYS A 1 329 ? -5.148 2.946 -39.268 1.00 90.75 329 LYS A CA 1
ATOM 2759 C C . LYS A 1 329 ? -6.141 3.379 -38.178 1.00 90.75 329 LYS A C 1
ATOM 2761 O O . LYS A 1 329 ? -6.282 4.568 -37.923 1.00 90.75 329 LYS A O 1
ATOM 2766 N N . LEU A 1 330 ? -6.819 2.427 -37.533 1.00 92.38 330 LEU A N 1
ATOM 2767 C CA . LEU A 1 330 ? -7.866 2.683 -36.535 1.00 92.38 330 LEU A CA 1
ATOM 2768 C C . LEU A 1 330 ? -7.366 2.588 -35.086 1.00 92.38 330 LEU A C 1
ATOM 2770 O O . LEU A 1 330 ? -8.134 2.860 -34.161 1.00 92.38 330 LEU A O 1
ATOM 2774 N N . CYS A 1 331 ? -6.102 2.212 -34.866 1.00 91.88 331 CYS A N 1
ATOM 2775 C CA . CYS A 1 331 ? -5.506 2.204 -33.531 1.00 91.88 331 CYS A CA 1
ATOM 2776 C C . CYS A 1 331 ? -5.470 3.626 -32.961 1.00 91.88 331 CYS A C 1
ATOM 2778 O O . CYS A 1 331 ? -4.998 4.559 -33.611 1.00 91.88 331 CYS A O 1
ATOM 2780 N N . LYS A 1 332 ? -5.934 3.799 -31.725 1.00 91.12 332 LYS A N 1
ATOM 2781 C CA . LYS A 1 332 ? -6.027 5.095 -31.043 1.00 91.12 332 LYS A CA 1
ATOM 2782 C C . LYS A 1 332 ? -4.886 5.306 -30.052 1.00 91.12 332 LYS A C 1
ATOM 2784 O O . LYS A 1 332 ? -4.525 6.453 -29.805 1.00 91.12 332 LYS A O 1
ATOM 2789 N N . ARG A 1 333 ? -4.302 4.243 -29.484 1.00 89.31 333 ARG A N 1
ATOM 2790 C CA . ARG A 1 333 ? -3.300 4.351 -28.407 1.00 89.31 333 ARG A CA 1
ATOM 2791 C C . ARG A 1 333 ? -1.889 4.577 -28.948 1.00 89.31 333 ARG A C 1
ATOM 2793 O O . ARG A 1 333 ? -1.380 3.783 -29.734 1.00 89.31 333 ARG A O 1
ATOM 2800 N N . GLU A 1 334 ? -1.227 5.623 -28.456 1.00 89.38 334 GLU A N 1
ATOM 2801 C CA . GLU A 1 334 ? 0.153 5.992 -28.820 1.00 89.38 334 GLU A CA 1
ATOM 2802 C C . GLU A 1 334 ? 1.148 4.842 -28.622 1.00 89.38 334 GLU A C 1
ATOM 2804 O O . GLU A 1 334 ? 1.968 4.566 -29.496 1.00 89.38 334 GLU A O 1
ATOM 2809 N N . SER A 1 335 ? 1.001 4.096 -27.521 1.00 87.94 335 SER A N 1
ATOM 2810 C CA . SER A 1 335 ? 1.840 2.936 -27.201 1.00 87.94 335 SER A CA 1
ATOM 2811 C C . SER A 1 335 ? 1.790 1.826 -28.250 1.00 87.94 335 SER A C 1
ATOM 2813 O O . SER A 1 335 ? 2.724 1.035 -28.335 1.00 87.94 335 SER A O 1
ATOM 2815 N N . THR A 1 336 ? 0.706 1.746 -29.023 1.00 89.75 336 THR A N 1
ATOM 2816 C CA . THR A 1 336 ? 0.535 0.781 -30.115 1.00 89.75 336 THR A CA 1
ATOM 2817 C C . THR A 1 336 ? 0.966 1.399 -31.443 1.00 89.75 336 THR A C 1
ATOM 2819 O O . THR A 1 336 ? 1.678 0.759 -32.215 1.00 89.75 336 THR A O 1
ATOM 2822 N N . LYS A 1 337 ? 0.605 2.670 -31.680 1.00 89.88 337 LYS A N 1
ATOM 2823 C CA . LYS A 1 337 ? 0.968 3.428 -32.891 1.00 89.88 337 LYS A CA 1
ATOM 2824 C C . LYS A 1 337 ? 2.477 3.496 -33.123 1.00 89.88 337 LYS A C 1
ATOM 2826 O O . LYS A 1 337 ? 2.909 3.401 -34.269 1.00 89.88 337 LYS A O 1
ATOM 2831 N N . GLN A 1 338 ? 3.272 3.601 -32.056 1.00 88.44 338 GLN A N 1
ATOM 2832 C CA . GLN A 1 338 ? 4.734 3.687 -32.158 1.00 88.44 338 GLN A CA 1
ATOM 2833 C C . GLN A 1 338 ? 5.383 2.483 -32.861 1.00 88.44 338 GLN A C 1
ATOM 2835 O O . GLN A 1 338 ? 6.512 2.604 -33.311 1.00 88.44 338 GLN A O 1
ATOM 2840 N N . PHE A 1 339 ? 4.692 1.340 -32.976 1.00 88.00 339 PHE A N 1
ATOM 2841 C CA . PHE A 1 339 ? 5.224 0.104 -33.564 1.00 88.00 339 PHE A CA 1
ATOM 2842 C C . PHE A 1 339 ? 4.739 -0.179 -34.996 1.00 88.00 339 PHE A C 1
ATOM 2844 O O . PHE A 1 339 ? 4.897 -1.296 -35.484 1.00 88.00 339 PHE A O 1
ATOM 2851 N N . HIS A 1 340 ? 4.106 0.785 -35.671 1.00 88.06 340 HIS A N 1
ATOM 2852 C CA . HIS A 1 340 ? 3.581 0.591 -37.031 1.00 88.06 340 HIS A CA 1
ATOM 2853 C C . HIS A 1 340 ? 4.579 0.921 -38.150 1.00 88.06 340 HIS A C 1
ATOM 2855 O O . HIS A 1 340 ? 4.347 0.546 -39.296 1.00 88.06 340 HIS A O 1
ATOM 2861 N N . ASN A 1 341 ? 5.670 1.623 -37.845 1.00 88.88 341 ASN A N 1
ATOM 2862 C CA . ASN A 1 341 ? 6.657 2.017 -38.846 1.00 88.88 341 ASN A CA 1
ATOM 2863 C C . ASN A 1 341 ? 7.604 0.840 -39.167 1.00 88.88 341 ASN A C 1
ATOM 2865 O O . ASN A 1 341 ? 8.191 0.239 -38.272 1.00 88.88 341 ASN A O 1
ATOM 2869 N N . SER A 1 342 ? 7.773 0.510 -40.448 1.00 88.19 342 SER A N 1
ATOM 2870 C CA . SER A 1 342 ? 8.675 -0.561 -40.901 1.00 88.19 342 SER A CA 1
ATOM 2871 C C . SER A 1 342 ? 10.158 -0.223 -40.722 1.00 88.19 342 SER A C 1
ATOM 2873 O O . SER A 1 342 ? 10.990 -1.121 -40.656 1.00 88.19 342 SER A O 1
ATOM 2875 N N . LYS A 1 343 ? 10.501 1.065 -40.599 1.00 92.94 343 LYS A N 1
ATOM 2876 C CA . LYS A 1 343 ? 11.877 1.557 -40.426 1.00 92.94 343 LYS A CA 1
ATOM 2877 C C . LYS A 1 343 ? 12.328 1.611 -38.960 1.00 92.94 343 LYS A C 1
ATOM 2879 O O . LYS A 1 343 ? 13.397 2.150 -38.679 1.0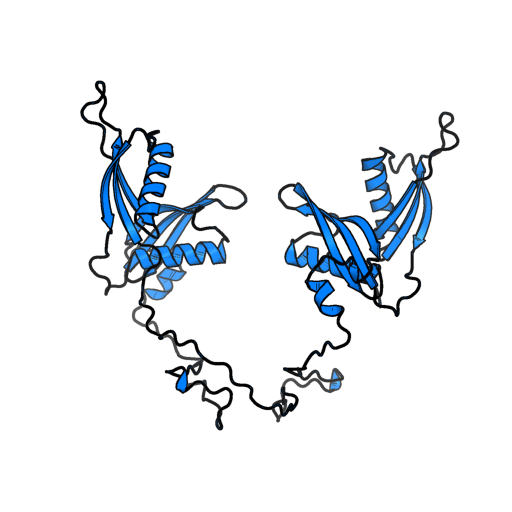0 92.94 343 LYS A O 1
ATOM 2884 N N . ILE A 1 344 ? 11.530 1.107 -38.015 1.00 90.19 344 ILE A N 1
ATOM 2885 C CA . ILE A 1 344 ? 11.873 1.150 -36.587 1.00 90.19 344 ILE A CA 1
ATOM 2886 C C . ILE A 1 344 ? 13.104 0.284 -36.327 1.00 90.19 344 ILE A C 1
ATOM 2888 O O . ILE A 1 344 ? 13.138 -0.895 -36.672 1.00 90.19 344 ILE A O 1
ATOM 2892 N N . LYS A 1 345 ? 14.098 0.868 -35.656 1.00 90.38 345 LYS A N 1
ATOM 2893 C CA . LYS A 1 345 ? 15.302 0.177 -35.194 1.00 90.38 345 LYS A CA 1
ATOM 2894 C C . LYS A 1 345 ? 15.452 0.391 -33.695 1.00 90.38 345 LYS A C 1
ATOM 2896 O O . LYS A 1 345 ? 15.301 1.508 -33.206 1.00 90.38 345 LYS A O 1
ATOM 2901 N N . PHE A 1 346 ? 15.773 -0.678 -32.974 1.00 87.12 346 PHE A N 1
ATOM 2902 C CA . PHE A 1 346 ? 16.087 -0.621 -31.549 1.00 87.12 346 PHE A CA 1
ATOM 2903 C C . PHE A 1 346 ? 17.584 -0.890 -31.372 1.00 87.12 346 PHE A C 1
ATOM 2905 O O . PHE A 1 346 ? 17.983 -2.057 -31.391 1.00 87.12 346 PHE A O 1
ATOM 2912 N N . PRO A 1 347 ? 18.431 0.148 -31.241 1.00 87.69 347 PRO A N 1
ATOM 2913 C CA . PRO A 1 347 ? 19.849 -0.067 -30.996 1.00 87.69 347 PRO A CA 1
ATOM 2914 C C . PRO A 1 347 ? 20.036 -0.776 -29.651 1.00 87.69 347 PRO A C 1
ATOM 2916 O O . PRO A 1 347 ? 19.408 -0.432 -28.645 1.00 87.69 347 PRO A O 1
ATOM 2919 N N . LEU A 1 348 ? 20.909 -1.781 -29.620 1.00 83.25 348 LEU A N 1
ATOM 2920 C CA . LEU A 1 348 ? 21.263 -2.490 -28.394 1.00 83.25 348 LEU A CA 1
ATOM 2921 C C . LEU A 1 348 ? 22.255 -1.652 -27.578 1.00 83.25 348 LEU A C 1
ATOM 2923 O O . LEU A 1 348 ? 23.444 -1.939 -27.543 1.00 83.25 348 LEU A O 1
ATOM 2927 N N . VAL A 1 349 ? 21.747 -0.628 -26.888 1.00 84.81 349 VAL A N 1
ATOM 2928 C CA . VAL A 1 349 ? 22.567 0.302 -26.084 1.00 84.81 349 VAL A CA 1
ATOM 2929 C C . VAL A 1 349 ? 23.251 -0.398 -24.902 1.00 84.81 349 VAL A C 1
ATOM 2931 O O . VAL A 1 349 ? 24.296 0.036 -24.430 1.00 84.81 349 VAL A O 1
ATOM 2934 N N . PHE A 1 350 ? 22.657 -1.480 -24.392 1.00 83.19 350 PHE A N 1
ATOM 2935 C CA . PHE A 1 350 ? 23.189 -2.211 -23.247 1.00 83.19 350 PHE A CA 1
ATOM 2936 C C . PHE A 1 350 ? 22.891 -3.708 -23.342 1.00 83.19 350 PHE A C 1
ATOM 2938 O O . PHE A 1 350 ? 21.737 -4.143 -23.248 1.00 83.19 350 PHE A O 1
ATOM 2945 N N . LYS A 1 351 ? 23.939 -4.525 -23.451 1.00 80.25 351 LYS A N 1
ATOM 2946 C CA . LYS A 1 351 ? 23.843 -5.986 -23.462 1.00 80.25 351 LYS A CA 1
ATOM 2947 C C . LYS A 1 351 ? 24.057 -6.539 -22.057 1.00 80.25 351 LYS A C 1
ATOM 2949 O O . LYS A 1 351 ? 25.177 -6.717 -21.586 1.00 80.25 351 LYS A O 1
ATOM 2954 N N . LYS A 1 352 ? 22.962 -6.880 -21.372 1.00 82.38 352 LYS A N 1
ATOM 2955 C CA . LYS A 1 352 ? 23.045 -7.609 -20.098 1.00 82.38 352 LYS A CA 1
ATOM 2956 C C . LYS A 1 352 ? 23.545 -9.032 -20.354 1.00 82.38 352 LYS A C 1
ATOM 2958 O O . LYS A 1 352 ? 22.804 -9.841 -20.908 1.00 82.38 352 LYS A O 1
ATOM 2963 N N . VAL A 1 353 ? 24.750 -9.361 -19.888 1.00 82.69 353 VAL A N 1
ATOM 2964 C CA . VAL A 1 353 ? 25.279 -10.730 -19.984 1.00 82.69 353 VAL A CA 1
ATOM 2965 C C . VAL A 1 353 ? 24.412 -11.691 -19.179 1.00 82.69 353 VAL A C 1
ATOM 2967 O O . VAL A 1 353 ? 24.262 -11.562 -17.962 1.00 82.69 353 VAL A O 1
ATOM 2970 N N . ARG A 1 354 ? 23.823 -12.658 -19.880 1.00 82.31 354 ARG A N 1
ATOM 2971 C CA . ARG A 1 354 ? 23.061 -13.766 -19.307 1.00 82.31 354 ARG A CA 1
ATOM 2972 C C . ARG A 1 354 ? 23.756 -15.060 -19.738 1.00 82.31 354 ARG A C 1
ATOM 2974 O O . ARG A 1 354 ? 23.909 -15.254 -20.940 1.00 82.31 354 ARG A O 1
ATOM 2981 N N . PRO A 1 355 ? 24.224 -15.908 -18.803 1.00 84.50 355 PRO A N 1
ATOM 2982 C CA . PRO A 1 355 ? 24.816 -17.188 -19.174 1.00 84.50 355 PRO A CA 1
ATOM 2983 C C . PRO A 1 355 ? 23.743 -18.053 -19.857 1.00 84.50 355 PRO A C 1
ATOM 2985 O O . PRO A 1 355 ? 22.612 -18.084 -19.363 1.00 84.50 355 PRO A O 1
ATOM 2988 N N . PRO A 1 356 ? 24.067 -18.737 -20.969 1.00 84.44 356 PRO A N 1
ATOM 2989 C CA . PRO A 1 356 ? 23.076 -19.480 -21.749 1.00 84.44 356 PRO A CA 1
ATOM 2990 C C . PRO A 1 356 ? 22.528 -20.687 -20.980 1.00 84.44 356 PRO A C 1
ATOM 2992 O O . PRO A 1 356 ? 21.371 -21.056 -21.140 1.00 84.44 356 PRO A O 1
ATOM 2995 N N . THR A 1 357 ? 23.326 -21.262 -20.076 1.00 86.56 357 THR A N 1
ATOM 2996 C CA . THR A 1 357 ? 22.902 -22.353 -19.196 1.00 86.56 357 THR A CA 1
ATOM 2997 C C . THR A 1 357 ? 23.263 -22.060 -17.743 1.00 86.56 357 THR A C 1
ATOM 2999 O O . THR A 1 357 ? 24.189 -21.302 -17.442 1.00 86.56 357 THR A O 1
ATOM 3002 N N . ARG A 1 358 ? 22.543 -22.690 -16.804 1.00 83.19 358 ARG A N 1
ATOM 3003 C CA . ARG A 1 358 ? 22.812 -22.539 -15.364 1.00 83.19 358 ARG A CA 1
ATOM 3004 C C . ARG A 1 358 ? 24.192 -23.073 -14.967 1.00 83.19 358 ARG A C 1
ATOM 3006 O O . ARG A 1 358 ? 24.786 -22.512 -14.055 1.00 83.19 358 ARG A O 1
ATOM 3013 N N . LYS A 1 359 ? 24.710 -24.091 -15.666 1.00 85.81 359 LYS A N 1
ATOM 3014 C CA . LYS A 1 359 ? 26.062 -24.640 -15.451 1.00 85.81 359 LYS A CA 1
ATOM 3015 C C . LYS A 1 359 ? 27.152 -23.579 -15.651 1.00 85.81 359 LYS A C 1
ATOM 3017 O O . LYS A 1 359 ? 28.122 -23.546 -14.912 1.00 85.81 359 LYS A O 1
ATOM 3022 N N . LEU A 1 360 ? 26.943 -22.659 -16.594 1.00 79.00 360 LEU A N 1
ATOM 3023 C CA . LEU A 1 360 ? 27.874 -21.574 -16.924 1.00 79.00 360 LEU A CA 1
ATOM 3024 C C . LEU A 1 360 ? 27.675 -20.314 -16.060 1.00 79.00 360 LEU A C 1
ATOM 3026 O O . LEU A 1 360 ? 28.281 -19.266 -16.316 1.00 79.00 360 LEU A O 1
ATOM 3030 N N . LYS A 1 361 ? 26.791 -20.376 -15.056 1.00 81.94 361 LYS A N 1
ATOM 3031 C CA . LYS A 1 361 ? 26.547 -19.277 -14.124 1.00 81.94 361 LYS A CA 1
ATOM 3032 C C . LYS A 1 361 ? 27.589 -19.320 -13.010 1.00 81.94 361 LYS A C 1
ATOM 3034 O O . LYS A 1 361 ? 27.444 -20.065 -12.049 1.00 81.94 361 LYS A O 1
ATOM 3039 N N . THR A 1 362 ? 28.591 -18.460 -13.114 1.00 79.75 362 THR A N 1
ATOM 3040 C CA . THR A 1 362 ? 29.600 -18.263 -12.070 1.00 79.75 362 THR A CA 1
ATOM 3041 C C . THR A 1 362 ? 29.330 -16.977 -11.287 1.00 79.75 362 THR A C 1
ATOM 3043 O O . THR A 1 362 ? 28.786 -16.010 -11.827 1.00 79.75 362 THR A O 1
ATOM 3046 N N . THR A 1 363 ? 29.690 -16.961 -10.001 1.00 79.38 363 THR A N 1
ATOM 3047 C CA . THR A 1 363 ? 29.602 -15.754 -9.154 1.00 79.38 363 THR A CA 1
ATOM 3048 C C . THR A 1 363 ? 30.660 -14.724 -9.550 1.00 79.38 363 THR A C 1
ATOM 3050 O O . THR A 1 363 ? 30.395 -13.524 -9.528 1.00 79.38 363 THR A O 1
ATOM 3053 N N . TYR A 1 364 ? 31.830 -15.202 -9.980 1.00 79.44 364 TYR A N 1
ATOM 3054 C CA . TYR A 1 364 ? 32.960 -14.394 -10.422 1.00 79.44 364 TYR A CA 1
ATOM 3055 C C . TYR A 1 364 ? 33.453 -14.877 -11.788 1.00 79.44 364 TYR A C 1
ATOM 3057 O O . TYR A 1 364 ? 33.299 -16.049 -12.144 1.00 79.44 364 TYR A O 1
ATOM 3065 N N . LYS A 1 365 ? 34.017 -13.960 -12.572 1.00 75.31 365 LYS A N 1
ATOM 3066 C CA . LYS A 1 365 ? 34.713 -14.242 -13.831 1.00 75.31 365 LYS A CA 1
ATOM 3067 C C . LYS A 1 365 ? 36.009 -13.446 -13.848 1.00 75.31 365 LYS A C 1
ATOM 3069 O O . LYS A 1 365 ? 36.035 -12.336 -13.322 1.00 75.31 365 LYS A O 1
ATOM 3074 N N . ALA A 1 366 ? 37.049 -14.019 -14.448 1.00 82.69 366 ALA A N 1
ATOM 3075 C CA . ALA A 1 366 ? 38.372 -13.404 -14.517 1.00 82.69 366 ALA A CA 1
ATOM 3076 C C . ALA A 1 366 ? 38.368 -12.089 -15.316 1.00 82.69 366 ALA A C 1
ATOM 3078 O O . ALA A 1 366 ? 39.069 -11.147 -14.965 1.00 82.69 366 ALA A O 1
ATOM 3079 N N . SER A 1 367 ? 37.525 -11.991 -16.348 1.00 81.31 367 SER A N 1
ATOM 3080 C CA . SER A 1 367 ? 37.385 -10.800 -17.184 1.00 81.31 367 SER A CA 1
ATOM 3081 C C . SER A 1 367 ? 36.011 -10.142 -17.036 1.00 81.31 367 SER A C 1
ATOM 3083 O O . SER A 1 367 ? 34.987 -10.791 -16.784 1.00 81.31 367 SER A O 1
ATOM 3085 N N . ARG A 1 368 ? 35.984 -8.812 -17.186 1.00 76.12 368 ARG A N 1
ATOM 3086 C CA . ARG A 1 368 ? 34.737 -8.039 -17.179 1.00 76.12 368 ARG A CA 1
ATOM 3087 C C . ARG A 1 368 ? 34.027 -8.224 -18.521 1.00 76.12 368 ARG A C 1
ATOM 3089 O O . ARG A 1 368 ? 34.672 -8.096 -19.557 1.00 76.12 368 ARG A O 1
ATOM 3096 N N . PRO A 1 369 ? 32.710 -8.472 -18.529 1.00 79.50 369 PRO A N 1
ATOM 3097 C CA . PRO A 1 369 ? 31.975 -8.540 -19.780 1.00 79.50 369 PRO A CA 1
ATOM 3098 C C . PRO A 1 369 ? 31.914 -7.166 -20.453 1.00 79.50 369 PRO A C 1
ATOM 3100 O O . PRO A 1 369 ? 31.672 -6.165 -19.773 1.00 79.50 369 PRO A O 1
ATOM 3103 N N . ASN A 1 370 ? 32.052 -7.132 -21.779 1.00 80.31 370 ASN A N 1
ATOM 3104 C CA . ASN A 1 370 ? 31.692 -5.951 -22.553 1.00 80.31 370 ASN A CA 1
ATOM 3105 C C . ASN A 1 370 ? 30.156 -5.828 -22.598 1.00 80.31 370 ASN A C 1
ATOM 3107 O O . ASN A 1 370 ? 29.455 -6.797 -22.899 1.00 80.31 370 ASN A O 1
ATOM 3111 N N . LEU A 1 371 ? 29.637 -4.661 -22.214 1.00 75.62 371 LEU A N 1
ATOM 3112 C CA . LEU A 1 371 ? 28.201 -4.389 -22.075 1.00 75.62 371 LEU A CA 1
ATOM 3113 C C . LEU A 1 371 ? 27.668 -3.462 -23.173 1.00 75.62 371 LEU A C 1
ATOM 3115 O O . LEU A 1 371 ? 26.454 -3.279 -23.252 1.00 75.62 371 LEU A O 1
ATOM 3119 N N . PHE A 1 372 ? 28.551 -2.905 -23.997 1.00 71.69 372 PHE A N 1
ATOM 3120 C CA . PHE A 1 372 ? 28.230 -2.014 -25.106 1.00 71.69 372 PHE A CA 1
ATOM 3121 C C . PHE A 1 372 ? 28.615 -2.717 -26.412 1.00 71.69 372 PHE A C 1
ATOM 3123 O O . PHE A 1 372 ? 29.565 -3.505 -26.420 1.00 71.69 372 PHE A O 1
ATOM 3130 N N . VAL A 1 373 ? 27.818 -2.511 -27.460 1.00 57.88 373 VAL A N 1
ATOM 3131 C CA . VAL A 1 373 ? 28.101 -3.010 -28.814 1.00 57.88 373 VAL A CA 1
ATOM 3132 C C . VAL A 1 373 ? 28.777 -1.906 -29.596 1.00 57.88 373 VAL A C 1
ATOM 3134 O O . VAL A 1 373 ? 28.270 -0.766 -29.493 1.00 57.88 373 VAL A O 1
#

InterPro domains:
  IPR021138 Large ribosomal subunit protein eL20, eukaryota [PTHR10052] (198-372)
  IPR023573 Large ribosomal subunit protein eL20 domain [PF01775] (6-127)
  IPR023573 Large ribosomal subunit protein eL20 domain [PF01775] (202-323)
  IPR028877 Large ribosomal subunit protein eL20 [MF_00273] (5-68)
  IPR028877 Large ribosomal subunit protein eL20 [MF_00273] (201-264)

pLDDT: mean 86.37, std 14.1, range [26.58, 96.56]

Foldseek 3Di:
DDFQKFWKWWKKFFAADPVRNDTDIDIDIDIDNDPVRVVVVVQVVCCVPVVGHPVRMDTDDIDTDDDPFLPDKFKKWWWKWFQAPVGIDIDIDIDIHSTPSVVVSVVQVCCCPVRVGDPVRMDTPDMDTDDLVRDDDPVSVVPPDPPDDDDQQFDDDDPPDPVPDDPDDPDDDDGGDDDDDDDDDDDDDDDDPCPDPPQQKFKKWWKKFFAADPVHNDTDIDIDIDIDSDPVVVVVVVQVVCCVPVVGHPVRMDTDDMDTDDDPFLPDKFKKKWWKWFQAPVGIDIDIDIDIHSTPSVVVSVVQVCCCPVRVGHPVRMDTPDMDTDPLVRDDDPVSVVPPDPPDDDAQQFADDDDPDPVPDDPDDPDDDDTGD

Organism: Paeonia suffruticosa (NCBI:txid45171)

Secondary structure (DSSP, 8-state):
---SSEEEEEEEEEPPBTTBSSPPPEEEEEEESSHHHHHHHHHHHHHHHT---GGGEEEEEEEEEPPS-TTS-EEEEEEEEEEETTEEEEEEEEEEESSHHHHHHHHHHHHHHHS---GGGEEEEEEEE--GGG---HHHHTT--TT-----S------SSGGG--S--SSPPP------------------S------SSEEEEEEEEEPPBTTBSSPPPEEEEEEESSHHHHHHHHHHHHHHHH---GGGEEEEEEEEE--S-TTS-EEEEEEEEEE-SSSEEEEEEEEEESSHHHHHHHHHHHHHHTS---GGGEEEEEEEE--GGG---HHHHTT--TT------------SSGGG--S--SSPPP---

Mean predicted aligned error: 16.74 Å

Nearest PDB structures (foldseek):
  8b2l-assembly1_I3  TM=9.789E-01  e=8.744E-27  Nicotiana tabacum
  7qiz-assembly1_U  TM=9.801E-01  e=2.100E-26  Solanum lycopersicum
  8ipb-assembly1_YA  TM=9.807E-01  e=1.211E-25  Triticum aestivum
  8btk-assembly1_BS  TM=9.615E-01  e=3.366E-18  Oryctolagus cuniculus
  9cai-assembly1_CS  TM=9.622E-01  e=7.653E-18  Caenorhabditis elegans

Sequence (373 aa):
MAFRFHQYQVVGRALPSETDEHPKIYRMKLWATNEVRAKSKFWYFLRKLKKVKKSNGQMLAINEIYEKNPTTIKNYGIWLRYQSRTGYHNMYKEYRDTTLNGAVEQMYTEMASRHRVRFPCIQIIKTATVPAKLCKRESTKQFHNSKIKFPLVFKKVRPPTRKLKTTYKASRPNLFVGFVTKALAVTQLTRSLFAEMAFRFHQYQVVGRALPSETDEHPKIYRMKLWATNEVRAKSKFWYFLRKLKKVKKSNGQMLAINEIYEKNPTTIKNYGIWLRYQSRTGYHNMYKEYRDTTLNGAVEQMYTEMASRHRVRFPCIQIIKTATVPAKLCKRESTKQFHNSKIKFPLVFKKVRPPTRKLKTTYKASRPNLFV

Radius of gyration: 32.47 Å; Cα contacts (8 Å, |Δi|>4): 519; chains: 1; bounding box: 85×58×83 Å